Protein AF-A0A2K2TVU0-F1 (afdb_monomer_lite)

Structure (mmCIF, N/CA/C/O backbone):
data_AF-A0A2K2TVU0-F1
#
_entry.id   AF-A0A2K2TVU0-F1
#
loop_
_atom_site.group_PDB
_atom_site.id
_atom_site.type_symbol
_atom_site.label_atom_id
_atom_site.label_alt_id
_atom_site.label_comp_id
_atom_site.label_asym_id
_atom_site.label_entity_id
_atom_site.label_seq_id
_atom_site.pdbx_PDB_ins_code
_atom_site.Cartn_x
_atom_site.Cartn_y
_atom_site.Cartn_z
_atom_site.occupancy
_atom_site.B_iso_or_equiv
_atom_site.auth_seq_id
_atom_site.auth_comp_id
_atom_site.auth_asym_id
_atom_site.auth_atom_id
_atom_site.pdbx_PDB_model_num
ATOM 1 N N . MET A 1 1 ? 97.064 33.655 -143.578 1.00 61.16 1 MET A N 1
ATOM 2 C CA . MET A 1 1 ? 96.313 34.839 -143.105 1.00 61.16 1 MET A CA 1
ATOM 3 C C . MET A 1 1 ? 96.081 35.752 -144.290 1.00 61.16 1 MET A C 1
ATOM 5 O O . MET A 1 1 ? 97.058 36.144 -144.925 1.00 61.16 1 MET A O 1
ATOM 9 N N . ASP A 1 2 ? 94.824 36.069 -144.583 1.00 67.62 2 ASP A N 1
ATOM 10 C CA . ASP A 1 2 ? 94.473 37.096 -145.563 1.00 67.62 2 ASP A CA 1
ATOM 11 C C . ASP A 1 2 ? 94.126 38.399 -144.838 1.00 67.62 2 ASP A C 1
ATOM 13 O O . ASP A 1 2 ? 93.476 38.383 -143.794 1.00 67.62 2 ASP A O 1
ATOM 17 N N . PHE A 1 3 ? 94.626 39.524 -145.351 1.00 77.50 3 PHE A N 1
ATOM 18 C CA . PHE A 1 3 ? 94.447 40.844 -144.746 1.00 77.50 3 PHE A CA 1
ATOM 19 C C . PHE A 1 3 ? 93.306 41.588 -145.453 1.00 77.50 3 PHE A C 1
ATOM 21 O O . PHE A 1 3 ? 93.357 41.783 -146.665 1.00 77.50 3 PHE A O 1
ATOM 28 N N . GLU A 1 4 ? 92.290 42.031 -144.703 1.00 80.94 4 GLU A N 1
ATOM 29 C CA . GLU A 1 4 ? 91.098 42.696 -145.266 1.00 80.94 4 GLU A CA 1
ATOM 30 C C . GLU A 1 4 ? 91.319 44.170 -145.648 1.00 80.94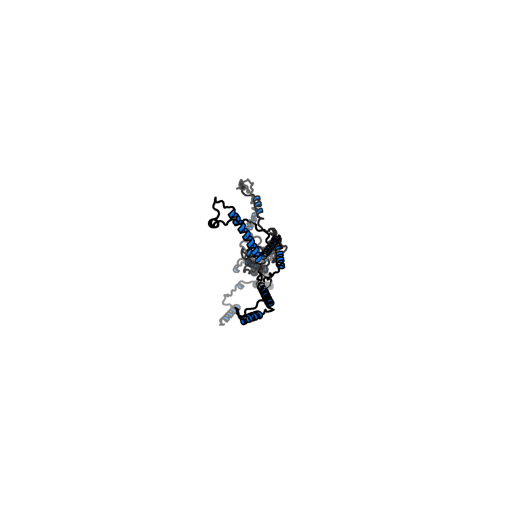 4 GLU A C 1
ATOM 32 O O . GLU A 1 4 ? 90.626 44.710 -146.513 1.00 80.94 4 GLU A O 1
ATOM 37 N N . LYS A 1 5 ? 92.259 44.862 -144.992 1.00 79.00 5 LYS A N 1
ATOM 38 C CA . LYS A 1 5 ? 92.520 46.292 -145.221 1.00 79.00 5 LYS A CA 1
ATOM 39 C C . LYS A 1 5 ? 93.707 46.478 -146.162 1.00 79.00 5 LYS A C 1
ATOM 41 O O . LYS A 1 5 ? 94.784 45.932 -145.926 1.00 79.00 5 LYS A O 1
ATOM 46 N N . LYS A 1 6 ? 93.517 47.292 -147.205 1.00 78.75 6 LYS A N 1
ATOM 47 C CA . LYS A 1 6 ? 94.594 47.701 -148.116 1.00 78.75 6 LYS A CA 1
ATOM 48 C C . LYS A 1 6 ? 95.557 48.637 -147.386 1.00 78.75 6 LYS A C 1
ATOM 50 O O . LYS A 1 6 ? 95.117 49.575 -146.724 1.00 78.75 6 LYS A O 1
ATOM 55 N N . VAL A 1 7 ? 96.855 48.370 -147.509 1.00 80.56 7 VAL A N 1
ATOM 56 C CA . VAL A 1 7 ? 97.904 49.243 -146.968 1.00 80.56 7 VAL A CA 1
ATOM 57 C C . VAL A 1 7 ? 97.903 50.564 -147.757 1.00 80.56 7 VAL A C 1
ATOM 59 O O . VAL A 1 7 ? 97.769 50.505 -148.981 1.00 80.56 7 VAL A O 1
ATOM 62 N N . PRO A 1 8 ? 98.007 51.741 -147.105 1.00 79.31 8 PRO A N 1
ATOM 63 C CA . PRO A 1 8 ? 98.107 53.023 -147.802 1.00 79.31 8 PRO A CA 1
ATOM 64 C C . PRO A 1 8 ? 99.305 53.053 -148.760 1.00 79.31 8 PRO A C 1
ATOM 66 O O . PRO A 1 8 ? 100.428 52.779 -148.341 1.00 79.31 8 PRO A O 1
ATOM 69 N N . ASP A 1 9 ? 99.059 53.396 -150.025 1.00 81.19 9 ASP A N 1
ATOM 70 C CA . ASP A 1 9 ? 100.076 53.446 -151.081 1.00 81.19 9 ASP A CA 1
ATOM 71 C C . ASP A 1 9 ? 100.534 54.898 -151.282 1.00 81.19 9 ASP A C 1
ATOM 73 O O . ASP A 1 9 ? 99.971 55.652 -152.075 1.00 81.19 9 ASP A O 1
ATOM 77 N N . TRP A 1 10 ? 101.478 55.343 -150.446 1.00 86.38 10 TRP A N 1
ATOM 78 C CA . TRP A 1 10 ? 102.013 56.707 -150.487 1.00 86.38 10 TRP A CA 1
ATOM 79 C C . TRP A 1 10 ? 103.396 56.706 -151.136 1.00 86.38 10 TRP A C 1
ATOM 81 O O . TRP A 1 10 ? 104.408 56.577 -150.453 1.00 86.38 10 TRP A O 1
ATOM 91 N N . GLU A 1 11 ? 103.451 56.844 -152.460 1.00 87.44 11 GLU A N 1
ATOM 92 C CA . GLU A 1 11 ? 104.684 56.670 -153.251 1.00 87.44 11 GLU A CA 1
ATOM 93 C C . GLU A 1 11 ? 105.718 57.798 -153.083 1.00 87.44 11 GLU A C 1
ATOM 95 O O . GLU A 1 11 ? 106.890 57.636 -153.423 1.00 87.44 11 GLU A O 1
ATOM 100 N N . ASN A 1 12 ? 105.322 58.961 -152.553 1.00 88.94 12 ASN A N 1
ATOM 101 C CA . ASN A 1 12 ? 106.268 60.050 -152.327 1.00 88.94 12 ASN A CA 1
ATOM 102 C C . ASN A 1 12 ? 107.147 59.743 -151.103 1.00 88.94 12 ASN A C 1
ATOM 104 O O . ASN A 1 12 ? 106.691 59.867 -149.969 1.00 88.94 12 ASN A O 1
ATOM 108 N N . ILE A 1 13 ? 108.411 59.384 -151.347 1.00 87.75 13 ILE A N 1
ATOM 109 C CA . ILE A 1 13 ? 109.389 58.971 -150.322 1.00 87.75 13 ILE A CA 1
ATOM 110 C C . ILE A 1 13 ? 109.692 60.094 -149.316 1.00 87.75 13 ILE A C 1
ATOM 112 O O . ILE A 1 13 ? 110.087 59.821 -148.186 1.00 87.75 13 ILE A O 1
ATOM 116 N N . GLY A 1 14 ? 109.498 61.361 -149.692 1.00 91.38 14 GLY A N 1
ATOM 117 C CA . GLY A 1 14 ? 109.821 62.489 -148.825 1.00 91.38 14 GLY A CA 1
ATOM 118 C C . GLY A 1 14 ? 111.308 62.583 -148.456 1.00 91.38 14 GLY A C 1
ATOM 119 O O . GLY A 1 14 ? 112.175 62.039 -149.135 1.00 91.38 14 GLY A O 1
ATOM 120 N N . VAL A 1 15 ? 111.604 63.323 -147.387 1.00 90.44 15 VAL A N 1
ATOM 121 C CA . VAL A 1 15 ? 112.954 63.480 -146.826 1.00 90.44 15 VAL A CA 1
ATOM 122 C C . VAL A 1 15 ? 112.892 63.170 -145.339 1.00 90.44 15 VAL A C 1
ATOM 124 O O . VAL A 1 15 ? 112.008 63.672 -144.645 1.00 90.44 15 VAL A O 1
ATOM 127 N N . GLU A 1 16 ? 113.827 62.358 -144.852 1.00 91.06 16 GLU A N 1
ATOM 128 C CA . GLU A 1 16 ? 113.919 62.036 -143.431 1.00 91.06 16 GLU A CA 1
ATOM 129 C C . GLU A 1 16 ? 114.180 63.308 -142.604 1.00 91.06 16 GLU A C 1
ATOM 131 O O . GLU A 1 16 ? 115.112 64.057 -142.915 1.00 91.06 16 GLU A O 1
ATOM 136 N N . PRO A 1 17 ? 113.383 63.584 -141.554 1.00 88.06 17 PRO A N 1
ATOM 137 C CA . PRO A 1 17 ? 113.637 64.720 -140.677 1.00 88.06 17 PRO A CA 1
ATOM 138 C C . PRO A 1 17 ? 115.009 64.606 -139.985 1.00 88.06 17 PRO A C 1
ATOM 140 O O . PRO A 1 17 ? 115.409 63.505 -139.614 1.00 88.06 17 PRO A O 1
ATOM 143 N N . PRO A 1 18 ? 115.720 65.720 -139.735 1.00 88.31 18 PRO A N 1
ATOM 144 C CA . PRO A 1 18 ? 116.923 65.742 -138.905 1.00 88.31 18 PRO A CA 1
ATOM 145 C C . PRO A 1 18 ? 116.722 65.095 -137.531 1.00 88.31 18 PRO A C 1
ATOM 147 O O . PRO A 1 18 ? 115.621 65.101 -136.975 1.00 88.31 18 PRO A O 1
ATOM 150 N N . GLU A 1 19 ? 117.808 64.581 -136.955 1.00 85.94 19 GLU A N 1
ATOM 151 C CA . GLU A 1 19 ? 117.739 63.734 -135.762 1.00 85.94 19 GLU A CA 1
ATOM 152 C C . GLU A 1 19 ? 117.208 64.455 -134.515 1.00 85.94 19 GLU A C 1
ATOM 154 O O . GLU A 1 19 ? 116.509 63.869 -133.687 1.00 85.94 19 GLU A O 1
ATOM 159 N N . ASP A 1 20 ? 117.444 65.759 -134.430 1.00 87.31 20 ASP A N 1
ATOM 160 C CA . ASP A 1 20 ? 116.916 66.595 -133.355 1.00 87.31 20 ASP A CA 1
ATOM 161 C C . ASP A 1 20 ? 115.382 66.675 -133.415 1.00 87.31 20 ASP A C 1
ATOM 163 O O . ASP A 1 20 ? 114.715 66.576 -132.388 1.00 87.31 20 ASP A O 1
ATOM 167 N N . LEU A 1 21 ? 114.794 66.759 -134.618 1.00 87.12 21 LEU A N 1
ATOM 168 C CA . LEU A 1 21 ? 113.334 66.756 -134.787 1.00 87.12 21 LEU A CA 1
ATOM 169 C C . LEU A 1 21 ? 112.723 65.385 -134.501 1.00 87.12 21 LEU A C 1
ATOM 171 O O . LEU A 1 21 ? 111.616 65.318 -133.968 1.00 87.12 21 LEU A O 1
ATOM 175 N N . LYS A 1 22 ? 113.429 64.297 -134.823 1.00 83.50 22 LYS A N 1
ATOM 176 C CA . LYS A 1 22 ? 112.989 62.942 -134.468 1.00 83.50 22 LYS A CA 1
ATOM 177 C C . LYS A 1 22 ? 112.966 62.730 -132.951 1.00 83.50 22 LYS A C 1
ATOM 179 O O . LYS A 1 22 ? 112.048 62.087 -132.449 1.00 83.50 22 LYS A O 1
ATOM 184 N N . LYS A 1 23 ? 113.939 63.286 -132.220 1.00 85.56 23 LYS A N 1
ATOM 185 C CA . LYS A 1 23 ? 114.024 63.172 -130.753 1.00 85.56 23 LYS A CA 1
ATOM 186 C C . LYS A 1 23 ? 113.076 64.107 -130.020 1.00 85.56 23 LYS A C 1
ATOM 188 O O . LYS A 1 23 ? 112.451 63.709 -129.043 1.00 85.56 23 LYS A O 1
ATOM 193 N N . GLU A 1 24 ? 113.001 65.355 -130.459 1.00 83.56 24 GLU A N 1
ATOM 194 C CA . GLU A 1 24 ? 112.326 66.404 -129.702 1.00 83.56 24 GLU A CA 1
ATOM 195 C C . GLU A 1 24 ? 110.926 66.754 -130.220 1.00 83.56 24 GLU A C 1
ATOM 197 O O . GLU A 1 24 ? 110.210 67.525 -129.573 1.00 83.56 24 GLU A O 1
ATOM 202 N N . GLY A 1 25 ? 110.539 66.207 -131.374 1.00 81.69 25 GLY A N 1
ATOM 203 C CA . GLY A 1 25 ? 109.275 66.489 -132.042 1.00 81.69 25 GLY A CA 1
ATOM 204 C C . GLY A 1 25 ? 109.213 67.876 -132.687 1.00 81.69 25 GLY A C 1
ATOM 205 O O . GLY A 1 25 ? 110.107 68.718 -132.561 1.00 81.69 25 GLY A O 1
ATOM 206 N N . PHE A 1 26 ? 108.114 68.137 -133.398 1.00 83.50 26 PHE A N 1
ATOM 207 C CA . PHE A 1 26 ? 107.867 69.450 -133.989 1.00 83.50 26 PHE A CA 1
ATOM 208 C C . PHE A 1 26 ? 107.574 70.483 -132.895 1.00 83.50 26 PHE A C 1
ATOM 210 O O . PHE A 1 26 ? 106.600 70.364 -132.151 1.00 83.50 26 PHE A O 1
ATOM 217 N N . LYS A 1 27 ? 108.422 71.512 -132.796 1.00 83.38 27 LYS A N 1
ATOM 218 C CA . LYS A 1 27 ? 108.254 72.607 -131.831 1.00 83.38 27 LYS A CA 1
ATOM 219 C C . LYS A 1 27 ? 107.088 73.516 -132.224 1.00 83.38 27 LYS A C 1
ATOM 221 O O . LYS A 1 27 ? 106.791 73.692 -133.405 1.00 83.38 27 LYS A O 1
ATOM 226 N N . ALA A 1 28 ? 106.451 74.139 -131.234 1.00 83.00 28 ALA A N 1
ATOM 227 C CA . ALA A 1 28 ? 105.359 75.080 -131.470 1.00 83.00 28 ALA A CA 1
ATOM 228 C C . ALA A 1 28 ? 105.800 76.221 -132.411 1.00 83.00 28 ALA A C 1
ATOM 230 O O . ALA A 1 28 ? 106.837 76.844 -132.202 1.00 83.00 28 ALA A O 1
ATOM 231 N N . GLY A 1 29 ? 105.018 76.468 -133.465 1.00 82.69 29 GLY A N 1
ATOM 232 C CA . GLY A 1 29 ? 105.308 77.475 -134.495 1.00 82.69 29 GLY A CA 1
ATOM 233 C C . GLY A 1 29 ? 106.206 76.996 -135.644 1.00 82.69 29 GLY A C 1
ATOM 234 O O . GLY A 1 29 ? 106.218 77.630 -136.700 1.00 82.69 29 GLY A O 1
ATOM 235 N N . TYR A 1 30 ? 106.896 75.862 -135.498 1.00 83.50 30 TYR A N 1
ATOM 236 C CA . TYR A 1 30 ? 107.631 75.243 -136.598 1.00 83.50 30 TYR A CA 1
ATOM 237 C C . TYR A 1 30 ? 106.642 74.607 -137.581 1.00 83.50 30 TYR A C 1
ATOM 239 O O . TYR A 1 30 ? 105.798 73.806 -137.184 1.00 83.50 30 TYR A O 1
ATOM 247 N N . LYS A 1 31 ? 106.734 74.966 -138.865 1.00 85.25 31 LYS A N 1
ATOM 248 C CA . LYS A 1 31 ? 105.930 74.370 -139.942 1.00 85.25 31 LYS A CA 1
ATOM 249 C C . LYS A 1 31 ? 106.789 73.334 -140.665 1.00 85.25 31 LYS A C 1
ATOM 251 O O . LYS A 1 31 ? 107.635 73.737 -141.466 1.00 85.25 31 LYS A O 1
ATOM 256 N N . PRO A 1 32 ? 106.619 72.029 -140.387 1.00 82.00 32 PRO A N 1
ATOM 257 C CA . PRO A 1 32 ? 107.445 71.014 -141.014 1.00 82.00 32 PRO A CA 1
ATOM 258 C C . PRO A 1 32 ? 107.203 71.011 -142.525 1.00 82.00 32 PRO A C 1
ATOM 260 O O . PRO A 1 32 ? 106.047 71.111 -142.953 1.00 82.00 32 PRO A O 1
ATOM 263 N N . PRO A 1 33 ? 108.258 70.884 -143.342 1.00 88.06 33 PRO A N 1
ATOM 264 C CA . PRO A 1 33 ? 108.109 70.672 -144.772 1.00 88.06 33 PRO A CA 1
ATOM 265 C C . PRO A 1 33 ? 107.212 69.463 -145.065 1.00 88.06 33 PRO A C 1
ATOM 267 O O . PRO A 1 33 ? 107.295 68.438 -144.387 1.00 88.06 33 PRO A O 1
ATOM 270 N N . ALA A 1 34 ? 106.404 69.539 -146.126 1.00 89.31 34 ALA A N 1
ATOM 271 C CA . ALA A 1 34 ? 105.579 68.411 -146.570 1.00 89.31 34 ALA A CA 1
ATOM 272 C C . ALA A 1 34 ? 106.418 67.152 -146.871 1.00 89.31 34 ALA A C 1
ATOM 274 O O . ALA A 1 34 ? 105.939 66.034 -146.694 1.00 89.31 34 ALA A O 1
ATOM 275 N N . SER A 1 35 ? 107.691 67.322 -147.250 1.00 90.25 35 SER A N 1
ATOM 276 C CA . SER A 1 35 ? 108.634 66.219 -147.450 1.00 90.25 35 SER A CA 1
ATOM 277 C C . SER A 1 35 ? 108.842 65.369 -146.193 1.00 90.25 35 SER A C 1
ATOM 279 O O . SER A 1 35 ? 109.019 64.163 -146.324 1.00 90.25 35 SER A O 1
ATOM 281 N N . TYR A 1 36 ? 108.759 65.940 -144.990 1.00 91.44 36 TYR A N 1
ATOM 282 C CA . TYR A 1 36 ? 108.903 65.185 -143.740 1.00 91.44 36 TYR A CA 1
ATOM 283 C C . TYR A 1 36 ? 107.676 64.312 -143.463 1.00 91.44 36 TYR A C 1
ATOM 285 O O . TYR A 1 36 ? 107.807 63.159 -143.056 1.00 91.44 36 TYR A O 1
ATOM 293 N N . PHE A 1 37 ? 106.478 64.833 -143.736 1.00 89.31 37 PHE A N 1
ATOM 294 C CA . PHE A 1 37 ? 105.244 64.053 -143.623 1.00 89.31 37 PHE A CA 1
ATOM 295 C C . PHE A 1 37 ? 105.168 62.952 -144.679 1.00 89.31 37 PHE A C 1
ATOM 297 O O . PHE A 1 37 ? 104.791 61.830 -144.353 1.00 89.31 37 PHE A O 1
ATOM 304 N N . ASN A 1 38 ? 105.583 63.245 -145.915 1.00 91.19 38 ASN A N 1
ATOM 305 C CA . ASN A 1 38 ? 105.681 62.242 -146.975 1.00 91.19 38 ASN A CA 1
ATOM 306 C C . ASN A 1 38 ? 106.593 61.083 -146.558 1.00 91.19 38 ASN A C 1
ATOM 308 O O . ASN A 1 38 ? 106.192 59.929 -146.679 1.00 91.19 38 ASN A O 1
ATOM 312 N N . TRP A 1 39 ? 107.754 61.388 -145.969 1.00 92.31 39 TRP A N 1
ATOM 313 C CA . TRP A 1 39 ? 108.662 60.369 -145.443 1.00 92.31 39 TRP A CA 1
ATOM 314 C C . TRP A 1 39 ? 108.016 59.518 -144.355 1.00 92.31 39 TRP A C 1
ATOM 316 O O . TRP A 1 39 ? 108.080 58.292 -144.407 1.00 92.31 39 TRP A O 1
ATOM 326 N N . PHE A 1 40 ? 107.323 60.148 -143.406 1.00 89.44 40 PHE A N 1
ATOM 327 C CA . PHE A 1 40 ? 106.635 59.428 -142.339 1.00 89.44 40 PHE A CA 1
ATOM 328 C C . PHE A 1 40 ? 105.546 58.483 -142.876 1.00 89.44 40 PHE A C 1
ATOM 330 O O . PHE A 1 40 ? 105.529 57.302 -142.527 1.00 89.44 40 PHE A O 1
ATOM 337 N N . PHE A 1 41 ? 104.659 58.968 -143.753 1.00 90.12 41 PHE A N 1
ATOM 338 C CA . PHE A 1 41 ? 103.565 58.157 -144.295 1.00 90.12 41 PHE A CA 1
ATOM 339 C C . PHE A 1 41 ? 104.054 57.047 -145.228 1.00 90.12 41 PHE A C 1
ATOM 341 O O . PHE A 1 41 ? 103.578 55.916 -145.109 1.00 90.12 41 PHE A O 1
ATOM 348 N N . ASN A 1 42 ? 105.034 57.330 -146.092 1.00 91.75 42 ASN A N 1
ATOM 349 C CA . ASN A 1 42 ? 105.665 56.313 -146.932 1.00 91.75 42 ASN A CA 1
ATOM 350 C C . ASN A 1 42 ? 106.300 55.213 -146.070 1.00 91.75 42 ASN A C 1
ATOM 352 O O . ASN A 1 42 ? 106.055 54.027 -146.292 1.00 91.75 42 ASN A O 1
ATOM 356 N N . ARG A 1 43 ? 107.041 55.591 -145.018 1.00 90.50 43 ARG A N 1
ATOM 357 C CA . ARG A 1 43 ? 107.723 54.620 -144.157 1.00 90.50 43 ARG A CA 1
ATOM 358 C C . ARG A 1 43 ? 106.755 53.744 -143.368 1.00 90.50 43 ARG A C 1
ATOM 360 O O . ARG A 1 43 ? 107.026 52.553 -143.205 1.00 90.50 43 ARG A O 1
ATOM 367 N N . ILE A 1 44 ? 105.627 54.297 -142.913 1.00 89.00 44 ILE A N 1
ATOM 368 C CA . ILE A 1 44 ? 104.554 53.508 -142.287 1.00 89.00 44 ILE A CA 1
ATOM 369 C C . ILE A 1 44 ? 103.971 52.509 -143.290 1.00 89.00 44 ILE A C 1
ATOM 371 O O . ILE A 1 44 ? 103.849 51.331 -142.955 1.00 89.00 44 ILE A O 1
ATOM 375 N N . GLY A 1 45 ? 103.642 52.955 -144.507 1.00 86.19 45 GLY A N 1
ATOM 376 C CA . GLY A 1 45 ? 103.101 52.095 -145.562 1.00 86.19 45 GLY A CA 1
ATOM 377 C C . GLY A 1 45 ? 104.022 50.915 -145.876 1.00 86.19 45 GLY A C 1
ATOM 378 O O . GLY A 1 45 ? 103.601 49.760 -145.794 1.00 86.19 45 GLY A O 1
ATOM 379 N N . GLU A 1 46 ? 105.302 51.190 -146.127 1.00 88.81 46 GLU A N 1
ATOM 380 C CA . GLU A 1 46 ? 106.317 50.163 -146.395 1.00 88.81 46 GLU A CA 1
ATOM 381 C C . GLU A 1 46 ? 106.505 49.201 -145.214 1.00 88.81 46 GLU A C 1
ATOM 383 O O . GLU A 1 46 ? 106.547 47.988 -145.406 1.00 88.81 46 GLU A O 1
ATOM 388 N N . SER A 1 47 ? 106.524 49.707 -143.976 1.00 86.38 47 SER A N 1
ATOM 389 C CA . SER A 1 47 ? 106.685 48.859 -142.784 1.00 86.38 47 SER A CA 1
ATOM 390 C C . SER A 1 47 ? 105.508 47.897 -142.598 1.00 86.38 47 SER A C 1
ATOM 392 O O . SER A 1 47 ? 105.699 46.725 -142.275 1.00 86.38 47 SER A O 1
ATOM 394 N N . VAL A 1 48 ? 104.273 48.360 -142.825 1.00 87.19 48 VAL A N 1
ATOM 395 C CA . VAL A 1 48 ? 103.087 47.493 -142.742 1.00 87.19 48 VAL A CA 1
ATOM 396 C C . VAL A 1 48 ? 103.094 46.463 -143.873 1.00 87.19 48 VAL A C 1
ATOM 398 O O . VAL A 1 48 ? 102.785 45.296 -143.629 1.00 87.19 48 VAL A O 1
ATOM 401 N N . LYS A 1 49 ? 103.489 46.859 -145.089 1.00 87.31 49 LYS A N 1
ATOM 402 C CA . LYS A 1 49 ? 103.639 45.951 -146.237 1.00 87.31 49 LYS A CA 1
ATOM 403 C C . LYS A 1 49 ? 104.683 44.869 -145.947 1.00 87.31 49 LYS A C 1
ATOM 405 O O . LYS A 1 49 ? 104.409 43.688 -146.154 1.00 87.31 49 LYS A O 1
ATOM 410 N N . GLU A 1 50 ? 105.823 45.243 -145.368 1.00 84.38 50 GLU A N 1
ATOM 411 C CA . GLU A 1 50 ? 106.862 44.309 -144.932 1.00 84.38 50 GLU A CA 1
ATOM 412 C C . GLU A 1 50 ? 106.353 43.338 -143.857 1.00 84.38 50 GLU A C 1
ATOM 414 O O . GLU A 1 50 ? 106.562 42.129 -143.975 1.00 84.38 50 GLU A O 1
ATOM 419 N N . ILE A 1 51 ? 105.638 43.826 -142.837 1.00 84.75 51 ILE A N 1
ATOM 420 C CA . ILE A 1 51 ? 105.046 42.974 -141.795 1.00 84.75 51 ILE A CA 1
ATOM 421 C C . ILE A 1 51 ? 104.054 41.979 -142.403 1.00 84.75 51 ILE A C 1
ATOM 423 O O . ILE A 1 51 ? 104.112 40.792 -142.078 1.00 84.75 51 ILE A O 1
ATOM 427 N N . GLN A 1 52 ? 103.169 42.425 -143.300 1.00 85.38 52 GLN A N 1
ATOM 428 C CA . GLN A 1 52 ? 102.208 41.537 -143.960 1.00 85.38 52 GLN A CA 1
ATOM 429 C C . GLN A 1 52 ? 102.912 40.450 -144.789 1.00 85.38 52 GLN A C 1
ATOM 431 O O . GLN A 1 52 ? 102.504 39.287 -144.739 1.00 85.38 52 GLN A O 1
ATOM 436 N N . VAL A 1 53 ? 103.995 40.791 -145.501 1.00 80.50 53 VAL A N 1
ATOM 437 C CA . VAL A 1 53 ? 104.813 39.824 -146.256 1.00 80.50 53 VAL A CA 1
ATOM 438 C C . VAL A 1 53 ? 105.517 38.841 -145.319 1.00 80.50 53 VAL A C 1
ATOM 440 O O . VAL A 1 53 ? 105.435 37.631 -145.533 1.00 80.50 53 VAL A O 1
ATOM 443 N N . ARG A 1 54 ? 106.156 39.322 -144.247 1.00 79.38 54 ARG A N 1
ATOM 444 C CA . ARG A 1 54 ? 106.849 38.461 -143.274 1.00 79.38 54 ARG A CA 1
ATOM 445 C C . ARG A 1 54 ? 105.888 37.541 -142.523 1.00 79.38 54 ARG A C 1
ATOM 447 O O . ARG A 1 54 ? 106.213 36.378 -142.324 1.00 79.38 54 ARG A O 1
ATOM 454 N N . LEU A 1 55 ? 104.692 38.008 -142.166 1.00 77.00 55 LEU A N 1
ATOM 455 C CA . LEU A 1 55 ? 103.654 37.171 -141.550 1.00 77.00 55 LEU A CA 1
ATOM 456 C C . LEU A 1 55 ? 103.121 36.103 -142.508 1.00 77.00 55 LEU A C 1
ATOM 458 O O . LEU A 1 55 ? 102.865 34.984 -142.071 1.00 77.00 55 LEU A O 1
ATOM 462 N N . LYS A 1 56 ? 102.999 36.403 -143.809 1.00 73.25 56 LYS A N 1
ATOM 463 C CA . LYS A 1 56 ? 102.715 35.365 -144.815 1.00 73.25 56 LYS A CA 1
ATOM 464 C C . LYS A 1 56 ? 103.870 34.363 -144.952 1.00 73.25 56 LYS A C 1
ATOM 466 O O . LYS A 1 56 ? 103.607 33.187 -145.169 1.00 73.25 56 LYS A O 1
ATOM 471 N N . ALA A 1 57 ? 105.120 34.800 -144.787 1.00 66.50 57 ALA A N 1
ATOM 472 C CA . ALA A 1 57 ? 106.307 33.942 -144.856 1.00 66.50 57 ALA A CA 1
ATOM 473 C C . ALA A 1 57 ? 106.596 33.138 -143.568 1.00 66.50 57 ALA A C 1
ATOM 475 O O . ALA A 1 57 ? 107.358 32.180 -143.617 1.00 66.50 57 ALA A O 1
ATOM 476 N N . LEU A 1 58 ? 105.984 33.490 -142.432 1.00 64.50 58 LEU A N 1
ATOM 477 C CA . LEU A 1 58 ? 106.127 32.800 -141.139 1.00 64.50 58 LEU A CA 1
ATOM 478 C C . LEU A 1 58 ? 105.331 31.484 -141.034 1.00 64.50 58 LEU A C 1
ATOM 480 O O . LEU A 1 58 ? 105.274 30.891 -139.958 1.00 64.50 58 LEU A O 1
ATOM 484 N N . ALA A 1 59 ? 104.739 30.993 -142.127 1.00 56.91 59 ALA A N 1
ATOM 485 C CA . ALA A 1 59 ? 104.296 29.604 -142.187 1.00 56.91 59 ALA A CA 1
ATOM 486 C C . ALA A 1 59 ? 105.532 28.697 -142.027 1.00 56.91 59 ALA A C 1
ATOM 488 O O . ALA A 1 59 ? 106.417 28.695 -142.880 1.00 56.91 59 ALA A O 1
ATOM 489 N N . PHE A 1 60 ? 105.630 27.994 -140.896 1.00 58.16 60 PHE A N 1
ATOM 490 C CA . PHE A 1 60 ? 106.742 27.099 -140.576 1.00 58.16 60 PHE A CA 1
ATOM 491 C C . PHE A 1 60 ? 106.843 25.981 -141.626 1.00 58.16 60 PHE A C 1
ATOM 493 O O . PHE A 1 60 ? 106.083 25.019 -141.573 1.00 58.16 60 PHE A O 1
ATOM 500 N N . LYS A 1 61 ? 107.777 26.112 -142.573 1.00 58.88 61 LYS A N 1
ATOM 501 C CA . LYS A 1 61 ? 108.118 25.062 -143.544 1.00 58.88 61 LYS A CA 1
ATOM 502 C C . LYS A 1 61 ? 109.183 24.139 -142.957 1.00 58.88 61 LYS A C 1
ATOM 504 O O . LYS A 1 61 ? 110.070 24.600 -142.233 1.00 58.88 61 LYS A O 1
ATOM 509 N N . ASP A 1 62 ? 109.113 22.848 -143.262 1.00 60.75 62 ASP A N 1
ATOM 510 C CA . ASP A 1 62 ? 110.140 21.893 -142.845 1.00 60.75 62 ASP A CA 1
ATOM 511 C C . ASP A 1 62 ? 111.469 22.085 -143.613 1.00 60.75 62 ASP A C 1
ATOM 513 O O . ASP A 1 62 ? 111.598 22.916 -144.515 1.00 60.75 62 ASP A O 1
ATOM 517 N N . LYS A 1 63 ? 112.491 21.294 -143.259 1.00 55.72 63 LYS A N 1
ATOM 518 C CA . LYS A 1 63 ? 113.840 21.359 -143.858 1.00 55.72 63 LYS A CA 1
ATOM 519 C C . LYS A 1 63 ? 113.871 20.975 -145.351 1.00 55.72 63 LYS A C 1
ATOM 521 O O . LYS A 1 63 ? 114.910 21.147 -145.984 1.00 55.72 63 LYS A O 1
ATOM 526 N N . ALA A 1 64 ? 112.763 20.460 -145.890 1.00 58.06 64 ALA A N 1
ATOM 527 C CA . ALA A 1 64 ? 112.557 20.137 -147.299 1.00 58.06 64 ALA A CA 1
ATOM 528 C C . ALA A 1 64 ? 111.666 21.168 -148.027 1.00 58.06 64 ALA A C 1
ATOM 530 O O . ALA A 1 64 ? 111.444 21.036 -149.229 1.00 58.06 64 ALA A O 1
ATOM 531 N N . GLY A 1 65 ? 111.210 22.221 -147.338 1.00 60.94 65 GLY A N 1
ATOM 532 C CA . GLY A 1 65 ? 110.466 23.332 -147.930 1.00 60.94 65 GLY A CA 1
ATOM 533 C C . GLY A 1 65 ? 108.975 23.066 -148.155 1.00 60.94 65 GLY A C 1
ATOM 534 O O . GLY A 1 65 ? 108.370 23.804 -148.934 1.00 60.94 65 GLY A O 1
ATOM 535 N N . ASN A 1 66 ? 108.386 22.061 -147.493 1.00 62.72 66 ASN A N 1
ATOM 536 C CA . ASN A 1 66 ? 106.963 21.724 -147.617 1.00 62.72 66 ASN A CA 1
ATOM 537 C C . ASN A 1 66 ? 106.108 22.309 -146.472 1.00 62.72 66 ASN A C 1
ATOM 539 O O . ASN A 1 66 ? 106.571 22.454 -145.340 1.00 62.72 66 ASN A O 1
ATOM 543 N N . ASP A 1 67 ? 104.847 22.624 -146.791 1.00 53.38 67 ASP A N 1
ATOM 544 C CA . ASP A 1 67 ? 103.957 23.521 -146.028 1.00 53.38 67 ASP A CA 1
ATOM 545 C C . ASP A 1 67 ? 103.034 22.833 -144.993 1.00 53.38 67 ASP A C 1
ATOM 547 O O . ASP A 1 67 ? 102.004 23.401 -144.634 1.00 53.38 67 ASP A O 1
ATOM 551 N N . ASP A 1 68 ? 103.364 21.634 -144.491 1.00 54.16 68 ASP A N 1
ATOM 552 C CA . ASP A 1 68 ? 102.444 20.878 -143.620 1.00 54.16 68 ASP A CA 1
ATOM 553 C C . ASP A 1 68 ? 103.165 20.073 -142.516 1.00 54.16 68 ASP A C 1
ATOM 555 O O . ASP A 1 68 ? 103.794 19.048 -142.778 1.00 54.16 68 ASP A O 1
ATOM 559 N N . ILE A 1 69 ? 103.077 20.537 -141.262 1.00 54.88 69 ILE A N 1
ATOM 560 C CA . ILE A 1 69 ? 103.369 19.730 -140.064 1.00 54.88 69 ILE A CA 1
ATOM 561 C C . ILE A 1 69 ? 102.153 19.808 -139.147 1.00 54.88 69 ILE A C 1
ATOM 563 O O . ILE A 1 69 ? 102.106 20.543 -138.159 1.00 54.88 69 ILE A O 1
ATOM 567 N N . THR A 1 70 ? 101.162 19.000 -139.484 1.00 51.62 70 THR A N 1
ATOM 568 C CA . THR A 1 70 ? 100.257 18.419 -138.506 1.00 51.62 70 THR A CA 1
ATOM 569 C C . THR A 1 70 ? 100.697 16.964 -138.299 1.00 51.62 70 THR A C 1
ATOM 571 O O . THR A 1 70 ? 100.806 16.201 -139.249 1.00 51.62 70 THR A O 1
ATOM 574 N N . ASP A 1 71 ? 100.997 16.602 -137.046 1.00 57.41 71 ASP A N 1
ATOM 575 C CA . ASP A 1 71 ? 101.198 15.222 -136.565 1.00 57.41 71 ASP A CA 1
ATOM 576 C C . ASP A 1 71 ? 102.589 14.560 -136.783 1.00 57.41 71 ASP A C 1
ATOM 578 O O . ASP A 1 71 ? 102.822 13.758 -137.690 1.00 57.41 71 ASP A O 1
ATOM 582 N N . VAL A 1 72 ? 103.546 14.827 -135.877 1.00 59.84 72 VAL A N 1
ATOM 583 C CA . VAL A 1 72 ? 104.765 13.999 -135.759 1.00 59.84 72 VAL A CA 1
ATOM 584 C C . VAL A 1 72 ? 104.457 12.798 -134.865 1.00 59.84 72 VAL A C 1
ATOM 586 O O . VAL A 1 72 ? 104.496 12.886 -133.639 1.00 59.84 72 VAL A O 1
ATOM 589 N N . ALA A 1 73 ? 104.175 11.653 -135.484 1.00 59.00 73 ALA A N 1
ATOM 590 C CA . ALA A 1 73 ? 104.000 10.388 -134.779 1.00 59.00 73 ALA A CA 1
ATOM 591 C C . ALA A 1 73 ? 105.251 10.022 -133.951 1.00 59.00 73 ALA A C 1
ATOM 593 O O . ALA A 1 73 ? 106.380 10.074 -134.449 1.00 59.00 73 ALA A O 1
ATOM 594 N N . ALA A 1 74 ? 105.046 9.571 -132.706 1.00 57.62 74 ALA A N 1
ATOM 595 C CA . ALA A 1 74 ? 106.108 9.184 -131.765 1.00 57.62 74 ALA A CA 1
ATOM 596 C C . ALA A 1 74 ? 107.093 8.132 -132.321 1.00 57.62 74 ALA A C 1
ATOM 598 O O . ALA A 1 74 ? 108.231 8.048 -131.870 1.00 57.62 74 ALA A O 1
ATOM 599 N N . SER A 1 75 ? 106.693 7.366 -133.342 1.00 61.75 75 SER A N 1
ATOM 600 C CA . SER A 1 75 ? 107.542 6.402 -134.053 1.00 61.75 75 SER A CA 1
ATOM 601 C C . SER A 1 75 ? 108.681 7.033 -134.865 1.00 61.75 75 SER A C 1
ATOM 603 O O . SER A 1 75 ? 109.603 6.321 -135.257 1.00 61.75 75 SER A O 1
ATOM 605 N N . LYS A 1 76 ? 108.653 8.351 -135.110 1.00 60.09 76 LYS A N 1
ATOM 606 C CA . LYS A 1 76 ? 109.743 9.098 -135.763 1.00 60.09 76 LYS A CA 1
ATOM 607 C C . LYS A 1 76 ? 110.668 9.827 -134.780 1.00 60.09 76 LYS A C 1
ATOM 609 O O . LYS A 1 76 ? 111.557 10.557 -135.212 1.00 60.09 76 LYS A O 1
ATOM 614 N N . VAL A 1 77 ? 110.495 9.595 -133.475 1.00 61.00 77 VAL A N 1
ATOM 615 C CA . VAL A 1 77 ? 111.386 10.069 -132.409 1.00 61.00 77 VAL A CA 1
ATOM 616 C C . VAL A 1 77 ? 112.287 8.913 -131.969 1.00 61.00 77 VAL A C 1
ATOM 618 O O . VAL A 1 77 ? 111.859 8.012 -131.251 1.00 61.00 77 VAL A O 1
ATOM 621 N N . THR A 1 78 ? 113.550 8.916 -132.391 1.00 63.28 78 THR A N 1
ATOM 622 C CA . THR A 1 78 ? 114.559 7.968 -131.890 1.00 63.28 78 THR A CA 1
ATOM 623 C C . THR A 1 78 ? 115.099 8.426 -130.538 1.00 63.28 78 THR A C 1
ATOM 625 O O . THR A 1 78 ? 115.563 9.556 -130.399 1.00 63.28 78 THR A O 1
ATOM 628 N N . GLN A 1 79 ? 115.036 7.544 -129.537 1.00 60.38 79 GLN A N 1
ATOM 629 C CA . GLN A 1 79 ? 115.513 7.810 -128.180 1.00 60.38 79 GLN A CA 1
ATOM 630 C C . GLN A 1 79 ? 117.050 7.908 -128.155 1.00 60.38 79 GLN A C 1
ATOM 632 O O . GLN A 1 79 ? 117.732 6.963 -128.540 1.00 60.38 79 GLN A O 1
ATOM 637 N N . ASP A 1 80 ? 117.591 9.029 -127.671 1.00 64.38 80 ASP A N 1
ATOM 638 C CA . ASP A 1 80 ? 119.022 9.175 -127.377 1.00 64.38 80 ASP A CA 1
ATOM 639 C C . ASP A 1 80 ? 119.356 8.344 -126.127 1.00 64.38 80 ASP A C 1
ATOM 641 O O . ASP A 1 80 ? 118.990 8.699 -125.004 1.00 64.38 80 ASP A O 1
ATOM 645 N N . SER A 1 81 ? 120.003 7.195 -126.321 1.00 61.00 81 SER A N 1
ATOM 646 C CA . SER A 1 81 ? 120.406 6.284 -125.245 1.00 61.00 81 SER A CA 1
ATOM 647 C C . SER A 1 81 ? 121.578 6.802 -124.405 1.00 61.00 81 SER A C 1
ATOM 649 O O . SER A 1 81 ? 121.864 6.229 -123.358 1.00 61.00 81 SER A O 1
ATOM 651 N N . THR A 1 82 ? 122.243 7.877 -124.830 1.00 60.16 82 THR A N 1
ATOM 652 C CA . THR A 1 82 ? 123.442 8.435 -124.187 1.00 60.16 82 THR A CA 1
ATOM 653 C C . THR A 1 82 ? 123.172 9.627 -123.261 1.00 60.16 82 THR A C 1
ATOM 655 O O . THR A 1 82 ? 124.046 9.963 -122.468 1.00 60.16 82 THR A O 1
ATOM 658 N N . HIS A 1 83 ? 121.967 10.214 -123.266 1.00 65.88 83 HIS A N 1
ATOM 659 C CA . HIS A 1 83 ? 121.641 11.411 -122.462 1.00 65.88 83 HIS A CA 1
ATOM 660 C C . HIS A 1 83 ? 120.336 11.303 -121.649 1.00 65.88 83 HIS A C 1
ATOM 662 O O . HIS A 1 83 ? 119.521 12.226 -121.616 1.00 65.88 83 HIS A O 1
ATOM 668 N N . ARG A 1 84 ? 120.104 10.175 -120.965 1.00 68.44 84 ARG A N 1
ATOM 669 C CA . ARG A 1 84 ? 118.870 9.954 -120.183 1.00 68.44 84 ARG A CA 1
ATOM 670 C C . ARG A 1 84 ? 119.048 10.249 -118.689 1.00 68.44 84 ARG A C 1
ATOM 672 O O . ARG A 1 84 ? 120.007 9.798 -118.081 1.00 68.44 84 ARG A O 1
ATOM 679 N N . MET A 1 85 ? 118.065 10.928 -118.087 1.00 71.19 85 MET A N 1
ATOM 680 C CA . MET A 1 85 ? 118.012 11.281 -116.649 1.00 71.19 85 MET A CA 1
ATOM 681 C C . MET A 1 85 ? 117.630 10.115 -115.709 1.00 71.19 85 MET A C 1
ATOM 683 O O . MET A 1 85 ? 117.538 10.307 -114.503 1.00 71.19 85 MET A O 1
ATOM 687 N N . ILE A 1 86 ? 117.351 8.927 -116.250 1.00 76.94 86 ILE A N 1
ATOM 688 C CA . ILE A 1 86 ? 116.929 7.720 -115.518 1.00 76.94 86 ILE A CA 1
ATOM 689 C C . ILE A 1 86 ? 117.435 6.494 -116.267 1.00 76.94 86 ILE A C 1
ATOM 691 O O . ILE A 1 86 ? 117.350 6.444 -117.499 1.00 76.94 86 ILE A O 1
ATOM 695 N N . THR A 1 87 ? 117.910 5.488 -115.541 1.00 79.44 87 THR A N 1
ATOM 696 C CA . THR A 1 87 ? 118.388 4.230 -116.129 1.00 79.44 87 THR A CA 1
ATOM 697 C C . THR A 1 87 ? 117.234 3.399 -116.704 1.00 79.44 87 THR A C 1
ATOM 699 O O . THR A 1 87 ? 116.057 3.609 -116.391 1.00 79.44 87 THR A O 1
ATOM 702 N N . ASP A 1 88 ? 117.538 2.438 -117.580 1.00 80.50 88 ASP A N 1
ATOM 703 C CA . ASP A 1 88 ? 116.527 1.484 -118.066 1.00 80.50 88 ASP A CA 1
ATOM 704 C C . ASP A 1 88 ? 116.013 0.557 -116.963 1.00 80.50 88 ASP A C 1
ATOM 706 O O . ASP A 1 88 ? 114.830 0.209 -116.952 1.00 80.50 88 ASP A O 1
ATOM 710 N N . THR A 1 89 ? 116.859 0.244 -115.982 1.00 83.56 89 THR A N 1
ATOM 711 C CA . THR A 1 89 ? 116.479 -0.529 -114.796 1.00 83.56 89 THR A CA 1
ATOM 712 C C . THR A 1 89 ? 115.432 0.206 -113.961 1.00 83.56 89 THR A C 1
ATOM 714 O O . THR A 1 89 ? 114.398 -0.370 -113.633 1.00 83.56 89 THR A O 1
ATOM 717 N N . GLU A 1 90 ? 115.638 1.494 -113.666 1.00 83.38 90 GLU A N 1
ATOM 718 C CA . GLU A 1 90 ? 114.670 2.294 -112.899 1.00 83.38 90 GLU A CA 1
ATOM 719 C C . GLU A 1 90 ? 113.338 2.430 -113.630 1.00 83.38 90 GLU A C 1
ATOM 721 O O . GLU A 1 90 ? 112.284 2.271 -113.016 1.00 83.38 90 GLU A O 1
ATOM 726 N N . ARG A 1 91 ? 113.376 2.652 -114.950 1.00 83.25 91 ARG A N 1
ATOM 727 C CA . ARG A 1 91 ? 112.170 2.707 -115.786 1.00 83.25 91 ARG A CA 1
ATOM 728 C C . ARG A 1 91 ? 111.379 1.399 -115.704 1.00 83.25 91 ARG A C 1
ATOM 730 O O . ARG A 1 91 ? 110.158 1.420 -115.565 1.00 83.25 91 ARG A O 1
ATOM 737 N N . THR A 1 92 ? 112.079 0.268 -115.770 1.00 86.06 92 THR A N 1
ATOM 738 C CA . THR A 1 92 ? 111.469 -1.065 -115.708 1.00 86.06 92 THR A CA 1
ATOM 739 C C . THR A 1 92 ? 110.860 -1.326 -114.331 1.00 86.06 92 THR A C 1
ATOM 741 O O . THR A 1 92 ? 109.707 -1.741 -114.250 1.00 86.06 92 THR A O 1
ATOM 744 N N . ASN A 1 93 ? 111.571 -0.983 -113.254 1.00 87.50 93 ASN A N 1
ATOM 745 C CA . ASN A 1 93 ? 111.080 -1.134 -111.882 1.00 87.50 93 ASN A CA 1
ATOM 746 C C . ASN A 1 93 ? 109.848 -0.262 -111.602 1.00 87.50 93 ASN A C 1
ATOM 748 O O . ASN A 1 93 ? 108.902 -0.720 -110.963 1.00 87.50 93 ASN A O 1
ATOM 752 N N . TRP A 1 94 ? 109.827 0.981 -112.096 1.00 84.69 94 TRP A N 1
ATOM 753 C CA . TRP A 1 94 ? 108.673 1.872 -111.940 1.00 84.69 94 TRP A CA 1
ATOM 754 C C . TRP A 1 94 ? 107.436 1.343 -112.672 1.00 84.69 94 TRP A C 1
ATOM 756 O O . TRP A 1 94 ? 106.331 1.354 -112.125 1.00 84.69 94 TRP A O 1
ATOM 766 N N . ASN A 1 95 ? 107.627 0.834 -113.891 1.00 83.88 95 ASN A N 1
ATOM 767 C CA . ASN A 1 95 ? 106.552 0.230 -114.671 1.00 83.88 95 ASN A CA 1
ATOM 768 C C . ASN A 1 95 ? 106.026 -1.059 -114.020 1.00 83.88 95 ASN A C 1
ATOM 770 O O . ASN A 1 95 ? 104.812 -1.247 -113.949 1.00 83.88 95 ASN A O 1
ATOM 774 N N . ASP A 1 96 ? 106.911 -1.903 -113.488 1.00 87.88 96 ASP A N 1
ATOM 775 C CA . ASP A 1 96 ? 106.544 -3.133 -112.777 1.00 87.88 96 ASP A CA 1
ATOM 776 C C . ASP A 1 96 ? 105.785 -2.837 -111.467 1.00 87.88 96 ASP A C 1
ATOM 778 O O . ASP A 1 96 ? 104.729 -3.416 -111.214 1.00 87.88 96 ASP A O 1
ATOM 782 N N . ALA A 1 97 ? 106.236 -1.863 -110.667 1.00 82.31 97 ALA A N 1
ATOM 783 C CA . ALA A 1 97 ? 105.550 -1.452 -109.438 1.00 82.31 97 ALA A CA 1
ATOM 784 C C . ALA A 1 97 ? 104.152 -0.869 -109.705 1.00 82.31 97 ALA A C 1
ATOM 786 O O . ALA A 1 97 ? 103.203 -1.155 -108.972 1.00 82.31 97 ALA A O 1
ATOM 787 N N . ASN A 1 98 ? 103.998 -0.071 -110.766 1.00 82.88 98 ASN A N 1
ATOM 788 C CA . ASN A 1 98 ? 102.691 0.450 -111.154 1.00 82.88 98 ASN A CA 1
ATOM 789 C C . ASN A 1 98 ? 101.776 -0.650 -111.724 1.00 82.88 98 ASN A C 1
ATOM 791 O O . ASN A 1 98 ? 100.581 -0.638 -111.438 1.00 82.88 98 ASN A O 1
ATOM 795 N N . GLY A 1 99 ? 102.330 -1.618 -112.463 1.00 76.94 99 GLY A N 1
ATOM 796 C CA . GLY A 1 99 ? 101.606 -2.794 -112.960 1.00 76.94 99 GLY A CA 1
ATOM 797 C C . GLY A 1 99 ? 101.178 -3.774 -111.859 1.00 76.94 99 GLY A C 1
ATOM 798 O O . GLY A 1 99 ? 100.168 -4.455 -112.004 1.00 76.94 99 GLY A O 1
ATOM 799 N N . LYS A 1 100 ? 101.893 -3.805 -110.728 1.00 81.44 100 LYS A N 1
ATOM 800 C CA . LYS A 1 100 ? 101.585 -4.638 -109.550 1.00 81.44 100 LYS A CA 1
ATOM 801 C C . LYS A 1 100 ? 100.578 -4.019 -108.574 1.00 81.44 100 LYS A C 1
ATOM 803 O O . LYS A 1 100 ? 100.283 -4.618 -107.536 1.00 81.44 100 LYS A O 1
ATOM 808 N N . LYS A 1 101 ? 100.016 -2.843 -108.874 1.00 73.25 101 LYS A N 1
ATOM 809 C CA . LYS A 1 101 ? 98.888 -2.301 -108.104 1.00 73.25 101 LYS A CA 1
ATOM 810 C C . LYS A 1 101 ? 97.678 -3.212 -108.294 1.00 73.25 101 LYS A C 1
ATOM 812 O O . LYS A 1 101 ? 97.163 -3.337 -109.398 1.00 73.25 101 LYS A O 1
ATOM 817 N N . HIS A 1 102 ? 97.207 -3.821 -107.212 1.00 68.12 102 HIS A N 1
ATOM 818 C CA . HIS A 1 102 ? 95.959 -4.573 -107.213 1.00 68.12 102 HIS A CA 1
ATOM 819 C C . HIS A 1 102 ? 94.872 -3.786 -106.480 1.00 68.12 102 HIS A C 1
ATOM 821 O O . HIS A 1 102 ? 95.134 -3.053 -105.527 1.00 68.12 102 HIS A O 1
ATOM 827 N N . THR A 1 103 ? 93.637 -3.936 -106.940 1.00 65.62 103 THR A N 1
ATOM 828 C CA . THR A 1 103 ? 92.428 -3.439 -106.288 1.00 65.62 103 THR A CA 1
ATOM 829 C C . THR A 1 103 ? 91.676 -4.636 -105.712 1.00 65.62 103 THR A C 1
ATOM 831 O O . THR A 1 103 ? 91.554 -5.674 -106.360 1.00 65.62 103 THR A O 1
ATOM 834 N N . HIS A 1 104 ? 91.182 -4.530 -104.476 1.00 71.75 104 HIS A N 1
ATOM 835 C CA . HIS A 1 104 ? 90.322 -5.572 -103.914 1.00 71.75 104 HIS A CA 1
ATOM 836 C C . HIS A 1 104 ? 88.912 -5.421 -104.486 1.00 71.75 104 HIS A C 1
ATOM 838 O O . HIS A 1 104 ? 88.257 -4.397 -104.269 1.00 71.75 104 HIS A O 1
ATOM 844 N N . SER A 1 105 ? 88.423 -6.452 -105.174 1.00 72.94 105 SER A N 1
ATOM 845 C CA . SER A 1 105 ? 87.101 -6.489 -105.820 1.00 72.94 105 SER A CA 1
ATOM 846 C C . SER A 1 105 ? 85.947 -6.165 -104.859 1.00 72.94 105 SER A C 1
ATOM 848 O O . SER A 1 105 ? 84.898 -5.669 -105.254 1.00 72.94 105 SER A O 1
ATOM 850 N N . ASN A 1 106 ? 86.150 -6.441 -103.574 1.00 78.38 106 ASN A N 1
ATOM 851 C CA . ASN A 1 106 ? 85.186 -6.347 -102.488 1.00 78.38 106 ASN A CA 1
ATOM 852 C C . ASN A 1 106 ? 85.331 -5.077 -101.631 1.00 78.38 106 ASN A C 1
ATOM 854 O O . ASN A 1 106 ? 84.577 -4.927 -100.672 1.00 78.38 106 ASN A O 1
ATOM 858 N N . LYS A 1 107 ? 86.207 -4.119 -101.977 1.00 81.62 107 LYS A N 1
ATOM 859 C CA . LYS A 1 107 ? 86.331 -2.857 -101.221 1.00 81.62 107 LYS A CA 1
ATOM 860 C C . LYS A 1 107 ? 84.999 -2.099 -101.119 1.00 81.62 107 LYS A C 1
ATOM 862 O O . LYS A 1 107 ? 84.591 -1.723 -100.028 1.00 81.62 107 LYS A O 1
ATOM 867 N N . ALA A 1 108 ? 84.283 -1.950 -102.233 1.00 78.44 108 ALA A N 1
ATOM 868 C CA . ALA A 1 108 ? 82.986 -1.271 -102.244 1.00 78.44 108 ALA A CA 1
ATOM 869 C C . ALA A 1 108 ? 81.909 -2.017 -101.430 1.00 78.44 108 ALA A C 1
ATOM 871 O O . ALA A 1 108 ? 80.985 -1.397 -100.908 1.00 78.44 108 ALA A O 1
ATOM 872 N N . ILE A 1 109 ? 82.020 -3.346 -101.321 1.00 79.50 109 ILE A N 1
ATOM 873 C CA . ILE A 1 109 ? 81.118 -4.171 -100.508 1.00 79.50 109 ILE A CA 1
ATOM 874 C C . ILE A 1 109 ? 81.441 -3.979 -99.024 1.00 79.50 109 ILE A C 1
ATOM 876 O O . ILE A 1 109 ? 80.531 -3.751 -98.237 1.00 79.50 109 ILE A O 1
ATOM 880 N N . LEU A 1 110 ? 82.721 -4.006 -98.649 1.00 80.75 110 LEU A N 1
ATOM 881 C CA . LEU A 1 110 ? 83.173 -3.791 -97.272 1.00 80.75 110 LEU A CA 1
ATOM 882 C C . LEU A 1 110 ? 82.809 -2.396 -96.753 1.00 80.75 110 LEU A C 1
ATOM 884 O O . LEU A 1 110 ? 82.304 -2.287 -95.638 1.00 80.75 110 LEU A O 1
ATOM 888 N N . ASP A 1 111 ? 82.979 -1.353 -97.568 1.00 83.00 111 ASP A N 1
ATOM 889 C CA . ASP A 1 111 ? 82.603 0.016 -97.191 1.00 83.00 111 ASP A CA 1
ATOM 890 C C . ASP A 1 111 ? 81.083 0.116 -96.931 1.00 83.00 111 ASP A C 1
ATOM 892 O O . ASP A 1 111 ? 80.653 0.673 -95.921 1.00 83.00 111 ASP A O 1
ATOM 896 N N . LYS A 1 112 ? 80.256 -0.510 -97.786 1.00 82.31 112 LYS A N 1
ATOM 897 C CA . LYS A 1 112 ? 78.792 -0.560 -97.608 1.00 82.31 112 LYS A CA 1
ATOM 898 C C . LYS A 1 112 ? 78.362 -1.372 -96.388 1.00 82.31 112 LYS A C 1
ATOM 900 O O . LYS A 1 112 ? 77.483 -0.930 -95.654 1.00 82.31 112 LYS A O 1
ATOM 905 N N . VAL A 1 113 ? 78.959 -2.545 -96.172 1.00 82.94 113 VAL A N 1
ATOM 906 C CA . VAL A 1 113 ? 78.658 -3.399 -95.009 1.00 82.94 113 VAL A CA 1
ATOM 907 C C . VAL A 1 113 ? 79.024 -2.676 -93.713 1.00 82.94 113 VAL A C 1
ATOM 909 O O . VAL A 1 113 ? 78.256 -2.717 -92.758 1.00 82.94 113 VAL A O 1
ATOM 912 N N . THR A 1 114 ? 80.148 -1.957 -93.699 1.00 87.44 114 THR A N 1
ATOM 913 C CA . THR A 1 114 ? 80.604 -1.198 -92.527 1.00 87.44 114 THR A CA 1
ATOM 914 C C . THR A 1 114 ? 79.680 -0.016 -92.229 1.00 87.44 114 THR A C 1
ATOM 916 O O . THR A 1 114 ? 79.276 0.158 -91.081 1.00 87.44 114 THR A O 1
ATOM 919 N N . GLN A 1 115 ? 79.279 0.751 -93.250 1.00 90.12 115 GLN A N 1
ATOM 920 C CA . GLN A 1 115 ? 78.355 1.875 -93.069 1.00 90.12 115 GLN A CA 1
ATOM 921 C C . GLN A 1 115 ? 76.971 1.408 -92.601 1.00 90.12 115 GLN A C 1
ATOM 923 O O . GLN A 1 115 ? 76.432 1.960 -91.650 1.00 90.12 115 GLN A O 1
ATOM 928 N N . ALA A 1 116 ? 76.432 0.338 -93.194 1.00 89.06 116 ALA A N 1
ATOM 929 C CA . ALA A 1 116 ? 75.139 -0.208 -92.788 1.00 89.06 116 ALA A CA 1
ATOM 930 C C . ALA A 1 116 ? 75.145 -0.704 -91.331 1.00 89.06 116 ALA A C 1
ATOM 932 O O . ALA A 1 116 ? 74.165 -0.522 -90.609 1.00 89.06 116 ALA A O 1
ATOM 933 N N . LEU A 1 117 ? 76.250 -1.310 -90.875 1.00 91.50 117 LEU A N 1
ATOM 934 C CA . LEU A 1 117 ? 76.387 -1.711 -89.475 1.00 91.50 117 LEU A CA 1
ATOM 935 C C . LEU A 1 117 ? 76.442 -0.497 -88.536 1.00 91.50 117 LEU A C 1
ATOM 937 O O . LEU A 1 117 ? 75.802 -0.521 -87.487 1.00 91.50 117 LEU A O 1
ATOM 941 N N . LEU A 1 118 ? 77.182 0.552 -88.913 1.00 89.62 118 LEU A N 1
ATOM 942 C CA . LEU A 1 118 ? 77.306 1.793 -88.139 1.00 89.62 118 LEU A CA 1
ATOM 943 C C . LEU A 1 118 ? 75.976 2.548 -88.041 1.00 89.62 118 LEU A C 1
ATOM 945 O O . LEU A 1 118 ? 75.625 3.024 -86.959 1.00 89.62 118 LEU A O 1
ATOM 949 N N . ASP A 1 119 ? 75.216 2.614 -89.133 1.00 91.50 119 ASP A N 1
ATOM 950 C CA . ASP A 1 119 ? 73.906 3.266 -89.167 1.00 91.50 119 ASP A CA 1
ATOM 951 C C . ASP A 1 119 ? 72.901 2.510 -88.287 1.00 91.50 119 ASP A C 1
ATOM 953 O O . ASP A 1 119 ? 72.222 3.112 -87.452 1.00 91.50 119 ASP A O 1
ATOM 957 N N . ASN A 1 120 ? 72.865 1.177 -88.397 1.00 91.12 120 ASN A N 1
ATOM 958 C CA . ASN A 1 120 ? 71.996 0.336 -87.572 1.00 91.12 120 ASN A CA 1
ATOM 959 C C . ASN A 1 120 ? 72.364 0.413 -86.087 1.00 91.12 120 ASN A C 1
ATOM 961 O O . ASN A 1 120 ? 71.480 0.507 -85.236 1.00 91.12 120 ASN A O 1
ATOM 965 N N . TRP A 1 121 ? 73.661 0.397 -85.770 1.00 91.25 121 TRP A N 1
ATOM 966 C CA . TRP A 1 121 ? 74.141 0.563 -84.400 1.00 91.25 121 TRP A CA 1
ATOM 967 C C . TRP A 1 121 ? 73.729 1.921 -83.828 1.00 91.25 121 TRP A C 1
ATOM 969 O O . TRP A 1 121 ? 73.217 1.992 -82.712 1.00 91.25 121 TRP A O 1
ATOM 979 N N . SER A 1 122 ? 73.898 2.993 -84.604 1.00 87.81 122 SER A N 1
ATOM 980 C CA . SER A 1 122 ? 73.536 4.350 -84.185 1.00 87.81 122 SER A CA 1
ATOM 981 C C . SER A 1 122 ? 72.030 4.482 -83.947 1.00 87.81 122 SER A C 1
ATOM 983 O O . SER A 1 122 ? 71.622 4.999 -82.910 1.00 87.81 122 SER A O 1
ATOM 985 N N . ALA A 1 123 ? 71.199 3.939 -84.841 1.00 87.06 123 ALA A N 1
ATOM 986 C CA . ALA A 1 123 ? 69.745 3.934 -84.687 1.00 87.06 123 ALA A CA 1
ATOM 987 C C . ALA A 1 123 ? 69.286 3.132 -83.456 1.00 87.06 123 ALA A C 1
ATOM 989 O O . ALA A 1 123 ? 68.438 3.596 -82.691 1.00 87.06 123 ALA A O 1
ATOM 990 N N . ALA A 1 124 ? 69.870 1.950 -83.231 1.00 83.69 124 ALA A N 1
ATOM 991 C CA . ALA A 1 124 ? 69.572 1.131 -82.061 1.00 83.69 124 ALA A CA 1
ATOM 992 C C . ALA A 1 124 ? 69.974 1.843 -80.765 1.00 83.69 124 ALA A C 1
ATOM 994 O O . ALA A 1 124 ? 69.183 1.874 -79.824 1.00 83.69 124 ALA A O 1
ATOM 995 N N . TYR A 1 125 ? 71.160 2.463 -80.734 1.00 85.56 125 TYR A N 1
ATOM 996 C CA . TYR A 1 125 ? 71.626 3.252 -79.597 1.00 85.56 125 TYR A CA 1
ATOM 997 C C . TYR A 1 125 ? 70.668 4.409 -79.292 1.00 85.56 125 TYR A C 1
ATOM 999 O O . TYR A 1 125 ? 70.256 4.561 -78.146 1.00 85.56 125 TYR A O 1
ATOM 1007 N N . THR A 1 126 ? 70.230 5.175 -80.297 1.00 80.19 126 THR A N 1
ATOM 1008 C CA . THR A 1 126 ? 69.235 6.243 -80.107 1.00 80.19 126 THR A CA 1
ATOM 1009 C C . THR A 1 126 ? 67.911 5.709 -79.559 1.00 80.19 126 THR A C 1
ATOM 1011 O O . THR A 1 126 ? 67.361 6.306 -78.639 1.00 80.19 126 THR A O 1
ATOM 1014 N N . HIS A 1 127 ? 67.424 4.571 -80.062 1.00 76.06 127 HIS A N 1
ATOM 1015 C CA . HIS A 1 127 ? 66.166 3.977 -79.605 1.00 76.06 127 HIS A CA 1
ATOM 1016 C C . HIS A 1 127 ? 66.230 3.495 -78.146 1.00 76.06 127 HIS A C 1
ATOM 1018 O O . HIS A 1 127 ? 65.302 3.735 -77.384 1.00 76.06 127 HIS A O 1
ATOM 1024 N N . VAL A 1 128 ? 67.308 2.822 -77.724 1.00 77.69 128 VAL A N 1
ATOM 1025 C CA . VAL A 1 128 ? 67.440 2.345 -76.328 1.00 77.69 128 VAL A CA 1
ATOM 1026 C C . VAL A 1 128 ? 67.811 3.454 -75.342 1.00 77.69 128 VAL A C 1
ATOM 1028 O O . VAL A 1 128 ? 67.628 3.285 -74.139 1.00 77.69 128 VAL A O 1
ATOM 1031 N N . SER A 1 129 ? 68.325 4.580 -75.842 1.00 75.44 129 SER A N 1
ATOM 1032 C CA . SER A 1 129 ? 68.628 5.774 -75.043 1.00 75.44 129 SER A CA 1
ATOM 1033 C C . SER A 1 129 ? 67.413 6.689 -74.852 1.00 75.44 129 SER A C 1
ATOM 1035 O O . SER A 1 129 ? 67.493 7.652 -74.088 1.00 75.44 129 SER A O 1
ATOM 1037 N N . ASP A 1 130 ? 66.300 6.419 -75.544 1.00 72.81 130 ASP A N 1
ATOM 1038 C CA . ASP A 1 130 ? 65.070 7.196 -75.420 1.00 72.81 130 ASP A CA 1
ATOM 1039 C C . ASP A 1 130 ? 64.374 6.892 -74.084 1.00 72.81 130 ASP A C 1
ATOM 1041 O O . ASP A 1 130 ? 63.982 5.765 -73.782 1.00 72.81 130 ASP A O 1
ATOM 1045 N N . THR A 1 131 ? 64.233 7.926 -73.256 1.00 65.12 131 THR A N 1
ATOM 1046 C CA . THR A 1 131 ? 63.589 7.842 -71.937 1.00 65.12 131 THR A CA 1
ATOM 1047 C C . THR A 1 131 ? 62.089 8.150 -71.996 1.00 65.12 131 THR A C 1
ATOM 1049 O O . THR A 1 131 ? 61.380 7.988 -70.997 1.00 65.12 131 THR A O 1
ATOM 1052 N N . VAL A 1 132 ? 61.570 8.557 -73.162 1.00 67.62 132 VAL A N 1
ATOM 1053 C CA . VAL A 1 132 ? 60.146 8.794 -73.403 1.00 67.62 132 VAL A CA 1
ATOM 1054 C C . VAL A 1 132 ? 59.496 7.486 -73.854 1.00 67.62 132 VAL A C 1
ATOM 1056 O O . VAL A 1 132 ? 59.782 6.958 -74.922 1.00 67.62 132 VAL A O 1
ATOM 1059 N N . LYS A 1 133 ? 58.572 6.954 -73.042 1.00 63.41 133 LYS A N 1
ATOM 1060 C CA . LYS A 1 133 ? 57.822 5.729 -73.371 1.00 63.41 133 LYS A CA 1
ATOM 1061 C C . LYS A 1 133 ? 57.154 5.852 -74.748 1.00 63.41 133 LYS A C 1
ATOM 1063 O O . LYS A 1 133 ? 56.384 6.787 -74.980 1.00 63.41 133 LYS A O 1
ATOM 1068 N N . HIS A 1 134 ? 57.409 4.883 -75.623 1.00 62.97 134 HIS A N 1
ATOM 1069 C CA . HIS A 1 134 ? 56.843 4.807 -76.969 1.00 62.97 134 HIS A CA 1
ATOM 1070 C C . HIS A 1 134 ? 55.309 4.636 -76.927 1.00 62.97 134 HIS A C 1
ATOM 1072 O O . HIS A 1 134 ? 54.809 3.518 -76.866 1.00 62.97 134 HIS A O 1
ATOM 1078 N N . ILE A 1 135 ? 54.553 5.739 -76.956 1.00 68.25 135 ILE A N 1
ATOM 1079 C CA . ILE A 1 135 ? 53.142 5.742 -77.379 1.00 68.25 135 ILE A CA 1
ATOM 1080 C C . ILE A 1 135 ? 53.080 6.161 -78.848 1.00 68.25 135 ILE A C 1
ATOM 1082 O O . ILE A 1 135 ? 53.778 7.090 -79.266 1.00 68.25 135 ILE A O 1
ATOM 1086 N N . THR A 1 136 ? 52.258 5.486 -79.643 1.00 76.69 136 THR A N 1
ATOM 1087 C CA . THR A 1 136 ? 52.077 5.801 -81.064 1.00 76.69 136 THR A CA 1
ATOM 1088 C C . THR A 1 136 ? 51.468 7.200 -81.250 1.00 76.69 136 THR A C 1
ATOM 1090 O O . THR A 1 136 ? 50.779 7.734 -80.375 1.00 76.69 136 THR A O 1
ATOM 1093 N N . ALA A 1 137 ? 51.690 7.825 -82.414 1.00 74.19 137 ALA A N 1
ATOM 1094 C CA . ALA A 1 137 ? 51.090 9.126 -82.746 1.00 74.19 137 ALA A CA 1
ATOM 1095 C C . ALA A 1 137 ? 49.547 9.091 -82.700 1.00 74.19 137 ALA A C 1
ATOM 1097 O O . ALA A 1 137 ? 48.904 10.066 -82.295 1.00 74.19 137 ALA A O 1
ATOM 1098 N N . THR A 1 138 ? 48.966 7.938 -83.043 1.00 81.19 138 THR A N 1
ATOM 1099 C CA . THR A 1 138 ? 47.531 7.664 -82.926 1.00 81.19 138 THR A CA 1
ATOM 1100 C C . THR A 1 138 ? 47.084 7.655 -81.465 1.00 81.19 138 THR A C 1
ATOM 1102 O O . THR A 1 138 ? 46.128 8.345 -81.122 1.00 81.19 138 THR A O 1
ATOM 1105 N N . GLU A 1 139 ? 47.796 6.956 -80.575 1.00 84.00 139 GLU A N 1
ATOM 1106 C CA . GLU A 1 139 ? 47.475 6.940 -79.139 1.00 84.00 139 GLU A CA 1
ATOM 1107 C C . GLU A 1 139 ? 47.583 8.330 -78.508 1.00 84.00 139 GLU A C 1
ATOM 1109 O O . GLU A 1 139 ? 46.731 8.706 -77.707 1.00 84.00 139 GLU A O 1
ATOM 1114 N N . ARG A 1 140 ? 48.569 9.137 -78.915 1.00 84.25 140 ARG A N 1
ATOM 1115 C CA . ARG A 1 140 ? 48.708 10.522 -78.443 1.00 84.25 140 ARG A CA 1
ATOM 1116 C C . ARG A 1 140 ? 47.554 11.411 -78.905 1.00 84.25 140 ARG A C 1
ATOM 1118 O O . ARG A 1 140 ? 47.034 12.192 -78.113 1.00 84.25 140 ARG A O 1
ATOM 1125 N N . THR A 1 141 ? 47.141 11.281 -80.165 1.00 86.38 141 THR A N 1
ATOM 1126 C CA . THR A 1 141 ? 45.991 12.021 -80.708 1.00 86.38 141 THR A CA 1
ATOM 1127 C C . THR A 1 141 ? 44.708 11.628 -79.984 1.00 86.38 141 THR A C 1
ATOM 1129 O O . THR A 1 141 ? 43.984 12.504 -79.519 1.00 86.38 141 THR A O 1
ATOM 1132 N N . ASN A 1 142 ? 44.482 10.327 -79.793 1.00 87.81 142 ASN A N 1
ATOM 1133 C CA . ASN A 1 142 ? 43.320 9.812 -79.072 1.00 87.81 142 ASN A CA 1
ATOM 1134 C C . ASN A 1 142 ? 43.305 10.269 -77.608 1.00 87.81 142 ASN A C 1
ATOM 1136 O O . ASN A 1 142 ? 42.253 10.630 -77.090 1.00 87.81 142 ASN A O 1
ATOM 1140 N N . TRP A 1 143 ? 44.461 10.297 -76.939 1.00 84.88 143 TRP A N 1
ATOM 1141 C CA . TRP A 1 143 ? 44.556 10.765 -75.557 1.00 84.88 143 TRP A CA 1
ATOM 1142 C C . TRP A 1 143 ? 44.281 12.269 -75.441 1.00 84.88 143 TRP A C 1
ATOM 1144 O O . TRP A 1 143 ? 43.537 12.695 -74.559 1.00 84.88 143 TRP A O 1
ATOM 1154 N N . ASN A 1 144 ? 44.824 13.071 -76.360 1.00 85.44 144 ASN A N 1
ATOM 1155 C CA . ASN A 1 144 ? 44.583 14.513 -76.401 1.00 85.44 144 ASN A CA 1
ATOM 1156 C C . ASN A 1 144 ? 43.116 14.845 -76.713 1.00 85.44 144 ASN A C 1
ATOM 1158 O O . ASN A 1 144 ? 42.546 15.720 -76.066 1.00 85.44 144 ASN A O 1
ATOM 1162 N N . ASP A 1 145 ? 42.501 14.129 -77.654 1.00 88.44 145 ASP A N 1
ATOM 1163 C CA . ASP A 1 145 ? 41.089 14.275 -78.019 1.00 88.44 145 ASP A CA 1
ATOM 1164 C C . ASP A 1 145 ? 40.150 13.821 -76.886 1.00 88.44 145 ASP A C 1
ATOM 1166 O O . ASP A 1 145 ? 39.196 14.512 -76.536 1.00 88.44 145 ASP A O 1
ATOM 1170 N N . ALA A 1 146 ? 40.462 12.708 -76.214 1.00 83.44 146 ALA A N 1
ATOM 1171 C CA . ALA A 1 146 ? 39.730 12.279 -75.024 1.00 83.44 146 ALA A CA 1
ATOM 1172 C C . ALA A 1 146 ? 39.851 13.296 -73.879 1.00 83.44 146 ALA A C 1
ATOM 1174 O O . ALA A 1 146 ? 38.888 13.527 -73.150 1.00 83.44 146 ALA A O 1
ATOM 1175 N N . ASN A 1 147 ? 41.022 13.920 -73.716 1.00 84.50 147 ASN A N 1
ATOM 1176 C CA . ASN A 1 147 ? 41.246 14.931 -72.691 1.00 84.50 147 ASN A CA 1
ATOM 1177 C C . ASN A 1 147 ? 40.545 16.263 -73.006 1.00 84.50 147 ASN A C 1
ATOM 1179 O O . ASN A 1 147 ? 40.034 16.892 -72.084 1.00 84.50 147 ASN A O 1
ATOM 1183 N N . SER A 1 148 ? 40.478 16.679 -74.274 1.00 80.00 148 SER A N 1
ATOM 1184 C CA . SER A 1 148 ? 39.770 17.899 -74.695 1.00 80.00 148 SER A CA 1
ATOM 1185 C C . SER A 1 148 ? 38.245 17.741 -74.674 1.00 80.00 148 SER A C 1
ATOM 1187 O O . SER A 1 148 ? 37.531 18.711 -74.437 1.00 80.00 148 SER A O 1
ATOM 1189 N N . LYS A 1 149 ? 37.739 16.513 -74.850 1.00 84.94 149 LYS A N 1
ATOM 1190 C CA . LYS A 1 149 ? 36.313 16.158 -74.733 1.00 84.94 149 LYS A CA 1
ATOM 1191 C C . LYS A 1 149 ? 35.842 15.930 -73.295 1.00 84.94 149 LYS A C 1
ATOM 1193 O O . LYS A 1 149 ? 34.666 15.620 -73.076 1.00 84.94 149 LYS A O 1
ATOM 1198 N N . LYS A 1 150 ? 36.722 16.092 -72.300 1.00 72.62 150 LYS A N 1
ATOM 1199 C CA . LYS A 1 150 ? 36.309 16.127 -70.894 1.00 72.62 150 LYS A CA 1
ATOM 1200 C C . LYS A 1 150 ? 35.422 17.348 -70.691 1.00 72.62 150 LYS A C 1
ATOM 1202 O O . LYS A 1 150 ? 35.891 18.479 -70.711 1.00 72.62 150 LYS A O 1
ATOM 1207 N N . HIS A 1 151 ? 34.138 17.110 -70.480 1.00 65.00 151 HIS A N 1
ATOM 1208 C CA . HIS A 1 151 ? 33.218 18.135 -70.021 1.00 65.00 151 HIS A CA 1
ATOM 1209 C C . HIS A 1 151 ? 32.996 17.963 -68.520 1.00 65.00 151 HIS A C 1
ATOM 1211 O O . HIS A 1 151 ? 33.031 16.854 -67.984 1.00 65.00 151 HIS A O 1
ATOM 1217 N N . THR A 1 152 ? 32.774 19.074 -67.832 1.00 65.00 152 THR A N 1
ATOM 1218 C CA . THR A 1 152 ? 32.244 19.075 -66.476 1.00 65.00 152 THR A CA 1
ATOM 1219 C C . THR A 1 152 ? 30.728 19.175 -66.572 1.00 65.00 152 THR A C 1
ATOM 1221 O O . THR A 1 152 ? 30.178 19.985 -67.317 1.00 65.00 152 THR A O 1
ATOM 1224 N N . HIS A 1 153 ? 30.023 18.321 -65.840 1.00 71.31 153 HIS A N 1
ATOM 1225 C CA . HIS A 1 153 ? 28.580 18.451 -65.720 1.00 71.31 153 HIS A CA 1
ATOM 1226 C C . HIS A 1 153 ? 28.277 19.677 -64.847 1.00 71.31 153 HIS A C 1
ATOM 1228 O O . HIS A 1 153 ? 28.758 19.758 -63.717 1.00 71.31 153 HIS A O 1
ATOM 1234 N N . GLY A 1 154 ? 27.497 20.642 -65.346 1.00 72.31 154 GLY A N 1
ATOM 1235 C CA . GLY A 1 154 ? 27.175 21.870 -64.598 1.00 72.31 154 GLY A CA 1
ATOM 1236 C C . GLY A 1 154 ? 26.438 21.606 -63.277 1.00 72.31 154 GLY A C 1
ATOM 1237 O O . GLY A 1 154 ? 26.547 22.373 -62.326 1.00 72.31 154 GLY A O 1
ATOM 1238 N N . ASN A 1 155 ? 25.752 20.469 -63.180 1.00 79.81 155 ASN A N 1
ATOM 1239 C CA . ASN A 1 155 ? 25.101 19.972 -61.973 1.00 79.81 155 ASN A CA 1
ATOM 1240 C C . ASN A 1 155 ? 26.032 19.169 -61.050 1.00 79.81 155 ASN A C 1
ATOM 1242 O O . ASN A 1 155 ? 25.554 18.698 -60.025 1.00 79.81 155 ASN A O 1
ATOM 1246 N N . LYS A 1 156 ? 27.336 19.029 -61.337 1.00 80.50 156 LYS A N 1
ATOM 1247 C CA . LYS A 1 156 ? 28.279 18.361 -60.423 1.00 80.50 156 LYS A CA 1
ATOM 1248 C C . LYS A 1 156 ? 28.257 19.002 -59.035 1.00 80.50 156 LYS A C 1
ATOM 1250 O O . LYS A 1 156 ? 28.077 18.295 -58.056 1.00 80.50 156 LYS A O 1
ATOM 1255 N N . GLY A 1 157 ? 28.351 20.330 -58.956 1.00 78.81 157 GLY A N 1
ATOM 1256 C CA . GLY A 1 157 ? 28.274 21.036 -57.672 1.00 78.81 157 GLY A CA 1
ATOM 1257 C C . GLY A 1 157 ? 26.921 20.864 -56.971 1.00 78.81 157 GLY A C 1
ATOM 1258 O O . GLY A 1 157 ? 26.870 20.761 -55.751 1.00 78.81 157 GLY A O 1
ATOM 1259 N N . ILE A 1 158 ? 25.829 20.766 -57.739 1.00 80.62 158 ILE A N 1
ATOM 1260 C CA . ILE A 1 158 ? 24.479 20.532 -57.206 1.00 80.62 158 ILE A CA 1
ATOM 1261 C C . ILE A 1 158 ? 24.359 19.107 -56.648 1.00 80.62 158 ILE A C 1
ATOM 1263 O O . ILE A 1 158 ? 23.848 18.923 -55.550 1.00 80.62 158 ILE A O 1
ATOM 1267 N N . LEU A 1 159 ? 24.849 18.102 -57.376 1.00 80.00 159 LEU A N 1
ATOM 1268 C CA . LEU A 1 159 ? 24.831 16.701 -56.954 1.00 80.00 159 LEU A CA 1
ATOM 1269 C C . LEU A 1 159 ? 25.751 16.459 -55.757 1.00 80.00 159 LEU A C 1
ATOM 1271 O O . LEU A 1 159 ? 25.337 15.790 -54.814 1.00 80.00 159 LEU A O 1
ATOM 1275 N N . ASP A 1 160 ? 26.952 17.039 -55.761 1.00 82.88 160 ASP A N 1
ATOM 1276 C CA . ASP A 1 160 ? 27.876 16.985 -54.628 1.00 82.88 160 ASP A CA 1
ATOM 1277 C C . ASP A 1 160 ? 27.235 17.645 -53.393 1.00 82.88 160 ASP A C 1
ATOM 1279 O O . ASP A 1 160 ? 27.254 17.070 -52.309 1.00 82.88 160 ASP A O 1
ATOM 1283 N N . GLY A 1 161 ? 26.576 18.799 -53.563 1.00 85.69 161 GLY A N 1
ATOM 1284 C CA . GLY A 1 161 ? 25.857 19.491 -52.490 1.00 85.69 161 GLY A CA 1
ATOM 1285 C C . GLY A 1 161 ? 24.667 18.702 -51.936 1.00 85.69 161 GLY A C 1
ATOM 1286 O O . GLY A 1 161 ? 24.545 18.556 -50.724 1.00 85.69 161 GLY A O 1
ATOM 1287 N N . ILE A 1 162 ? 23.811 18.139 -52.797 1.00 85.44 162 ILE A N 1
ATOM 1288 C CA . ILE A 1 162 ? 22.687 17.283 -52.373 1.00 85.44 162 ILE A CA 1
ATOM 1289 C C . ILE A 1 162 ? 23.209 16.045 -51.635 1.00 85.44 162 ILE A C 1
ATOM 1291 O O . ILE A 1 162 ? 22.671 15.670 -50.594 1.00 85.44 162 ILE A O 1
ATOM 1295 N N . THR A 1 163 ? 24.276 15.431 -52.149 1.00 88.50 163 THR A N 1
ATOM 1296 C CA . THR A 1 163 ? 24.895 14.253 -51.531 1.00 88.50 163 THR A CA 1
ATOM 1297 C C . THR A 1 163 ? 25.477 14.599 -50.164 1.00 88.50 163 THR A C 1
ATOM 1299 O O . THR A 1 163 ? 25.250 13.856 -49.213 1.00 88.50 163 THR A O 1
ATOM 1302 N N . GLN A 1 164 ? 26.151 15.744 -50.037 1.00 91.56 164 GLN A N 1
ATOM 1303 C CA . GLN A 1 164 ? 26.701 16.216 -48.768 1.00 91.56 164 GLN A CA 1
ATOM 1304 C C . GLN A 1 164 ? 25.597 16.499 -47.744 1.00 91.56 164 GLN A C 1
ATOM 1306 O O . GLN A 1 164 ? 25.694 16.031 -46.617 1.00 91.56 164 GLN A O 1
ATOM 1311 N N . VAL A 1 165 ? 24.506 17.164 -48.141 1.00 92.44 165 VAL A N 1
ATOM 1312 C CA . VAL A 1 165 ? 23.355 17.426 -47.257 1.00 92.44 165 VAL A CA 1
ATOM 1313 C C . VAL A 1 165 ? 22.732 16.125 -46.745 1.00 92.44 165 VAL A C 1
ATOM 1315 O O . VAL A 1 165 ? 22.387 16.019 -45.569 1.00 92.44 165 VAL A O 1
ATOM 1318 N N . LEU A 1 166 ? 22.593 15.115 -47.606 1.00 92.38 166 LEU A N 1
ATOM 1319 C CA . LEU A 1 166 ? 22.086 13.805 -47.196 1.00 92.38 166 LEU A CA 1
ATOM 1320 C C . LEU A 1 166 ? 23.052 13.092 -46.239 1.00 92.38 166 LEU A C 1
ATOM 1322 O O . LEU A 1 166 ? 22.598 12.509 -45.254 1.00 92.38 166 LEU A O 1
ATOM 1326 N N . LEU A 1 167 ? 24.362 13.170 -46.495 1.00 91.12 167 LEU A N 1
ATOM 1327 C CA . LEU A 1 167 ? 25.396 12.612 -45.619 1.00 91.12 167 LEU A CA 1
ATOM 1328 C C . LEU A 1 167 ? 25.405 13.296 -44.247 1.00 91.12 167 LEU A C 1
ATOM 1330 O O . LEU A 1 167 ? 25.441 12.615 -43.224 1.00 91.12 167 LEU A O 1
ATOM 1334 N N . ASP A 1 168 ? 25.319 14.624 -44.217 1.00 93.81 168 ASP A N 1
ATOM 1335 C CA . ASP A 1 168 ? 25.295 15.423 -42.992 1.00 93.81 168 ASP A CA 1
ATOM 1336 C C . ASP A 1 168 ? 24.041 15.119 -42.167 1.00 93.81 168 ASP A C 1
ATOM 1338 O O . ASP A 1 168 ? 24.137 14.868 -40.965 1.00 93.81 168 ASP A O 1
ATOM 1342 N N . ASN A 1 169 ? 22.872 15.041 -42.812 1.00 93.69 169 ASN A N 1
ATOM 1343 C CA . ASN A 1 169 ? 21.621 14.658 -42.156 1.00 93.69 169 ASN A CA 1
ATOM 1344 C C . ASN A 1 169 ? 21.681 13.235 -41.592 1.00 93.69 169 ASN A C 1
ATOM 1346 O O . ASN A 1 169 ? 21.220 12.995 -40.475 1.00 93.69 169 ASN A O 1
ATOM 1350 N N . TRP A 1 170 ? 22.258 12.290 -42.338 1.00 92.06 170 TRP A N 1
ATOM 1351 C CA . TRP A 1 170 ? 22.428 10.918 -41.868 1.00 92.06 170 TRP A CA 1
ATOM 1352 C C . TRP A 1 170 ? 23.381 10.854 -40.668 1.00 92.06 170 TRP A C 1
ATOM 1354 O O . TRP A 1 170 ? 23.044 10.247 -39.654 1.00 92.06 170 TRP A O 1
ATOM 1364 N N . ASN A 1 171 ? 24.521 11.548 -40.730 1.00 92.25 171 ASN A N 1
ATOM 1365 C CA . ASN A 1 171 ? 25.490 11.624 -39.634 1.00 92.25 171 ASN A CA 1
ATOM 1366 C C . ASN A 1 171 ? 24.898 12.294 -38.383 1.00 92.25 171 ASN A C 1
ATOM 1368 O O . ASN A 1 171 ? 25.128 11.830 -37.261 1.00 92.25 171 ASN A O 1
ATOM 1372 N N . ALA A 1 172 ? 24.103 13.353 -38.558 1.00 90.94 172 ALA A N 1
ATOM 1373 C CA . ALA A 1 172 ? 23.392 14.027 -37.476 1.00 90.94 172 ALA A CA 1
ATOM 1374 C C . ALA A 1 172 ? 22.341 13.109 -36.837 1.00 90.94 172 ALA A C 1
ATOM 1376 O O . ALA A 1 172 ? 22.293 12.986 -35.612 1.00 90.94 172 ALA A O 1
ATOM 1377 N N . ALA A 1 173 ? 21.546 12.406 -37.649 1.00 86.94 173 ALA A N 1
ATOM 1378 C CA . ALA A 1 173 ? 20.565 11.440 -37.166 1.00 86.94 173 ALA A CA 1
ATOM 1379 C C . ALA A 1 173 ? 21.236 10.273 -36.424 1.00 86.94 173 ALA A C 1
ATOM 1381 O O . ALA A 1 173 ? 20.812 9.932 -35.320 1.00 86.94 173 ALA A O 1
ATOM 1382 N N . PHE A 1 174 ? 22.314 9.712 -36.981 1.00 90.00 174 PHE A N 1
ATOM 1383 C CA . PHE A 1 174 ? 23.106 8.639 -36.373 1.00 90.00 174 PHE A CA 1
ATOM 1384 C C . PHE A 1 174 ? 23.713 9.065 -35.026 1.00 90.00 174 PHE A C 1
ATOM 1386 O O . PHE A 1 174 ? 23.667 8.318 -34.046 1.00 90.00 174 PHE A O 1
ATOM 1393 N N . SER A 1 175 ? 24.219 10.297 -34.946 1.00 84.81 175 SER A N 1
ATOM 1394 C CA . SER A 1 175 ? 24.737 10.874 -33.701 1.00 84.81 175 SER A CA 1
ATOM 1395 C C . SER A 1 175 ? 23.627 11.101 -32.674 1.00 84.81 175 SER A C 1
ATOM 1397 O O . SER A 1 175 ? 23.805 10.802 -31.496 1.00 84.81 175 SER A O 1
ATOM 1399 N N . HIS A 1 176 ? 22.458 11.579 -33.106 1.00 83.44 176 HIS A N 1
ATOM 1400 C CA . HIS A 1 176 ? 21.317 11.829 -32.230 1.00 83.44 176 HIS A CA 1
ATOM 1401 C C . HIS A 1 176 ? 20.734 10.538 -31.632 1.00 83.44 176 HIS A C 1
ATOM 1403 O O . HIS A 1 176 ? 20.489 10.496 -30.431 1.00 83.44 176 HIS A O 1
ATOM 1409 N N . VAL A 1 177 ? 20.560 9.462 -32.415 1.00 80.25 177 VAL A N 1
ATOM 1410 C CA . VAL A 1 177 ? 20.030 8.179 -31.892 1.00 80.25 177 VAL A CA 1
ATOM 1411 C C . VAL A 1 177 ? 20.998 7.475 -30.934 1.00 80.25 177 VAL A C 1
ATOM 1413 O O . VAL A 1 177 ? 20.577 6.754 -30.021 1.00 80.25 177 VAL A O 1
ATOM 1416 N N . SER A 1 178 ? 22.297 7.708 -31.125 1.00 78.31 178 SER A N 1
ATOM 1417 C CA . SER A 1 178 ? 23.365 7.219 -30.252 1.00 78.31 178 SER A CA 1
ATOM 1418 C C . SER A 1 178 ? 23.551 8.087 -29.000 1.00 78.31 178 SER A C 1
ATOM 1420 O O . SER A 1 178 ? 24.100 7.612 -28.005 1.00 78.31 178 SER A O 1
ATOM 1422 N N . ASN A 1 179 ? 23.064 9.332 -28.999 1.00 77.25 179 ASN A N 1
ATOM 1423 C CA . ASN A 1 179 ? 23.136 10.227 -27.849 1.00 77.25 179 ASN A CA 1
ATOM 1424 C C . ASN A 1 179 ? 22.141 9.791 -26.758 1.00 77.25 179 ASN A C 1
ATOM 1426 O O . ASN A 1 179 ? 20.931 9.776 -26.970 1.00 77.25 179 ASN A O 1
ATOM 1430 N N . LYS A 1 180 ? 22.662 9.445 -25.576 1.00 72.19 180 LYS A N 1
ATOM 1431 C CA . LYS A 1 180 ? 21.886 9.105 -24.366 1.00 72.19 180 LYS A CA 1
ATOM 1432 C C . LYS A 1 180 ? 21.857 10.241 -23.332 1.00 72.19 180 LYS A C 1
ATOM 1434 O O . LYS A 1 180 ? 21.616 10.022 -22.148 1.00 72.19 180 LYS A O 1
ATOM 1439 N N . SER A 1 181 ? 22.178 11.458 -23.759 1.00 73.31 181 SER A N 1
ATOM 1440 C CA . SER A 1 181 ? 21.992 12.659 -22.948 1.00 73.31 181 SER A CA 1
ATOM 1441 C C . SER A 1 181 ? 20.523 13.074 -22.998 1.00 73.31 181 SER A C 1
ATOM 1443 O O . SER A 1 181 ? 19.851 12.860 -24.007 1.00 73.31 181 SER A O 1
ATOM 1445 N N . ASN A 1 182 ? 20.033 13.689 -21.916 1.00 66.12 182 ASN A N 1
ATOM 1446 C CA . ASN A 1 182 ? 18.694 14.285 -21.845 1.00 66.12 182 ASN A CA 1
ATOM 1447 C C . ASN A 1 182 ? 18.421 15.097 -23.134 1.00 66.12 182 ASN A C 1
ATOM 1449 O O . ASN A 1 182 ? 19.181 16.035 -23.397 1.00 66.12 182 ASN A O 1
ATOM 1453 N N . PRO A 1 183 ? 17.425 14.713 -23.966 1.00 69.44 183 PRO A N 1
ATOM 1454 C CA . PRO A 1 183 ? 16.192 13.987 -23.608 1.00 69.44 183 PRO A CA 1
ATOM 1455 C C . PRO A 1 183 ? 16.172 12.450 -23.705 1.00 69.44 183 PRO A C 1
ATOM 1457 O O . PRO A 1 183 ? 15.219 11.847 -23.213 1.00 69.44 183 PRO A O 1
ATOM 1460 N N . HIS A 1 184 ? 17.170 11.774 -24.279 1.00 63.41 184 HIS A N 1
ATOM 1461 C CA . HIS A 1 184 ? 17.095 10.319 -24.506 1.00 63.41 184 HIS A CA 1
ATOM 1462 C C . HIS A 1 184 ? 17.758 9.533 -23.374 1.00 63.41 184 HIS A C 1
ATOM 1464 O O . HIS A 1 184 ? 18.964 9.609 -23.203 1.00 63.41 184 HIS A O 1
ATOM 1470 N N . GLY A 1 185 ? 16.998 8.728 -22.622 1.00 68.56 185 GLY A N 1
ATOM 1471 C CA . GLY A 1 185 ? 17.567 7.817 -21.612 1.00 68.56 185 GLY A CA 1
ATOM 1472 C C . GLY A 1 185 ? 17.965 8.480 -20.288 1.00 68.56 185 GLY A C 1
ATOM 1473 O O . GLY A 1 185 ? 19.004 8.153 -19.721 1.00 68.56 185 GLY A O 1
ATOM 1474 N N . ILE A 1 186 ? 17.130 9.396 -19.788 1.00 78.19 186 ILE A N 1
ATOM 1475 C CA . ILE A 1 186 ? 17.342 10.093 -18.514 1.00 78.19 186 ILE A CA 1
ATOM 1476 C C . ILE A 1 186 ? 17.487 9.100 -17.351 1.00 78.19 186 ILE A C 1
ATOM 1478 O O . ILE A 1 186 ? 16.588 8.314 -17.049 1.00 78.19 186 ILE A O 1
ATOM 1482 N N . THR A 1 187 ? 18.621 9.169 -16.661 1.00 75.94 187 THR A N 1
ATOM 1483 C CA . THR A 1 187 ? 18.888 8.396 -15.446 1.00 75.94 187 THR A CA 1
ATOM 1484 C C . THR A 1 187 ? 18.221 9.040 -14.233 1.00 75.94 187 THR A C 1
ATOM 1486 O O . THR A 1 187 ? 18.047 10.256 -14.167 1.00 75.94 187 THR A O 1
ATOM 1489 N N . LYS A 1 188 ? 17.919 8.241 -13.204 1.00 78.50 188 LYS A N 1
ATOM 1490 C CA . LYS A 1 188 ? 17.377 8.752 -11.935 1.00 78.50 188 LYS A CA 1
ATOM 1491 C C . LYS A 1 188 ? 18.226 9.873 -11.338 1.00 78.50 188 LYS A C 1
ATOM 1493 O O . LYS A 1 188 ? 17.683 10.833 -10.809 1.00 78.50 188 LYS A O 1
ATOM 1498 N N . SER A 1 189 ? 19.550 9.786 -11.459 1.00 81.31 189 SER A N 1
ATOM 1499 C CA . SER A 1 189 ? 20.448 10.827 -10.956 1.00 81.31 189 SER A CA 1
ATOM 1500 C C . SER A 1 189 ? 20.299 12.149 -11.713 1.00 81.31 189 SER A C 1
ATOM 1502 O O . SER A 1 189 ? 20.340 13.203 -11.088 1.00 81.31 189 SER A O 1
ATOM 1504 N N . GLN A 1 190 ? 20.078 12.111 -13.032 1.00 77.94 190 GLN A N 1
ATOM 1505 C CA . GLN A 1 190 ? 19.909 13.312 -13.863 1.00 77.94 190 GLN A CA 1
ATOM 1506 C C . GLN A 1 190 ? 18.620 14.092 -13.557 1.00 77.94 190 GLN A C 1
ATOM 1508 O O . GLN A 1 190 ? 18.561 15.281 -13.846 1.00 77.94 190 GLN A O 1
ATOM 1513 N N . VAL A 1 191 ? 17.614 13.457 -12.944 1.00 80.25 191 VAL A N 1
ATOM 1514 C CA . VAL A 1 191 ? 16.374 14.108 -12.462 1.00 80.25 191 VAL A CA 1
ATOM 1515 C C . VAL A 1 191 ? 16.339 14.294 -10.943 1.00 80.25 191 VAL A C 1
ATOM 1517 O O . VAL A 1 191 ? 15.281 14.545 -10.376 1.00 80.25 191 VAL A O 1
ATOM 1520 N N . GLY A 1 192 ? 17.478 14.151 -10.254 1.00 83.00 192 GLY A N 1
ATOM 1521 C CA . GLY A 1 192 ? 17.556 14.335 -8.798 1.00 83.00 192 GLY A CA 1
ATOM 1522 C C . GLY A 1 192 ? 16.938 13.199 -7.969 1.00 83.00 192 GLY A C 1
ATOM 1523 O O . GLY A 1 192 ? 16.808 13.320 -6.757 1.00 83.00 192 GLY A O 1
ATOM 1524 N N . LEU A 1 193 ? 16.602 12.069 -8.594 1.00 80.62 193 LEU A N 1
ATOM 1525 C CA . LEU A 1 193 ? 16.031 10.871 -7.965 1.00 80.62 193 LEU A CA 1
ATOM 1526 C C . LEU A 1 193 ? 17.081 9.769 -7.718 1.00 80.62 193 LEU A C 1
ATOM 1528 O O . LEU A 1 193 ? 16.724 8.617 -7.479 1.00 80.62 193 LEU A O 1
ATOM 1532 N N . GLY A 1 194 ? 18.379 10.082 -7.803 1.00 80.50 194 GLY A N 1
ATOM 1533 C CA . GLY A 1 194 ? 19.470 9.098 -7.712 1.00 80.50 194 GLY A CA 1
ATOM 1534 C C . GLY A 1 194 ? 19.498 8.319 -6.393 1.00 80.50 194 GLY A C 1
ATOM 1535 O O . GLY A 1 194 ? 19.811 7.133 -6.387 1.00 80.50 194 GLY A O 1
ATOM 1536 N N . SER A 1 195 ? 19.089 8.963 -5.299 1.00 81.69 195 SER A N 1
ATOM 1537 C CA . SER A 1 195 ? 18.993 8.346 -3.971 1.00 81.69 195 SER A CA 1
ATOM 1538 C C . SER A 1 195 ? 17.640 7.690 -3.700 1.00 81.69 195 SER A C 1
ATOM 1540 O O . SER A 1 195 ? 17.439 7.182 -2.603 1.00 81.69 195 SER A O 1
ATOM 1542 N N . VAL A 1 196 ? 16.703 7.727 -4.655 1.00 78.69 196 VAL A N 1
ATOM 1543 C CA . VAL A 1 196 ? 15.354 7.171 -4.499 1.00 78.69 196 VAL A CA 1
ATOM 1544 C C . VAL A 1 196 ? 15.358 5.714 -4.979 1.00 78.69 196 VAL A C 1
ATOM 1546 O O . VAL A 1 196 ? 15.420 5.464 -6.195 1.00 78.69 196 VAL A O 1
ATOM 1549 N N . PRO A 1 197 ? 15.284 4.727 -4.060 1.00 72.00 197 PRO A N 1
ATOM 1550 C CA . PRO A 1 197 ? 15.234 3.319 -4.429 1.00 72.00 197 PRO A CA 1
ATOM 1551 C C . PRO A 1 197 ? 14.044 3.053 -5.353 1.00 72.00 197 PRO A C 1
ATOM 1553 O O . PRO A 1 197 ? 12.971 3.630 -5.178 1.00 72.00 197 PRO A O 1
ATOM 1556 N N . ASN A 1 198 ? 14.220 2.187 -6.358 1.00 69.75 198 ASN A N 1
ATOM 1557 C CA . ASN A 1 198 ? 13.096 1.762 -7.194 1.00 69.75 198 ASN A CA 1
ATOM 1558 C C . ASN A 1 198 ? 12.268 0.722 -6.440 1.00 69.75 198 ASN A C 1
ATOM 1560 O O . ASN A 1 198 ? 12.435 -0.476 -6.643 1.00 69.75 198 ASN A O 1
ATOM 1564 N N . VAL A 1 199 ? 11.423 1.185 -5.529 1.00 69.25 199 VAL A N 1
ATOM 1565 C CA . VAL A 1 199 ? 10.446 0.332 -4.856 1.00 69.25 199 VAL A CA 1
ATOM 1566 C C . VAL A 1 199 ? 9.157 0.350 -5.668 1.00 69.25 199 VAL A C 1
ATOM 1568 O O . VAL A 1 199 ? 8.684 1.422 -6.049 1.00 69.25 199 VAL A O 1
ATOM 1571 N N . SER A 1 200 ? 8.595 -0.822 -5.969 1.00 63.31 200 SER A N 1
ATOM 1572 C CA . SER A 1 200 ? 7.225 -0.878 -6.473 1.00 63.31 200 SER A CA 1
ATOM 1573 C C . SER A 1 200 ? 6.316 -0.281 -5.396 1.00 63.31 200 SER A C 1
ATOM 1575 O O . SER A 1 200 ? 6.410 -0.623 -4.216 1.00 63.31 200 SER A O 1
ATOM 1577 N N . THR A 1 201 ? 5.476 0.683 -5.770 1.00 63.34 201 THR A N 1
ATOM 1578 C CA . THR A 1 201 ? 4.616 1.397 -4.812 1.00 63.34 201 THR A CA 1
ATOM 1579 C C . THR A 1 201 ? 3.486 0.524 -4.267 1.00 63.34 201 THR A C 1
ATOM 1581 O O . THR A 1 201 ? 2.808 0.927 -3.328 1.00 63.34 201 THR A O 1
ATOM 1584 N N . ASN A 1 202 ? 3.267 -0.657 -4.847 1.00 55.25 202 ASN A N 1
ATOM 1585 C CA . ASN A 1 202 ? 2.050 -1.445 -4.692 1.00 55.25 202 ASN A CA 1
ATOM 1586 C C . ASN A 1 202 ? 2.219 -2.811 -4.002 1.00 55.25 202 ASN A C 1
ATOM 1588 O O . ASN A 1 202 ? 1.246 -3.555 -3.968 1.00 55.25 202 ASN A O 1
ATOM 1592 N N . ASP A 1 203 ? 3.382 -3.145 -3.429 1.00 58.22 203 ASP A N 1
ATOM 1593 C CA . ASP A 1 203 ? 3.552 -4.422 -2.703 1.00 58.22 203 ASP A CA 1
ATOM 1594 C C . ASP A 1 203 ? 4.646 -4.374 -1.619 1.00 58.22 203 ASP A C 1
ATOM 1596 O O . ASP A 1 203 ? 5.477 -5.271 -1.461 1.00 58.22 203 ASP A O 1
ATOM 1600 N N . GLN A 1 204 ? 4.717 -3.262 -0.883 1.00 69.19 204 GLN A N 1
ATOM 1601 C CA . GLN A 1 204 ? 5.650 -3.164 0.236 1.00 69.19 204 GLN A CA 1
ATOM 1602 C C . GLN A 1 204 ? 5.154 -4.040 1.392 1.00 69.19 204 GLN A C 1
ATOM 1604 O O . GLN A 1 204 ? 4.045 -3.849 1.882 1.00 69.19 204 GLN A O 1
ATOM 1609 N N . THR A 1 205 ? 5.985 -4.981 1.849 1.00 74.06 205 THR A N 1
ATOM 1610 C CA . THR A 1 205 ? 5.717 -5.805 3.039 1.00 74.06 205 THR A CA 1
ATOM 1611 C C . THR A 1 205 ? 6.356 -5.141 4.264 1.00 74.06 205 THR A C 1
ATOM 1613 O O . THR A 1 205 ? 7.570 -5.259 4.451 1.00 74.06 205 THR A O 1
ATOM 1616 N N . PRO A 1 206 ? 5.602 -4.399 5.096 1.00 79.12 206 PRO A N 1
ATOM 1617 C CA . PRO A 1 206 ? 6.176 -3.716 6.245 1.00 79.12 206 PRO A CA 1
ATOM 1618 C C . PRO A 1 206 ? 6.590 -4.716 7.328 1.00 79.12 206 PRO A C 1
ATOM 1620 O O . PRO A 1 206 ? 5.802 -5.552 7.768 1.00 79.12 206 PRO A O 1
ATOM 1623 N N . THR A 1 207 ? 7.823 -4.589 7.808 1.00 84.25 207 THR A N 1
ATOM 1624 C CA . THR A 1 207 ? 8.319 -5.305 8.988 1.00 84.25 207 THR A CA 1
ATOM 1625 C C . THR A 1 207 ? 8.087 -4.472 10.248 1.00 84.25 207 THR A C 1
ATOM 1627 O O . THR A 1 207 ? 8.387 -3.276 10.265 1.00 84.25 207 THR A O 1
ATOM 1630 N N . TYR A 1 208 ? 7.601 -5.095 11.319 1.00 91.94 208 TYR A N 1
ATOM 1631 C CA . TYR A 1 208 ? 7.403 -4.457 12.621 1.00 91.94 208 TYR A CA 1
ATOM 1632 C C . TYR A 1 208 ? 7.686 -5.444 13.760 1.00 91.94 208 TYR A C 1
ATOM 1634 O O . TYR A 1 208 ? 7.598 -6.658 13.578 1.00 91.94 208 TYR A O 1
ATOM 1642 N N . THR A 1 209 ? 7.974 -4.911 14.945 1.00 92.31 209 THR A N 1
ATOM 1643 C CA . THR A 1 209 ? 8.069 -5.678 16.195 1.00 92.31 209 THR A CA 1
ATOM 1644 C C . THR A 1 209 ? 6.854 -5.335 17.046 1.00 92.31 209 THR A C 1
ATOM 1646 O O . THR A 1 209 ? 6.520 -4.159 17.178 1.00 92.31 209 THR A O 1
ATOM 1649 N N . THR A 1 210 ? 6.162 -6.335 17.594 1.00 93.44 210 THR A N 1
ATOM 1650 C CA . THR A 1 210 ? 5.007 -6.104 18.479 1.00 93.44 210 THR A CA 1
ATOM 1651 C C . THR A 1 210 ? 5.440 -5.297 19.703 1.00 93.44 210 THR A C 1
ATOM 1653 O O . THR A 1 210 ? 6.475 -5.600 20.291 1.00 93.44 210 THR A O 1
ATOM 1656 N N . ALA A 1 211 ? 4.655 -4.290 20.088 1.00 94.38 211 ALA A N 1
ATOM 1657 C CA . ALA A 1 211 ? 4.918 -3.531 21.307 1.00 94.38 211 ALA A CA 1
ATOM 1658 C C . ALA A 1 211 ? 4.743 -4.415 22.555 1.00 94.38 211 ALA A C 1
ATOM 1660 O O . ALA A 1 211 ? 3.860 -5.275 22.598 1.00 94.38 211 ALA A O 1
ATOM 1661 N N . GLU A 1 212 ? 5.571 -4.192 23.576 1.00 93.56 212 GLU A N 1
ATOM 1662 C CA . GLU A 1 212 ? 5.521 -4.956 24.832 1.00 93.56 212 GLU A CA 1
ATOM 1663 C C . GLU A 1 212 ? 4.260 -4.634 25.648 1.00 93.56 212 GLU A C 1
ATOM 1665 O O . GLU A 1 212 ? 3.697 -5.510 26.308 1.00 93.56 212 GLU A O 1
ATOM 1670 N N . SER A 1 213 ? 3.768 -3.395 25.552 1.00 93.75 213 SER A N 1
ATOM 1671 C CA . SER A 1 213 ? 2.605 -2.902 26.291 1.00 93.75 213 SER A CA 1
ATOM 1672 C C . SER A 1 213 ? 1.656 -2.079 25.412 1.00 93.75 213 SER A C 1
ATOM 1674 O O . SER A 1 213 ? 1.999 -1.694 24.291 1.00 93.75 213 SER A O 1
ATOM 1676 N N . LEU A 1 214 ? 0.425 -1.870 25.891 1.00 94.44 214 LEU A N 1
ATOM 1677 C CA . LEU A 1 214 ? -0.579 -1.077 25.187 1.00 94.44 214 LEU A CA 1
ATOM 1678 C C . LEU A 1 214 ? -0.219 0.411 25.288 1.00 94.44 214 LEU A C 1
ATOM 1680 O O . LEU A 1 214 ? -0.264 0.993 26.369 1.00 94.44 214 LEU A O 1
ATOM 1684 N N . GLU A 1 215 ? 0.116 1.026 24.157 1.00 93.25 215 GLU A N 1
ATOM 1685 C CA . GLU A 1 215 ? 0.582 2.413 24.089 1.00 93.25 215 GLU A CA 1
ATOM 1686 C C . GLU A 1 215 ? -0.159 3.212 23.014 1.00 93.25 215 GLU A C 1
ATOM 1688 O O . GLU A 1 215 ? -0.556 2.678 21.976 1.00 93.25 215 GLU A O 1
ATOM 1693 N N . ASN A 1 216 ? -0.281 4.524 23.230 1.00 94.44 216 ASN A N 1
ATOM 1694 C CA . ASN A 1 216 ? -0.838 5.435 22.235 1.00 94.44 216 ASN A CA 1
ATOM 1695 C C . ASN A 1 216 ? 0.131 5.637 21.057 1.00 94.44 216 ASN A C 1
ATOM 1697 O O . ASN A 1 216 ? 1.354 5.716 21.225 1.00 94.44 216 ASN A O 1
ATOM 1701 N N . ILE A 1 217 ? -0.437 5.772 19.858 1.00 95.81 217 ILE A N 1
ATOM 1702 C CA . ILE A 1 217 ? 0.277 6.224 18.659 1.00 95.81 217 ILE A CA 1
ATOM 1703 C C . ILE A 1 217 ? 0.591 7.710 18.828 1.00 95.81 217 ILE A C 1
ATOM 1705 O O . ILE A 1 217 ? -0.285 8.498 19.192 1.00 95.81 217 ILE A O 1
ATOM 1709 N N . THR A 1 218 ? 1.835 8.097 18.563 1.00 93.69 218 THR A N 1
ATOM 1710 C CA . THR A 1 218 ? 2.288 9.490 18.656 1.00 93.69 218 THR A CA 1
ATOM 1711 C C . THR A 1 218 ? 2.662 10.031 17.281 1.00 93.69 218 THR A C 1
ATOM 1713 O O . THR A 1 218 ? 3.161 9.316 16.414 1.00 93.69 218 THR A O 1
ATOM 1716 N N . SER A 1 219 ? 2.404 11.321 17.056 1.00 91.94 219 SER A N 1
ATOM 1717 C CA . SER A 1 219 ? 2.736 11.963 15.782 1.00 91.94 219 SER A CA 1
ATOM 1718 C C . SER A 1 219 ? 4.251 11.982 15.557 1.00 91.94 219 SER A C 1
ATOM 1720 O O . SER A 1 219 ? 5.011 12.333 16.458 1.00 91.94 219 SER A O 1
ATOM 1722 N N . GLY A 1 220 ? 4.681 11.615 14.348 1.00 89.94 220 GLY A N 1
ATOM 1723 C CA . GLY A 1 220 ? 6.092 11.584 13.954 1.00 89.94 220 GLY A CA 1
ATOM 1724 C C . GLY A 1 220 ? 6.849 10.302 14.318 1.00 89.94 220 GLY A C 1
ATOM 1725 O O . GLY A 1 220 ? 8.045 10.215 14.040 1.00 89.94 220 GLY A O 1
ATOM 1726 N N . GLU A 1 221 ? 6.199 9.296 14.910 1.00 94.69 221 GLU A N 1
ATOM 1727 C CA . GLU A 1 221 ? 6.857 8.014 15.173 1.00 94.69 221 GLU A CA 1
ATOM 1728 C C . GLU A 1 221 ? 7.080 7.192 13.886 1.00 94.69 221 GLU A C 1
ATOM 1730 O O . GLU A 1 221 ? 6.438 7.392 12.853 1.00 94.69 221 GLU A O 1
ATOM 1735 N N . LYS A 1 222 ? 8.030 6.249 13.932 1.00 92.19 222 LYS A N 1
ATOM 1736 C CA . LYS A 1 222 ? 8.315 5.370 12.788 1.00 92.19 222 LYS A CA 1
ATOM 1737 C C . LYS A 1 222 ? 7.128 4.441 12.526 1.00 92.19 222 LYS A C 1
ATOM 1739 O O . LYS A 1 222 ? 6.606 3.836 13.458 1.00 92.19 222 LYS A O 1
ATOM 1744 N N . LEU A 1 223 ? 6.807 4.214 11.250 1.00 89.12 223 LEU A N 1
ATOM 1745 C CA . LEU A 1 223 ? 5.700 3.344 10.825 1.00 89.12 223 LEU A CA 1
ATOM 1746 C C . LEU A 1 223 ? 5.781 1.927 11.430 1.00 89.12 223 LEU A C 1
ATOM 1748 O O . LEU A 1 223 ? 4.769 1.362 11.831 1.00 89.12 223 LEU A O 1
ATOM 1752 N N . SER A 1 224 ? 6.991 1.370 11.560 1.00 91.62 224 SER A N 1
ATOM 1753 C CA . SER A 1 224 ? 7.222 0.065 12.196 1.00 91.62 224 SER A CA 1
ATOM 1754 C C . SER A 1 224 ? 6.822 0.037 13.676 1.00 91.62 224 SER A C 1
ATOM 1756 O O . SER A 1 224 ? 6.399 -1.001 14.175 1.00 91.62 224 SER A O 1
ATOM 1758 N N . LEU A 1 225 ? 6.944 1.166 14.378 1.00 92.88 225 LEU A N 1
ATOM 1759 C CA . LEU A 1 225 ? 6.560 1.312 15.780 1.00 92.88 225 LEU A CA 1
ATOM 1760 C C . LEU A 1 225 ? 5.037 1.414 15.911 1.00 92.88 225 LEU A C 1
ATOM 1762 O O . LEU A 1 225 ? 4.444 0.667 16.688 1.00 92.88 225 LEU A O 1
ATOM 1766 N N . SER A 1 226 ? 4.395 2.255 15.088 1.00 94.50 226 SER A N 1
ATOM 1767 C CA . SER A 1 226 ? 2.930 2.374 15.060 1.00 94.50 226 SER A CA 1
ATOM 1768 C C . SER A 1 226 ? 2.263 1.038 14.729 1.00 94.50 226 SER A C 1
ATOM 1770 O O . SER A 1 226 ? 1.326 0.633 15.411 1.00 94.50 226 SER A O 1
ATOM 1772 N N . LEU A 1 227 ? 2.775 0.306 13.731 1.00 95.25 227 LEU A N 1
ATOM 1773 C CA . LEU A 1 227 ? 2.274 -1.029 13.381 1.00 95.25 227 LEU A CA 1
ATOM 1774 C C . LEU A 1 227 ? 2.450 -2.034 14.532 1.00 95.25 227 LEU A C 1
ATOM 1776 O O . LEU A 1 227 ? 1.551 -2.837 14.788 1.00 95.25 227 LEU A O 1
ATOM 1780 N N . GLY A 1 228 ? 3.561 -1.954 15.271 1.00 96.31 228 GLY A N 1
ATOM 1781 C CA . GLY A 1 228 ? 3.799 -2.749 16.477 1.00 96.31 228 GLY A CA 1
ATOM 1782 C C . GLY A 1 228 ? 2.780 -2.492 17.592 1.00 96.31 228 GLY A C 1
ATOM 1783 O O . GLY A 1 228 ? 2.255 -3.445 18.177 1.00 96.31 228 GLY A O 1
ATOM 1784 N N . LYS A 1 229 ? 2.453 -1.218 17.848 1.00 97.06 229 LYS A N 1
ATOM 1785 C CA . LYS A 1 229 ? 1.433 -0.792 18.824 1.00 97.06 229 LYS A CA 1
ATOM 1786 C C . LYS A 1 229 ? 0.027 -1.219 18.409 1.00 97.06 229 LYS A C 1
ATOM 1788 O O . LYS A 1 229 ? -0.710 -1.776 19.220 1.00 97.06 229 LYS A O 1
ATOM 1793 N N . ILE A 1 230 ? -0.321 -1.042 17.130 1.00 95.81 230 ILE A N 1
ATOM 1794 C CA . ILE A 1 230 ? -1.604 -1.492 16.568 1.00 95.81 230 ILE A CA 1
ATOM 1795 C C . ILE A 1 230 ? -1.756 -3.003 16.744 1.00 95.81 230 ILE A C 1
ATOM 1797 O O . ILE A 1 230 ? -2.802 -3.468 17.197 1.00 95.81 230 ILE A O 1
ATOM 1801 N N . ARG A 1 231 ? -0.709 -3.786 16.447 1.00 95.31 231 ARG A N 1
ATOM 1802 C CA . ARG A 1 231 ? -0.762 -5.236 16.658 1.00 95.31 231 ARG A CA 1
ATOM 1803 C C . ARG A 1 231 ? -0.991 -5.597 18.123 1.00 95.31 231 ARG A C 1
ATOM 1805 O O . ARG A 1 231 ? -1.798 -6.485 18.385 1.00 95.31 231 ARG A O 1
ATOM 1812 N N . LYS A 1 232 ? -0.305 -4.934 19.059 1.00 96.25 232 LYS A N 1
ATOM 1813 C CA . LYS A 1 232 ? -0.486 -5.170 20.498 1.00 96.25 232 LYS A CA 1
ATOM 1814 C C . LYS A 1 232 ? -1.922 -4.871 20.937 1.00 96.25 232 LYS A C 1
ATOM 1816 O O . LYS A 1 232 ? -2.541 -5.722 21.567 1.00 96.25 232 LYS A O 1
ATOM 1821 N N . ALA A 1 233 ? -2.487 -3.744 20.505 1.00 95.81 233 ALA A N 1
ATOM 1822 C CA . ALA A 1 233 ? -3.878 -3.391 20.789 1.00 95.81 233 ALA A CA 1
ATOM 1823 C C . ALA A 1 233 ? -4.876 -4.437 20.271 1.00 95.81 233 ALA A C 1
ATOM 1825 O O . ALA A 1 233 ? -5.795 -4.833 20.987 1.00 95.81 233 ALA A O 1
ATOM 1826 N N . ILE A 1 234 ? -4.673 -4.929 19.046 1.00 95.44 234 ILE A N 1
ATOM 1827 C CA . ILE A 1 234 ? -5.519 -5.977 18.464 1.00 95.44 234 ILE A CA 1
ATOM 1828 C C . ILE A 1 234 ? -5.369 -7.297 19.234 1.00 95.44 234 ILE A C 1
ATOM 1830 O O . ILE A 1 234 ? -6.372 -7.946 19.524 1.00 95.44 234 ILE A O 1
ATOM 1834 N N . ALA A 1 235 ? -4.143 -7.699 19.582 1.00 93.62 235 ALA A N 1
ATOM 1835 C CA . ALA A 1 235 ? -3.890 -8.929 20.332 1.00 93.62 235 ALA A CA 1
ATOM 1836 C C . ALA A 1 235 ? -4.552 -8.900 21.720 1.00 93.62 235 ALA A C 1
ATOM 1838 O O . ALA A 1 235 ? -5.219 -9.862 22.103 1.00 93.62 235 ALA A O 1
ATOM 1839 N N . ASP A 1 236 ? -4.435 -7.778 22.432 1.00 91.38 236 ASP A N 1
ATOM 1840 C CA . ASP A 1 236 ? -5.048 -7.597 23.748 1.00 91.38 236 ASP A CA 1
ATOM 1841 C C . ASP A 1 236 ? -6.577 -7.578 23.658 1.00 91.38 236 ASP A C 1
ATOM 1843 O O . ASP A 1 236 ? -7.247 -8.190 24.488 1.00 91.38 236 ASP A O 1
ATOM 1847 N N . PHE A 1 237 ? -7.145 -6.968 22.611 1.00 90.12 237 PHE A N 1
ATOM 1848 C CA . PHE A 1 237 ? -8.587 -7.000 22.368 1.00 90.12 237 PHE A CA 1
ATOM 1849 C C . PHE A 1 237 ? -9.104 -8.419 22.093 1.00 90.12 237 PHE A C 1
ATOM 1851 O O . PHE A 1 237 ? -10.127 -8.818 22.648 1.00 90.12 237 PHE A O 1
ATOM 1858 N N . ILE A 1 238 ? -8.396 -9.203 21.273 1.00 91.56 238 ILE A N 1
ATOM 1859 C CA . ILE A 1 238 ? -8.748 -10.607 21.011 1.00 91.56 238 ILE A CA 1
ATOM 1860 C C . ILE A 1 238 ? -8.715 -11.414 22.313 1.00 91.56 238 ILE A C 1
ATOM 1862 O O . ILE A 1 238 ? -9.670 -12.135 22.599 1.00 91.56 238 ILE A O 1
ATOM 1866 N N . SER A 1 239 ? -7.658 -11.255 23.115 1.00 86.88 239 SER A N 1
ATOM 1867 C CA . SER A 1 239 ? -7.521 -11.931 24.411 1.00 86.88 239 SER A CA 1
ATOM 1868 C C . SER A 1 239 ? -8.661 -11.554 25.362 1.00 86.88 239 SER A C 1
ATOM 1870 O O . SER A 1 239 ? -9.329 -12.424 25.914 1.00 86.88 239 SER A O 1
ATOM 1872 N N . HIS A 1 240 ? -8.975 -10.260 25.464 1.00 84.56 240 HIS A N 1
ATOM 1873 C CA . HIS A 1 240 ? -10.078 -9.762 26.283 1.00 84.56 240 HIS A CA 1
ATOM 1874 C C . HIS A 1 240 ? -11.441 -10.317 25.839 1.00 84.56 240 HIS A C 1
ATOM 1876 O O . HIS A 1 240 ? -12.295 -10.606 26.668 1.00 84.56 240 HIS A O 1
ATOM 1882 N N . LYS A 1 241 ? -11.680 -10.474 24.530 1.00 84.75 241 LYS A N 1
ATOM 1883 C CA . LYS A 1 241 ? -12.939 -11.033 24.003 1.00 84.75 241 LYS A CA 1
ATOM 1884 C C . LYS A 1 241 ? -13.066 -12.542 24.224 1.00 84.75 241 LYS A C 1
ATOM 1886 O O . LYS A 1 241 ? -14.191 -13.035 24.243 1.00 84.75 241 LYS A O 1
ATOM 1891 N N . ALA A 1 242 ? -11.946 -13.253 24.343 1.00 82.06 242 ALA A N 1
ATOM 1892 C CA . ALA A 1 242 ? -11.913 -14.692 24.590 1.00 82.06 242 ALA A CA 1
ATOM 1893 C C . ALA A 1 242 ? -12.076 -15.053 26.076 1.00 82.06 242 ALA A C 1
ATOM 1895 O O . ALA A 1 242 ? -12.395 -16.198 26.394 1.00 82.06 242 ALA A O 1
ATOM 1896 N N . ASP A 1 243 ? -11.870 -14.100 26.983 1.00 80.12 243 ASP A N 1
ATOM 1897 C CA . ASP A 1 243 ? -11.952 -14.333 28.419 1.00 80.12 243 ASP A CA 1
ATOM 1898 C C . ASP A 1 243 ? -13.375 -14.084 28.956 1.00 80.12 243 ASP A C 1
ATOM 1900 O O . ASP A 1 243 ? -13.949 -13.000 28.844 1.00 80.12 243 ASP A O 1
ATOM 1904 N N . ALA A 1 244 ? -13.952 -15.124 29.558 1.00 69.00 244 ALA A N 1
ATOM 1905 C CA . ALA A 1 244 ? -15.311 -15.127 30.092 1.00 69.00 244 ALA A CA 1
ATOM 1906 C C . ALA A 1 244 ? -15.439 -14.527 31.512 1.00 69.00 244 ALA A C 1
ATOM 1908 O O . ALA A 1 244 ? -16.554 -14.435 32.031 1.00 69.00 244 ALA A O 1
ATOM 1909 N N . VAL A 1 245 ? -14.332 -14.156 32.174 1.00 69.31 245 VAL A N 1
ATOM 1910 C CA . VAL A 1 245 ? -14.280 -13.899 33.631 1.00 69.31 245 VAL A CA 1
ATOM 1911 C C . VAL A 1 245 ? -13.844 -12.466 34.002 1.00 69.31 245 VAL A C 1
ATOM 1913 O O . VAL A 1 245 ? -14.006 -12.068 35.155 1.00 69.31 245 VAL A O 1
ATOM 1916 N N . ILE A 1 246 ? -13.374 -11.643 33.057 1.00 65.31 246 ILE A N 1
ATOM 1917 C CA . ILE A 1 246 ? -12.546 -10.442 33.337 1.00 65.31 246 ILE A CA 1
ATOM 1918 C C . ILE A 1 246 ? -13.155 -9.358 34.246 1.00 65.31 246 ILE A C 1
ATOM 1920 O O . ILE A 1 246 ? -12.400 -8.633 34.885 1.00 65.31 246 ILE A O 1
ATOM 1924 N N . HIS A 1 247 ? -14.474 -9.208 34.376 1.00 57.94 247 HIS A N 1
ATOM 1925 C CA . HIS A 1 247 ? -15.007 -8.036 35.095 1.00 57.94 247 HIS A CA 1
ATOM 1926 C C . HIS A 1 247 ? -15.149 -8.190 36.615 1.00 57.94 247 HIS A C 1
ATOM 1928 O O . HIS A 1 247 ? -15.228 -7.180 37.307 1.00 57.94 247 HIS A O 1
ATOM 1934 N N . VAL A 1 248 ? -15.175 -9.419 37.140 1.00 65.81 248 VAL A N 1
ATOM 1935 C CA . VAL A 1 248 ? -15.254 -9.706 38.581 1.00 65.81 248 VAL A CA 1
ATOM 1936 C C . VAL A 1 248 ? -14.628 -11.080 38.807 1.00 65.81 248 VAL A C 1
ATOM 1938 O O . VAL A 1 248 ? -15.179 -12.095 38.353 1.00 65.81 248 VAL A O 1
ATOM 1941 N N . THR A 1 249 ? -13.500 -11.135 39.522 1.00 72.56 249 THR A N 1
ATOM 1942 C CA . THR A 1 249 ? -12.880 -12.412 39.901 1.00 72.56 249 THR A CA 1
ATOM 1943 C C . THR A 1 249 ? -13.895 -13.281 40.646 1.00 72.56 249 THR A C 1
ATOM 1945 O O . THR A 1 249 ? -14.797 -12.777 41.318 1.00 72.56 249 THR A O 1
ATOM 1948 N N . ALA A 1 250 ? -13.766 -14.609 40.576 1.00 69.88 250 ALA A N 1
ATOM 1949 C CA . ALA A 1 250 ? -14.656 -15.501 41.327 1.00 69.88 250 ALA A CA 1
ATOM 1950 C C . ALA A 1 250 ? -14.721 -15.122 42.824 1.00 69.88 250 ALA A C 1
ATOM 1952 O O . ALA A 1 250 ? -15.786 -15.186 43.427 1.00 69.88 250 ALA A O 1
ATOM 1953 N N . SER A 1 251 ? -13.611 -14.631 43.390 1.00 72.31 251 SER A N 1
ATOM 1954 C CA . SER A 1 251 ? -13.530 -14.156 44.775 1.00 72.31 251 SER A CA 1
ATOM 1955 C C . SER A 1 251 ? -14.308 -12.854 45.021 1.00 72.31 251 SER A C 1
ATOM 1957 O O . SER A 1 251 ? -15.033 -12.748 46.011 1.00 72.31 251 SER A O 1
ATOM 1959 N N . GLU A 1 252 ? -14.213 -11.872 44.121 1.00 75.69 252 GLU A N 1
ATOM 1960 C CA . GLU A 1 252 ? -14.989 -10.624 44.206 1.00 75.69 252 GLU A CA 1
ATOM 1961 C C . GLU A 1 252 ? -16.490 -10.869 44.031 1.00 75.69 252 GLU A C 1
ATOM 1963 O O . GLU A 1 252 ? -17.293 -10.235 44.711 1.00 75.69 252 GLU A O 1
ATOM 1968 N N . ARG A 1 253 ? -16.871 -11.852 43.208 1.00 77.88 253 ARG A N 1
ATOM 1969 C CA . ARG A 1 253 ? -18.266 -12.273 43.018 1.00 77.88 253 ARG A CA 1
ATOM 1970 C C . ARG A 1 253 ? -18.837 -12.870 44.297 1.00 77.88 253 ARG A C 1
ATOM 1972 O O . ARG A 1 253 ? -19.943 -12.525 44.694 1.00 77.88 253 ARG A O 1
ATOM 1979 N N . THR A 1 254 ? -18.060 -13.703 44.986 1.00 72.38 254 THR A N 1
ATOM 1980 C CA . THR A 1 254 ? -18.449 -14.264 46.286 1.00 72.38 254 THR A CA 1
ATOM 1981 C C . THR A 1 254 ? -18.596 -13.176 47.351 1.00 72.38 254 THR A C 1
ATOM 1983 O O . THR A 1 254 ? -19.525 -13.233 48.150 1.00 72.38 254 THR A O 1
ATOM 1986 N N . LYS A 1 255 ? -17.727 -12.154 47.348 1.00 72.31 255 LYS A N 1
ATOM 1987 C CA . LYS A 1 255 ? -17.833 -11.008 48.268 1.00 72.31 255 LYS A CA 1
ATOM 1988 C C . LYS A 1 255 ? -19.058 -10.139 47.975 1.00 72.31 255 LYS A C 1
ATOM 1990 O O . LYS A 1 255 ? -19.761 -9.784 48.912 1.00 72.31 255 LYS A O 1
ATOM 1995 N N . TRP A 1 256 ? -19.342 -9.837 46.708 1.00 70.62 256 TRP A N 1
ATOM 1996 C CA . TRP A 1 256 ? -20.553 -9.107 46.311 1.00 70.62 256 TRP A CA 1
ATOM 1997 C C . TRP A 1 256 ? -21.826 -9.867 46.685 1.00 70.62 256 TRP A C 1
ATOM 1999 O O . TRP A 1 256 ? -22.716 -9.300 47.311 1.00 70.62 256 TRP A O 1
ATOM 2009 N N . ASN A 1 257 ? -21.864 -11.174 46.417 1.00 68.94 257 ASN A N 1
ATOM 2010 C CA . ASN A 1 257 ? -22.990 -12.027 46.798 1.00 68.94 257 ASN A CA 1
ATOM 2011 C C . ASN A 1 257 ? -23.174 -12.118 48.327 1.00 68.94 257 ASN A C 1
ATOM 2013 O O . ASN A 1 257 ? -24.282 -12.351 48.793 1.00 68.94 257 ASN A O 1
ATOM 2017 N N . ALA A 1 258 ? -22.111 -11.923 49.118 1.00 65.06 258 ALA A N 1
ATOM 2018 C CA . ALA A 1 258 ? -22.191 -11.871 50.580 1.00 65.06 258 ALA A CA 1
ATOM 2019 C C . ALA A 1 258 ? -22.651 -10.500 51.126 1.00 65.06 258 ALA A C 1
ATOM 2021 O O . ALA A 1 258 ? -23.145 -10.428 52.251 1.00 65.06 258 ALA A O 1
ATOM 2022 N N . VAL A 1 259 ? -22.485 -9.418 50.354 1.00 64.75 259 VAL A N 1
ATOM 2023 C CA . VAL A 1 259 ? -22.956 -8.060 50.695 1.00 64.75 259 VAL A CA 1
ATOM 2024 C C . VAL A 1 259 ? -24.440 -7.876 50.353 1.00 64.75 259 VAL A C 1
ATOM 2026 O O . VAL A 1 259 ? -25.122 -7.159 51.076 1.00 64.75 259 VAL A O 1
ATOM 2029 N N . ASP A 1 260 ? -24.963 -8.607 49.361 1.00 60.12 260 ASP A N 1
ATOM 2030 C CA . ASP A 1 260 ? -26.392 -8.664 48.969 1.00 60.12 260 ASP A CA 1
ATOM 2031 C C . ASP A 1 260 ? -27.348 -9.154 50.085 1.00 60.12 260 ASP A C 1
ATOM 2033 O O . ASP A 1 260 ? -28.556 -9.257 49.898 1.00 60.12 260 ASP A O 1
ATOM 2037 N N . SER A 1 261 ? -26.801 -9.510 51.252 1.00 54.41 261 SER A N 1
ATOM 2038 C CA . SER A 1 261 ? -27.548 -9.939 52.440 1.00 54.41 261 SER A CA 1
ATOM 2039 C C . SER A 1 261 ? -27.358 -9.015 53.654 1.00 54.41 261 SER A C 1
ATOM 2041 O O . SER A 1 261 ? -27.683 -9.413 54.777 1.00 54.41 261 SER A O 1
ATOM 2043 N N . LYS A 1 262 ? -26.778 -7.815 53.485 1.00 57.22 262 LYS A N 1
ATOM 2044 C CA . LYS A 1 262 ? -26.561 -6.848 54.575 1.00 57.22 262 LYS A CA 1
ATOM 2045 C C . LYS A 1 262 ? -27.197 -5.487 54.285 1.00 57.22 262 LYS A C 1
ATOM 2047 O O . LYS A 1 262 ? -26.873 -4.826 53.307 1.00 57.22 262 LYS A O 1
ATOM 2052 N N . VAL A 1 263 ? -27.996 -5.006 55.241 1.00 61.84 263 VAL A N 1
ATOM 2053 C CA . VAL A 1 263 ? -28.349 -3.582 55.391 1.00 61.84 263 VAL A CA 1
ATOM 2054 C C . VAL A 1 263 ? -27.485 -2.958 56.468 1.00 61.84 263 VAL A C 1
ATOM 2056 O O . VAL A 1 263 ? -27.463 -3.459 57.596 1.00 61.84 263 VAL A O 1
ATOM 2059 N N . ASP A 1 264 ? -26.888 -1.806 56.180 1.00 64.94 264 ASP A N 1
ATOM 2060 C CA . ASP A 1 264 ? -26.268 -0.985 57.215 1.00 64.94 264 ASP A CA 1
ATOM 2061 C C . ASP A 1 264 ? -27.332 -0.202 58.001 1.00 64.94 264 ASP A C 1
ATOM 2063 O O . ASP A 1 264 ? -28.063 0.638 57.472 1.00 64.94 264 ASP A O 1
ATOM 2067 N N . LYS A 1 265 ? -27.432 -0.482 59.303 1.00 55.06 265 LYS A N 1
ATOM 2068 C CA . LYS A 1 265 ? -28.336 0.212 60.227 1.00 55.06 265 LYS A CA 1
ATOM 2069 C C . LYS A 1 265 ? -27.750 1.571 60.617 1.00 55.06 265 LYS A C 1
ATOM 2071 O O . LYS A 1 265 ? -26.717 1.630 61.278 1.00 55.06 265 LYS A O 1
ATOM 2076 N N . VAL A 1 266 ? -28.461 2.654 60.308 1.00 55.19 266 VAL A N 1
ATOM 2077 C CA . VAL A 1 266 ? -28.139 4.003 60.802 1.00 55.19 266 VAL A CA 1
ATOM 2078 C C . VAL A 1 266 ? -28.978 4.309 62.046 1.00 55.19 266 VAL A C 1
ATOM 2080 O O . VAL A 1 266 ? -30.196 4.128 62.052 1.00 55.19 266 VAL A O 1
ATOM 2083 N N . SER A 1 267 ? -28.327 4.754 63.124 1.00 56.84 267 SER A N 1
ATOM 2084 C CA . SER A 1 267 ? -28.986 5.080 64.397 1.00 56.84 267 SER A CA 1
ATOM 2085 C C . SER A 1 267 ? -30.083 6.140 64.205 1.00 56.84 267 SER A C 1
ATOM 2087 O O . SER A 1 267 ? -29.835 7.185 63.609 1.00 56.84 267 SER A O 1
ATOM 2089 N N . GLY A 1 268 ? -31.300 5.873 64.695 1.00 62.09 268 GLY A N 1
ATOM 2090 C CA . GLY A 1 268 ? -32.436 6.806 64.633 1.00 62.09 268 GLY A CA 1
ATOM 2091 C C . GLY A 1 268 ? -33.386 6.658 63.433 1.00 62.09 268 GLY A C 1
ATOM 2092 O O . GLY A 1 268 ? -34.393 7.364 63.390 1.00 62.09 268 GLY A O 1
ATOM 2093 N N . LYS A 1 269 ? -33.128 5.733 62.495 1.00 55.78 269 LYS A N 1
ATOM 2094 C CA . LYS A 1 269 ? -34.032 5.401 61.372 1.00 55.78 269 LYS A CA 1
ATOM 2095 C C . LYS A 1 269 ? -34.479 3.931 61.411 1.00 55.78 269 LYS A C 1
ATOM 2097 O O . LYS A 1 269 ? -33.764 3.086 61.950 1.00 55.78 269 LYS A O 1
ATOM 2102 N N . GLN A 1 270 ? -35.659 3.620 60.861 1.00 55.62 270 GLN A N 1
ATOM 2103 C CA . GLN A 1 270 ? -36.137 2.235 60.699 1.00 55.62 270 GLN A CA 1
ATOM 2104 C C . GLN A 1 270 ? -35.914 1.713 59.272 1.00 55.62 270 GLN A C 1
ATOM 2106 O O . GLN A 1 270 ? -35.945 2.477 58.312 1.00 55.62 270 GLN A O 1
ATOM 2111 N N . LEU A 1 271 ? -35.711 0.396 59.162 1.00 61.75 271 LEU A N 1
ATOM 2112 C CA . LEU A 1 271 ? -35.541 -0.351 57.918 1.00 61.75 271 LEU A CA 1
ATOM 2113 C C . LEU A 1 271 ? -36.929 -0.727 57.350 1.00 61.75 271 LEU A C 1
ATOM 2115 O O . LEU A 1 271 ? -37.494 -1.741 57.754 1.00 61.75 271 LEU A O 1
ATOM 2119 N N . SER A 1 272 ? -37.512 0.135 56.504 1.00 60.75 272 SER A N 1
ATOM 2120 C CA . SER A 1 272 ? -38.383 -0.185 55.343 1.00 60.75 272 SER A CA 1
ATOM 2121 C C . SER A 1 272 ? -39.402 0.919 54.993 1.00 60.75 272 SER A C 1
ATOM 2123 O O . SER A 1 272 ? -40.058 1.493 55.858 1.00 60.75 272 SER A O 1
ATOM 2125 N N . THR A 1 273 ? -39.531 1.200 53.690 1.00 45.72 273 THR A N 1
ATOM 2126 C CA . THR A 1 273 ? -40.560 1.957 52.926 1.00 45.72 273 THR A CA 1
ATOM 2127 C C . THR A 1 273 ? -40.974 3.362 53.393 1.00 45.72 273 THR A C 1
ATOM 2129 O O . THR A 1 273 ? -41.718 4.020 52.682 1.00 45.72 273 THR A O 1
ATOM 2132 N N . ASN A 1 274 ? -40.479 3.909 54.503 1.00 51.62 274 ASN A N 1
ATOM 2133 C CA . ASN A 1 274 ? -40.638 5.335 54.813 1.00 51.62 274 ASN A CA 1
ATOM 2134 C C . ASN A 1 274 ? -39.463 5.846 55.654 1.00 51.62 274 ASN A C 1
ATOM 2136 O O . ASN A 1 274 ? -39.506 5.796 56.884 1.00 51.62 274 ASN A O 1
ATOM 2140 N N . ASP A 1 275 ? -38.460 6.391 54.964 1.00 57.06 275 ASP A N 1
ATOM 2141 C CA . ASP A 1 275 ? -37.171 6.918 55.454 1.00 57.06 275 ASP A CA 1
ATOM 2142 C C . ASP A 1 275 ? -37.262 8.188 56.339 1.00 57.06 275 ASP A C 1
ATOM 2144 O O . ASP A 1 275 ? -36.311 8.966 56.457 1.00 57.06 275 ASP A O 1
ATOM 2148 N N . TYR A 1 276 ? -38.409 8.421 56.977 1.00 58.44 276 TYR A N 1
ATOM 2149 C CA . TYR A 1 276 ? -38.653 9.576 57.836 1.00 58.44 276 TYR A CA 1
ATOM 2150 C C . TYR A 1 276 ? -38.454 9.204 59.302 1.00 58.44 276 TYR A C 1
ATOM 2152 O O . TYR A 1 276 ? -39.038 8.231 59.793 1.00 58.44 276 TYR A O 1
ATOM 2160 N N . THR A 1 277 ? -37.687 10.018 60.029 1.00 67.19 277 THR A N 1
ATOM 2161 C CA . THR A 1 277 ? -37.681 9.938 61.493 1.00 67.19 277 THR A CA 1
ATOM 2162 C C . THR A 1 277 ? -39.083 10.266 62.025 1.00 67.19 277 THR A C 1
ATOM 2164 O O . THR A 1 277 ? -39.859 10.962 61.368 1.00 67.19 277 THR A O 1
ATOM 2167 N N . THR A 1 278 ? -39.441 9.799 63.226 1.00 63.53 278 THR A N 1
ATOM 2168 C CA . THR A 1 278 ? -40.728 10.155 63.862 1.00 63.53 278 THR A CA 1
ATOM 2169 C C . THR A 1 278 ? -40.912 11.675 63.952 1.00 63.53 278 THR A C 1
ATOM 2171 O O . THR A 1 278 ? -42.021 12.180 63.794 1.00 63.53 278 THR A O 1
ATOM 2174 N N . ALA A 1 279 ? -39.813 12.417 64.124 1.00 67.44 279 ALA A N 1
ATOM 2175 C CA . ALA A 1 279 ? -39.812 13.874 64.103 1.00 67.44 279 ALA A CA 1
ATOM 2176 C C . ALA A 1 279 ? -40.171 14.447 62.719 1.00 67.44 279 ALA A C 1
ATOM 2178 O O . ALA A 1 279 ? -40.945 15.399 62.640 1.00 67.44 279 ALA A O 1
ATOM 2179 N N . ASP A 1 280 ? -39.666 13.858 61.633 1.00 68.50 280 ASP A N 1
ATOM 2180 C CA . ASP A 1 280 ? -39.965 14.310 60.270 1.00 68.50 280 ASP A CA 1
ATOM 2181 C C . ASP A 1 280 ? -41.394 13.953 59.843 1.00 68.50 280 ASP A C 1
ATOM 2183 O O . ASP A 1 280 ? -42.060 14.779 59.223 1.00 68.50 280 ASP A O 1
ATOM 2187 N N . LYS A 1 281 ? -41.917 12.781 60.240 1.00 70.06 281 LYS A N 1
ATOM 2188 C CA . LYS A 1 281 ? -43.330 12.416 59.998 1.00 70.06 281 LYS A CA 1
ATOM 2189 C C . LYS A 1 281 ? -44.293 13.383 60.693 1.00 70.06 281 LYS A C 1
ATOM 2191 O O . LYS A 1 281 ? -45.280 13.797 60.091 1.00 70.06 281 LYS A O 1
ATOM 2196 N N . ASN A 1 282 ? -43.972 13.793 61.921 1.00 70.50 282 ASN A N 1
ATOM 2197 C CA . ASN A 1 282 ? -44.761 14.771 62.673 1.00 70.50 282 ASN A CA 1
ATOM 2198 C C . ASN A 1 282 ? -44.704 16.173 62.052 1.00 70.50 282 ASN A C 1
ATOM 2200 O O . ASN A 1 282 ? -45.710 16.877 62.048 1.00 70.50 282 ASN A O 1
ATOM 2204 N N . LYS A 1 283 ? -43.555 16.571 61.490 1.00 69.75 283 LYS A N 1
ATOM 2205 C CA . LYS A 1 283 ? -43.440 17.823 60.728 1.00 69.75 283 LYS A CA 1
ATOM 2206 C C . LYS A 1 283 ? -44.264 17.775 59.441 1.00 69.75 283 LYS A C 1
ATOM 2208 O O . LYS A 1 283 ? -44.964 18.738 59.151 1.00 69.75 283 LYS A O 1
ATOM 2213 N N . LEU A 1 284 ? -44.225 16.661 58.702 1.00 66.56 284 LEU A N 1
ATOM 2214 C CA . LEU A 1 284 ? -44.934 16.505 57.427 1.00 66.56 284 LEU A CA 1
ATOM 2215 C C . LEU A 1 284 ? -46.463 16.492 57.600 1.00 66.56 284 LEU A C 1
ATOM 2217 O O . LEU A 1 284 ? -47.173 17.084 56.792 1.00 66.56 284 LEU A O 1
ATOM 2221 N N . ALA A 1 285 ? -46.966 15.894 58.686 1.00 65.06 285 ALA A N 1
ATOM 2222 C CA . ALA A 1 285 ? -48.393 15.876 59.024 1.00 65.06 285 ALA A CA 1
ATOM 2223 C C . ALA A 1 285 ? -48.990 17.276 59.296 1.00 65.06 285 ALA A C 1
ATOM 2225 O O . ALA A 1 285 ? -50.205 17.440 59.232 1.00 65.06 285 ALA A O 1
ATOM 2226 N N . GLY A 1 286 ? -48.153 18.287 59.572 1.00 63.41 286 GLY A N 1
ATOM 2227 C CA . GLY A 1 286 ? -48.573 19.675 59.800 1.00 63.41 286 GLY A CA 1
ATOM 2228 C C . GLY A 1 286 ? -48.546 20.582 58.562 1.00 63.41 286 GLY A C 1
ATOM 2229 O O . GLY A 1 286 ? -48.996 21.723 58.646 1.00 63.41 286 GLY A O 1
ATOM 2230 N N . ILE A 1 287 ? -48.034 20.114 57.416 1.00 64.56 287 ILE A N 1
ATOM 2231 C CA . ILE A 1 287 ? -47.785 20.970 56.237 1.00 64.56 287 ILE A CA 1
ATOM 2232 C C . ILE A 1 287 ? -49.078 21.377 55.510 1.00 64.56 287 ILE A C 1
ATOM 2234 O O . ILE A 1 287 ? -49.116 22.442 54.895 1.00 64.56 287 ILE A O 1
ATOM 2238 N N . THR A 1 288 ? -50.175 20.626 55.649 1.00 57.25 288 THR A N 1
ATOM 2239 C CA . THR A 1 288 ? -51.466 20.972 55.021 1.00 57.25 288 THR A CA 1
ATOM 2240 C C . THR A 1 288 ? -52.042 22.305 55.525 1.00 57.25 288 THR A C 1
ATOM 2242 O O . THR A 1 288 ? -52.870 22.897 54.846 1.00 57.25 288 THR A O 1
ATOM 2245 N N . ALA A 1 289 ? -51.582 22.823 56.672 1.00 53.72 289 ALA A N 1
ATOM 2246 C CA . ALA A 1 289 ? -52.022 24.115 57.206 1.00 53.72 289 ALA A CA 1
ATOM 2247 C C . ALA A 1 289 ? -51.141 25.317 56.790 1.00 53.72 289 ALA A C 1
ATOM 2249 O O . ALA A 1 289 ? -51.458 26.443 57.163 1.00 53.72 289 ALA A O 1
ATOM 2250 N N . GLY A 1 290 ? -50.043 25.115 56.043 1.00 62.00 290 GLY A N 1
ATOM 2251 C CA . GLY A 1 290 ? -49.077 26.187 55.741 1.00 62.00 290 GLY A CA 1
ATOM 2252 C C . GLY A 1 290 ? -48.365 26.105 54.386 1.00 62.00 290 GLY A C 1
ATOM 2253 O O . GLY A 1 290 ? -47.393 26.823 54.178 1.00 62.00 290 GLY A O 1
ATOM 2254 N N . ALA A 1 291 ? -48.800 25.242 53.465 1.00 56.44 291 ALA A N 1
ATOM 2255 C CA . ALA A 1 291 ? -48.131 25.048 52.172 1.00 56.44 291 ALA A CA 1
ATOM 2256 C C . ALA A 1 291 ? -48.483 26.089 51.087 1.00 56.44 291 ALA A C 1
ATOM 2258 O O . ALA A 1 291 ? -47.881 26.069 50.017 1.00 56.44 291 ALA A O 1
ATOM 2259 N N . GLU A 1 292 ? -49.412 27.012 51.347 1.00 55.66 292 GLU A N 1
ATOM 2260 C CA . GLU A 1 292 ? -49.857 28.024 50.372 1.00 55.66 292 GLU A CA 1
ATOM 2261 C C . GLU A 1 292 ? -49.199 29.406 50.555 1.00 55.66 292 GLU A C 1
ATOM 2263 O O . GLU A 1 292 ? -49.618 30.375 49.936 1.00 55.66 292 GLU A O 1
ATOM 2268 N N . VAL A 1 293 ? -48.123 29.531 51.342 1.00 56.44 293 VAL A N 1
ATOM 2269 C CA . VAL A 1 293 ? -47.436 30.830 51.560 1.00 56.44 293 VAL A CA 1
ATOM 2270 C C . VAL A 1 293 ? -46.504 31.217 50.388 1.00 56.44 293 VAL A C 1
ATOM 2272 O O . VAL A 1 293 ? -45.703 32.142 50.494 1.00 56.44 293 VAL A O 1
ATOM 2275 N N . ASN A 1 294 ? -46.572 30.518 49.246 1.00 59.00 294 ASN A N 1
ATOM 2276 C CA . ASN A 1 294 ? -45.754 30.828 48.071 1.00 59.00 294 ASN A CA 1
ATOM 2277 C C . ASN A 1 294 ? -46.481 31.785 47.120 1.00 59.00 294 ASN A C 1
ATOM 2279 O O . ASN A 1 294 ? -47.109 31.383 46.140 1.00 59.00 294 ASN A O 1
ATOM 2283 N N . VAL A 1 295 ? -46.375 33.065 47.441 1.00 59.28 295 VAL A N 1
ATOM 2284 C CA . VAL A 1 295 ? -46.895 34.172 46.649 1.00 59.28 295 VAL A CA 1
ATOM 2285 C C . VAL A 1 295 ? -46.132 34.293 45.330 1.00 59.28 295 VAL A C 1
ATOM 2287 O O . VAL A 1 295 ? -44.910 34.450 45.321 1.00 59.28 295 VAL A O 1
ATOM 2290 N N . GLN A 1 296 ? -46.837 34.253 44.197 1.00 66.06 296 GLN A N 1
ATOM 2291 C CA . GLN A 1 296 ? -46.237 34.603 42.910 1.00 66.06 296 GLN A CA 1
ATOM 2292 C C . GLN A 1 296 ? -46.014 36.113 42.859 1.00 66.06 296 GLN A C 1
ATOM 2294 O O . GLN A 1 296 ? -46.967 36.887 42.838 1.00 66.06 296 GLN A O 1
ATOM 2299 N N . SER A 1 297 ? -44.749 36.532 42.856 1.00 70.06 297 SER A N 1
ATOM 2300 C CA . SER A 1 297 ? -44.397 37.942 42.712 1.00 70.06 297 SER A CA 1
ATOM 2301 C C . SER A 1 297 ? -44.883 38.451 41.355 1.00 70.06 297 SER A C 1
ATOM 2303 O O . SER A 1 297 ? -44.454 37.945 40.318 1.00 70.06 297 SER A O 1
ATOM 2305 N N . ASP A 1 298 ? -45.751 39.458 41.353 1.00 72.81 298 ASP A N 1
ATOM 2306 C CA . ASP A 1 298 ? -46.271 40.061 40.127 1.00 72.81 298 ASP A CA 1
ATOM 2307 C C . ASP A 1 298 ? -45.623 41.433 39.914 1.00 72.81 298 ASP A C 1
ATOM 2309 O O . ASP A 1 298 ? -45.639 42.325 40.770 1.00 72.81 298 ASP A O 1
ATOM 2313 N N . TRP A 1 299 ? -45.046 41.614 38.725 1.00 72.44 299 TRP A N 1
ATOM 2314 C CA . TRP A 1 299 ? -44.453 42.877 38.306 1.00 72.44 299 TRP A CA 1
ATOM 2315 C C . TRP A 1 299 ? -45.483 44.009 38.187 1.00 72.44 299 TRP A C 1
ATOM 2317 O O . TRP A 1 299 ? -45.095 45.170 38.091 1.00 72.44 299 TRP A O 1
ATOM 2327 N N . ASN A 1 300 ? -46.781 43.727 38.237 1.00 77.12 300 ASN A N 1
ATOM 2328 C CA . ASN A 1 300 ? -47.833 44.730 38.098 1.00 77.12 300 ASN A CA 1
ATOM 2329 C C . ASN A 1 300 ? -48.540 45.094 39.412 1.00 77.12 300 ASN A C 1
ATOM 2331 O O . ASN A 1 300 ? -49.276 46.078 39.430 1.00 77.12 300 ASN A O 1
ATOM 2335 N N . VAL A 1 301 ? -48.297 44.385 40.522 1.00 78.88 301 VAL A N 1
ATOM 2336 C CA . VAL A 1 301 ? -48.895 44.733 41.826 1.00 78.88 301 VAL A CA 1
ATOM 2337 C C . VAL A 1 301 ? -48.353 46.079 42.313 1.00 78.88 301 VAL A C 1
ATOM 2339 O O . VAL A 1 301 ? -47.139 46.313 42.326 1.00 78.88 301 VAL A O 1
ATOM 2342 N N . THR A 1 302 ? -49.267 46.970 42.707 1.00 76.06 302 THR A N 1
ATOM 2343 C CA . THR A 1 302 ? -48.972 48.326 43.205 1.00 76.06 302 THR A CA 1
ATOM 2344 C C . THR A 1 302 ? -49.279 48.514 44.692 1.00 76.06 302 THR A C 1
ATOM 2346 O O . THR A 1 302 ? -48.860 49.516 45.265 1.00 76.06 302 THR A O 1
ATOM 2349 N N . ASP A 1 303 ? -50.006 47.581 45.317 1.00 79.62 303 ASP A N 1
ATOM 2350 C CA . ASP A 1 303 ? -50.286 47.592 46.757 1.00 79.62 303 ASP A CA 1
ATOM 2351 C C . ASP A 1 303 ? -49.054 47.120 47.540 1.00 79.62 303 ASP A C 1
ATOM 2353 O O . ASP A 1 303 ? -48.620 45.980 47.402 1.00 79.62 303 ASP A O 1
ATOM 2357 N N . THR A 1 304 ? -48.494 47.992 48.377 1.00 75.25 304 THR A N 1
ATOM 2358 C CA . THR A 1 304 ? -47.281 47.721 49.162 1.00 75.25 304 THR A CA 1
ATOM 2359 C C . THR A 1 304 ? -47.517 46.804 50.365 1.00 75.25 304 THR A C 1
ATOM 2361 O O . THR A 1 304 ? -46.541 46.314 50.943 1.00 75.25 304 THR A O 1
ATOM 2364 N N . GLY A 1 305 ? -48.780 46.579 50.746 1.00 75.38 305 GLY A N 1
ATOM 2365 C CA . GLY A 1 305 ? -49.191 45.620 51.772 1.00 75.38 305 GLY A CA 1
ATOM 2366 C C . GLY A 1 305 ? -49.451 44.213 51.229 1.00 75.38 305 GLY A C 1
ATOM 2367 O O . GLY A 1 305 ? -49.533 43.274 52.020 1.00 75.38 305 GLY A O 1
ATOM 2368 N N . SER A 1 306 ? -49.548 44.059 49.904 1.00 76.88 306 SER A N 1
ATOM 2369 C CA . SER A 1 306 ? -49.705 42.758 49.258 1.00 76.88 306 SER A CA 1
ATOM 2370 C C . SER A 1 306 ? -48.412 41.951 49.344 1.00 76.88 306 SER A C 1
ATOM 2372 O O . SER A 1 306 ? -47.301 42.440 49.132 1.00 76.88 306 SER A O 1
ATOM 2374 N N . ASP A 1 307 ? -48.580 40.671 49.622 1.00 69.25 307 ASP A N 1
ATOM 2375 C CA . ASP A 1 307 ? -47.541 39.657 49.687 1.00 69.25 307 ASP A CA 1
ATOM 2376 C C . ASP A 1 307 ? -46.874 39.390 48.314 1.00 69.25 307 ASP A C 1
ATOM 2378 O O . ASP A 1 307 ? -45.738 38.916 48.262 1.00 69.25 307 ASP A O 1
ATOM 2382 N N . ALA A 1 308 ? -47.523 39.773 47.203 1.00 76.88 308 ALA A N 1
ATOM 2383 C CA . ALA A 1 308 ? -47.024 39.649 45.827 1.00 76.88 308 ALA A CA 1
ATOM 2384 C C . ALA A 1 308 ? -46.167 40.849 45.357 1.00 76.88 308 ALA A C 1
ATOM 2386 O O . ALA A 1 308 ? -45.647 40.845 44.236 1.00 76.88 308 ALA A O 1
ATOM 2387 N N . TYR A 1 309 ? -46.018 41.892 46.184 1.00 82.69 309 TYR A N 1
ATOM 2388 C CA . TYR A 1 309 ? -45.381 43.157 45.808 1.00 82.69 309 TYR A CA 1
ATOM 2389 C C . TYR A 1 309 ? -43.841 43.104 45.792 1.00 82.69 309 TYR A C 1
ATOM 2391 O O . TYR A 1 309 ? -43.181 42.856 46.806 1.00 82.69 309 TYR A O 1
ATOM 2399 N N . ILE A 1 310 ? -43.235 43.443 44.644 1.00 77.25 310 ILE A N 1
ATOM 2400 C CA . ILE A 1 310 ? -41.773 43.537 44.482 1.00 77.25 310 ILE A CA 1
ATOM 2401 C C . ILE A 1 310 ? -41.274 44.904 44.971 1.00 77.25 310 ILE A C 1
ATOM 2403 O O . ILE A 1 310 ? -41.393 45.911 44.272 1.00 77.25 310 ILE A O 1
ATOM 2407 N N . LYS A 1 311 ? -40.634 44.934 46.147 1.00 75.69 311 LYS A N 1
ATOM 2408 C CA . LYS A 1 311 ? -40.155 46.180 46.781 1.00 75.69 311 LYS A CA 1
ATOM 2409 C C . LYS A 1 311 ? -39.042 46.921 46.019 1.00 75.69 311 LYS A C 1
ATOM 2411 O O . LYS A 1 311 ? -38.915 48.125 46.199 1.00 75.69 311 LYS A O 1
ATOM 2416 N N . ASN A 1 312 ? -38.279 46.243 45.153 1.00 74.31 312 ASN A N 1
ATOM 2417 C CA . ASN A 1 312 ? -37.084 46.792 44.483 1.00 74.31 312 ASN A CA 1
ATOM 2418 C C . ASN A 1 312 ? -37.182 46.790 42.943 1.00 74.31 312 ASN A C 1
ATOM 2420 O O . ASN A 1 312 ? -36.256 46.364 42.256 1.00 74.31 312 ASN A O 1
ATOM 2424 N N . LYS A 1 313 ? -38.312 47.229 42.384 1.00 72.19 313 LYS A N 1
ATOM 2425 C CA . LYS A 1 313 ? -38.554 47.238 40.931 1.00 72.19 313 LYS A CA 1
ATOM 2426 C C . LYS A 1 313 ? -37.769 48.367 40.216 1.00 72.19 313 LYS A C 1
ATOM 2428 O O . LYS A 1 313 ? -38.042 49.533 40.503 1.00 72.19 313 LYS A O 1
ATOM 2433 N N . PRO A 1 314 ? -36.831 48.078 39.284 1.00 73.94 314 PRO A N 1
ATOM 2434 C CA . PRO A 1 314 ? -36.152 49.095 38.470 1.00 73.94 314 PRO A CA 1
ATOM 2435 C C . PRO A 1 314 ? -37.131 49.791 37.512 1.00 73.94 314 PRO A C 1
ATOM 2437 O O . PRO A 1 314 ? -37.982 49.131 36.917 1.00 73.94 314 PRO A O 1
ATOM 2440 N N . SER A 1 315 ? -37.010 51.110 37.334 1.00 71.88 315 SER A N 1
ATOM 2441 C CA . SER A 1 315 ? -37.992 51.905 36.581 1.00 71.88 315 SER A CA 1
ATOM 2442 C C . SER A 1 315 ? -37.757 51.986 35.064 1.00 71.88 315 SER A C 1
ATOM 2444 O O . SER A 1 315 ? -38.714 52.281 34.359 1.00 71.88 315 SER A O 1
ATOM 2446 N N . THR A 1 316 ? -36.553 51.712 34.530 1.00 68.44 316 THR A N 1
ATOM 2447 C CA . THR A 1 316 ? -36.262 51.666 33.070 1.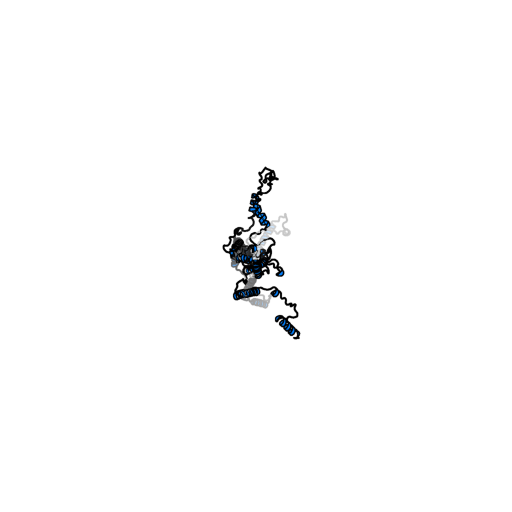00 68.44 316 THR A CA 1
ATOM 2448 C C . THR A 1 316 ? -34.956 50.913 32.732 1.00 68.44 316 THR A C 1
ATOM 2450 O O . THR A 1 316 ? -34.008 50.950 33.512 1.00 68.44 316 THR A O 1
ATOM 2453 N N . TYR A 1 317 ? -34.885 50.280 31.545 1.00 61.94 317 TYR A N 1
ATOM 2454 C CA . TYR A 1 317 ? -33.659 49.736 30.918 1.00 61.94 317 TYR A CA 1
ATOM 2455 C C . TYR A 1 317 ? -33.548 50.199 29.445 1.00 61.94 317 TYR A C 1
ATOM 2457 O O . TYR A 1 317 ? -34.169 49.581 28.579 1.00 61.94 317 TYR A O 1
ATOM 2465 N N . PRO A 1 318 ? -32.786 51.256 29.108 1.00 63.62 318 PRO A N 1
ATOM 2466 C CA . PRO A 1 318 ? -32.514 51.609 27.712 1.00 63.62 318 PRO A CA 1
ATOM 2467 C C . PRO A 1 318 ? -31.206 50.956 27.200 1.00 63.62 318 PRO A C 1
ATOM 2469 O O . PRO A 1 318 ? -30.150 51.186 27.793 1.00 63.62 318 PRO A O 1
ATOM 2472 N N . PRO A 1 319 ? -31.218 50.161 26.108 1.00 65.19 319 PRO A N 1
ATOM 2473 C CA . PRO A 1 319 ? -29.990 49.702 25.456 1.00 65.19 319 PRO A CA 1
ATOM 2474 C C . PRO A 1 319 ? -29.306 50.852 24.695 1.00 65.19 319 PRO A C 1
ATOM 2476 O O . PRO A 1 319 ? -29.961 51.627 24.000 1.00 65.19 319 PRO A O 1
ATOM 2479 N N . SER A 1 320 ? -27.979 50.955 24.815 1.00 63.47 320 SER A N 1
ATOM 2480 C CA . SER A 1 320 ? -27.177 51.983 24.138 1.00 63.47 320 SER A CA 1
ATOM 2481 C C . SER A 1 320 ? -26.814 51.551 22.711 1.00 63.47 320 SER A C 1
ATOM 2483 O O . SER A 1 320 ? -26.228 50.484 22.516 1.00 63.47 320 SER A O 1
ATOM 2485 N N . GLY A 1 321 ? -27.156 52.370 21.712 1.00 61.56 321 GLY A N 1
ATOM 2486 C CA . GLY A 1 321 ? -26.767 52.156 20.315 1.00 61.56 321 GLY A CA 1
ATOM 2487 C C . GLY A 1 321 ? -25.290 52.482 20.070 1.00 61.56 321 GLY A C 1
ATOM 2488 O O . GLY A 1 321 ? -24.769 53.452 20.617 1.00 61.56 321 GLY A O 1
ATOM 2489 N N . HIS A 1 322 ? -24.619 51.685 19.236 1.00 62.34 322 HIS A N 1
ATOM 2490 C CA . HIS A 1 322 ? -23.240 51.912 18.788 1.00 62.34 322 HIS A CA 1
ATOM 2491 C C . HIS A 1 322 ? -23.146 51.836 17.255 1.00 62.34 322 HIS A C 1
ATOM 2493 O O . HIS A 1 322 ? -24.030 51.280 16.607 1.00 62.34 322 HIS A O 1
ATOM 2499 N N . ALA A 1 323 ? -22.094 52.430 16.683 1.00 48.22 323 ALA A N 1
ATOM 2500 C CA . ALA A 1 323 ? -21.854 52.506 15.240 1.00 48.22 323 ALA A CA 1
ATOM 2501 C C . ALA A 1 323 ? -20.742 51.538 14.800 1.00 48.22 323 ALA A C 1
ATOM 2503 O O . ALA A 1 323 ? -19.775 51.335 15.537 1.00 48.22 323 ALA A O 1
ATOM 2504 N N . HIS A 1 324 ? -20.869 50.979 13.594 1.00 58.47 324 HIS A N 1
ATOM 2505 C CA . HIS A 1 324 ? -19.857 50.131 12.958 1.00 58.47 324 HIS A CA 1
ATOM 2506 C C . HIS A 1 324 ? -19.066 50.924 11.899 1.00 58.47 324 HIS A C 1
ATOM 2508 O O . HIS A 1 324 ? -19.589 51.862 11.305 1.00 58.47 324 HIS A O 1
ATOM 2514 N N . ASP A 1 325 ? -17.786 50.582 11.732 1.00 62.81 325 ASP A N 1
ATOM 2515 C CA . ASP A 1 325 ? -16.810 51.247 10.856 1.00 62.81 325 ASP A CA 1
ATOM 2516 C C . ASP A 1 325 ? -16.701 50.513 9.506 1.00 62.81 325 ASP A C 1
ATOM 2518 O O . ASP A 1 325 ? -16.231 49.374 9.453 1.00 62.81 325 ASP A O 1
ATOM 2522 N N . ASP A 1 326 ? -17.112 51.176 8.421 1.00 59.78 326 ASP A N 1
ATOM 2523 C CA . ASP A 1 326 ? -17.285 50.616 7.066 1.00 59.78 326 ASP A CA 1
ATOM 2524 C C . ASP A 1 326 ? -15.970 50.410 6.277 1.00 59.78 326 ASP A C 1
ATOM 2526 O O . ASP A 1 326 ? -15.964 50.305 5.051 1.00 59.78 326 ASP A O 1
ATOM 2530 N N . ARG A 1 327 ? -14.816 50.365 6.955 1.00 69.94 327 ARG A N 1
ATOM 2531 C CA . ARG A 1 327 ? -13.489 50.197 6.322 1.00 69.94 327 ARG A CA 1
ATOM 2532 C C . ARG A 1 327 ? -13.054 48.740 6.115 1.00 69.94 327 ARG A C 1
ATOM 2534 O O . ARG A 1 327 ? -11.939 48.502 5.646 1.00 69.94 327 ARG A O 1
ATOM 2541 N N . TYR A 1 328 ? -13.900 47.769 6.446 1.00 58.22 328 TYR A N 1
ATOM 2542 C CA . TYR A 1 328 ? -13.669 46.350 6.167 1.00 58.22 328 TYR A CA 1
ATOM 2543 C C . TYR A 1 328 ? -14.394 45.936 4.883 1.00 58.22 328 TYR A C 1
ATOM 2545 O O . TYR A 1 328 ? -15.542 46.316 4.675 1.00 58.22 328 TYR A O 1
ATOM 2553 N N . TYR A 1 329 ? -13.723 45.153 4.029 1.00 62.72 329 TYR A N 1
ATOM 2554 C CA . TYR A 1 329 ? -14.354 44.501 2.876 1.00 62.72 329 TYR A CA 1
ATOM 2555 C C . TYR A 1 329 ? -15.651 43.809 3.310 1.00 62.72 329 TYR A C 1
ATOM 2557 O O . TYR A 1 329 ? -15.679 43.145 4.349 1.00 62.72 329 TYR A O 1
ATOM 2565 N N . THR A 1 330 ? -16.706 43.944 2.512 1.00 71.31 330 THR A N 1
ATOM 2566 C CA . THR A 1 330 ? -17.958 43.214 2.73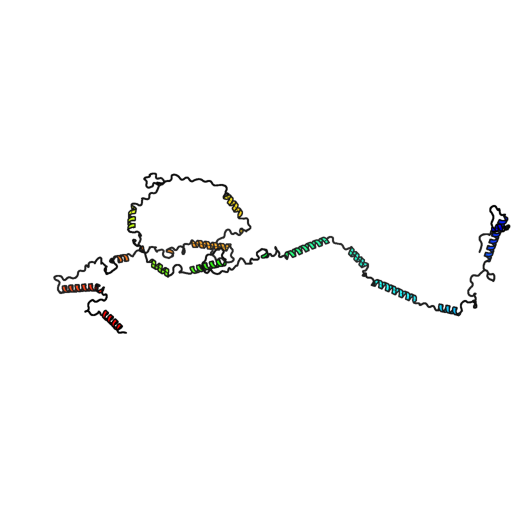3 1.00 71.31 330 THR A CA 1
ATOM 2567 C C . THR A 1 330 ? -17.707 41.705 2.650 1.00 71.31 330 THR A C 1
ATOM 2569 O O . THR A 1 330 ? -16.784 41.254 1.966 1.00 71.31 330 THR A O 1
ATOM 2572 N N . GLU A 1 331 ? -18.529 40.907 3.336 1.00 68.56 331 GLU A N 1
ATOM 2573 C CA . GLU A 1 331 ? -18.444 39.435 3.326 1.00 68.56 331 GLU A CA 1
ATOM 2574 C C . GLU A 1 331 ? -18.347 38.887 1.886 1.00 68.56 331 GLU A C 1
ATOM 2576 O O . GLU A 1 331 ? -17.439 38.129 1.548 1.00 68.56 331 GLU A O 1
ATOM 2581 N N . THR A 1 332 ? -19.160 39.442 0.987 1.00 76.06 332 THR A N 1
ATOM 2582 C CA . THR A 1 332 ? -19.179 39.145 -0.451 1.00 76.06 332 THR A CA 1
ATOM 2583 C C . THR A 1 332 ? -17.837 39.381 -1.162 1.00 76.06 332 THR A C 1
ATOM 2585 O O . THR A 1 332 ? -17.440 38.616 -2.049 1.00 76.06 332 THR A O 1
ATOM 2588 N N . GLU A 1 333 ? -17.119 40.451 -0.814 1.00 79.00 333 GLU A N 1
ATOM 2589 C CA . GLU A 1 333 ? -15.830 40.793 -1.430 1.00 79.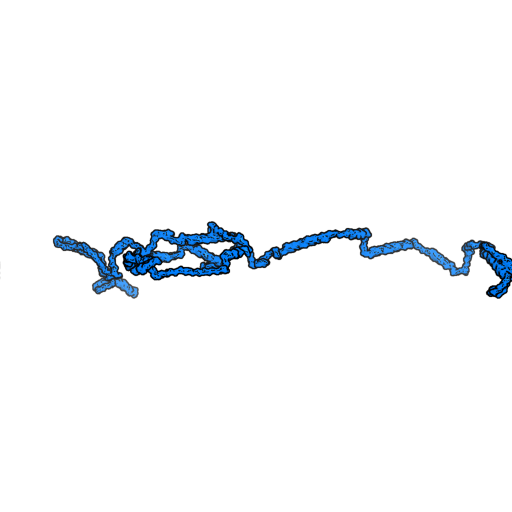00 333 GLU A CA 1
ATOM 2590 C C . GLU A 1 333 ? -14.707 39.858 -0.963 1.00 79.00 333 GLU A C 1
ATOM 2592 O O . GLU A 1 333 ? -13.817 39.513 -1.749 1.00 79.00 333 GLU A O 1
ATOM 2597 N N . MET A 1 334 ? -14.765 39.413 0.295 1.00 76.56 334 MET A N 1
ATOM 2598 C CA . MET A 1 334 ? -13.885 38.379 0.847 1.00 76.56 334 MET A CA 1
ATOM 2599 C C . MET A 1 334 ? -14.126 37.023 0.175 1.00 76.56 334 MET A C 1
ATOM 2601 O O . MET A 1 334 ? -13.169 36.396 -0.293 1.00 76.56 334 MET A O 1
ATOM 2605 N N . ASP A 1 335 ? -15.386 36.612 0.039 1.00 77.19 335 ASP A N 1
ATOM 2606 C CA . ASP A 1 335 ? -15.764 35.334 -0.574 1.00 77.19 335 ASP A CA 1
ATOM 2607 C C . ASP A 1 335 ? -15.291 35.234 -2.030 1.00 77.19 335 ASP A C 1
ATOM 2609 O O . ASP A 1 335 ? -14.720 34.225 -2.460 1.00 77.19 335 ASP A O 1
ATOM 2613 N N . THR A 1 336 ? -15.432 36.327 -2.781 1.00 78.75 336 THR A N 1
ATOM 2614 C CA . THR A 1 336 ? -15.014 36.404 -4.187 1.00 78.75 336 THR A CA 1
ATOM 2615 C C . THR A 1 336 ? -13.489 36.291 -4.343 1.00 78.75 336 THR A C 1
ATOM 2617 O O . THR A 1 336 ? -12.987 35.594 -5.234 1.00 78.75 336 THR A O 1
ATOM 2620 N N . LYS A 1 337 ? -12.716 36.945 -3.464 1.00 73.69 337 LYS A N 1
ATOM 2621 C CA . LYS A 1 337 ? -11.243 36.884 -3.492 1.00 73.69 337 LYS A CA 1
ATOM 2622 C C . LYS A 1 337 ? -10.691 35.548 -2.989 1.00 73.69 337 LYS A C 1
ATOM 2624 O O . LYS A 1 337 ? -9.621 35.138 -3.435 1.00 73.69 337 LYS A O 1
ATOM 2629 N N . LEU A 1 338 ? -11.401 34.852 -2.101 1.00 73.06 338 LEU A N 1
ATOM 2630 C CA . LEU A 1 338 ? -10.993 33.531 -1.621 1.00 73.06 338 LEU A CA 1
ATOM 2631 C C . LEU A 1 338 ? -11.287 32.431 -2.655 1.00 73.06 338 LEU A C 1
ATOM 2633 O O . LEU A 1 338 ? -10.446 31.557 -2.873 1.00 73.06 338 LEU A O 1
ATOM 2637 N N . GLY A 1 339 ? -12.419 32.518 -3.363 1.00 68.38 339 GLY A N 1
ATOM 2638 C CA . GLY A 1 339 ? -12.809 31.548 -4.395 1.00 68.38 339 GLY A CA 1
ATOM 2639 C C . GLY A 1 339 ? -11.870 31.493 -5.608 1.00 68.38 339 GLY A C 1
ATOM 2640 O O . GLY A 1 339 ? -11.679 30.431 -6.198 1.00 68.38 339 GLY A O 1
ATOM 2641 N N . THR A 1 340 ? -11.211 32.603 -5.952 1.00 65.44 340 THR A N 1
ATOM 2642 C CA . THR A 1 340 ? -10.266 32.670 -7.086 1.00 65.44 340 THR A CA 1
ATOM 2643 C C . THR A 1 340 ? -8.889 32.067 -6.787 1.00 65.44 340 THR A C 1
ATOM 2645 O O . THR A 1 340 ? -8.152 31.739 -7.714 1.00 65.44 340 THR A O 1
ATOM 2648 N N . LYS A 1 341 ? -8.540 31.848 -5.512 1.00 62.16 341 LYS A N 1
ATOM 2649 C CA . LYS A 1 341 ? -7.254 31.252 -5.103 1.00 62.16 341 LYS A CA 1
ATOM 2650 C C . LYS A 1 341 ? -7.232 29.715 -5.127 1.00 62.16 341 LYS A C 1
ATOM 2652 O O . LYS A 1 341 ? -6.169 29.131 -4.939 1.00 62.16 341 LYS A O 1
ATOM 2657 N N . VAL A 1 342 ? -8.372 29.057 -5.354 1.00 57.50 342 VAL A N 1
ATOM 2658 C CA . VAL A 1 342 ? -8.531 27.590 -5.237 1.00 57.50 342 VAL A CA 1
ATOM 2659 C C . VAL A 1 342 ? -8.123 26.820 -6.509 1.00 57.50 342 VAL A C 1
ATOM 2661 O O . VAL A 1 342 ? -8.023 25.598 -6.475 1.00 57.50 342 VAL A O 1
ATOM 2664 N N . THR A 1 343 ? -7.819 27.485 -7.630 1.00 55.19 343 THR A N 1
ATOM 2665 C CA . THR A 1 343 ? -7.670 26.798 -8.934 1.00 55.19 343 THR A CA 1
ATOM 2666 C C . THR A 1 343 ? -6.370 27.054 -9.704 1.00 55.19 343 THR A C 1
ATOM 2668 O O . THR A 1 343 ? -6.223 26.550 -10.814 1.00 55.19 343 THR A O 1
ATOM 2671 N N . SER A 1 344 ? -5.381 27.765 -9.153 1.00 51.94 344 SER A N 1
ATOM 2672 C CA . SER A 1 344 ? -4.200 28.194 -9.926 1.00 51.94 344 SER A CA 1
ATOM 2673 C C . SER A 1 344 ? -2.859 27.574 -9.496 1.00 51.94 344 SER A C 1
ATOM 2675 O O . SER A 1 344 ? -1.883 28.302 -9.316 1.00 51.94 344 SER A O 1
ATOM 2677 N N . SER A 1 345 ? -2.769 26.243 -9.375 1.00 47.22 345 SER A N 1
ATOM 2678 C CA . SER A 1 345 ? -1.465 25.547 -9.393 1.00 47.22 345 SER A CA 1
ATOM 2679 C C . SER A 1 345 ? -1.579 24.049 -9.713 1.00 47.22 345 SER A C 1
ATOM 2681 O O . SER A 1 345 ? -1.693 23.234 -8.805 1.00 47.22 345 SER A O 1
ATOM 2683 N N . GLY A 1 346 ? -1.525 23.697 -11.004 1.00 50.41 346 GLY A N 1
ATOM 2684 C CA . GLY A 1 346 ? -0.885 22.488 -11.567 1.00 50.41 346 GLY A CA 1
ATOM 2685 C C . GLY A 1 346 ? -1.244 21.074 -11.078 1.00 50.41 346 GLY A C 1
ATOM 2686 O O . GLY A 1 346 ? -0.665 20.121 -11.589 1.00 50.41 346 GLY A O 1
ATOM 2687 N N . GLY A 1 347 ? -2.154 20.897 -10.125 1.00 50.25 347 GLY A N 1
ATOM 2688 C CA . GLY A 1 347 ? -2.660 19.593 -9.713 1.00 50.25 347 GLY A CA 1
ATOM 2689 C C . GLY A 1 347 ? -3.944 19.281 -10.464 1.00 50.25 347 GLY A C 1
ATOM 2690 O O . GLY A 1 347 ? -4.905 20.041 -10.374 1.00 50.25 347 GLY A O 1
ATOM 2691 N N . ASP A 1 348 ? -3.969 18.173 -11.196 1.00 57.78 348 ASP A N 1
ATOM 2692 C CA . ASP A 1 348 ? -5.200 17.615 -11.744 1.00 57.78 348 ASP A CA 1
ATOM 2693 C C . ASP A 1 348 ? -6.155 17.233 -10.596 1.00 57.78 348 ASP A C 1
ATOM 2695 O O . ASP A 1 348 ? -6.112 16.137 -10.034 1.00 57.78 348 ASP A O 1
ATOM 2699 N N . GLY A 1 349 ? -7.015 18.181 -10.225 1.00 53.75 349 GLY A N 1
ATOM 2700 C CA . GLY A 1 349 ? -8.087 17.994 -9.257 1.00 53.75 349 GLY A CA 1
ATOM 2701 C C . GLY A 1 349 ? -9.198 17.065 -9.749 1.00 53.75 349 GLY A C 1
ATOM 2702 O O . GLY A 1 349 ? -10.091 16.756 -8.966 1.00 53.75 349 GLY A O 1
ATOM 2703 N N . SER A 1 350 ? -9.161 16.582 -11.001 1.00 52.75 350 SER A N 1
ATOM 2704 C CA . SER A 1 350 ? -10.166 15.636 -11.507 1.00 52.75 350 SER A CA 1
ATOM 2705 C C . SER A 1 350 ? -10.076 14.259 -10.834 1.00 52.75 350 SER A C 1
ATOM 2707 O O . SER A 1 350 ? -11.068 13.534 -10.802 1.00 52.75 350 SER A O 1
ATOM 2709 N N . ASN A 1 351 ? -8.936 13.944 -10.201 1.00 50.06 351 ASN A N 1
ATOM 2710 C CA . ASN A 1 351 ? -8.752 12.779 -9.326 1.00 50.06 351 ASN A CA 1
ATOM 2711 C C . ASN A 1 351 ? -8.801 13.102 -7.824 1.00 50.06 351 ASN A C 1
ATOM 2713 O O . ASN A 1 351 ? -8.650 12.199 -6.996 1.00 50.06 351 ASN A O 1
ATOM 2717 N N . VAL A 1 352 ? -9.050 14.357 -7.438 1.00 52.84 352 VAL A N 1
ATOM 2718 C CA . VAL A 1 352 ? -9.461 14.658 -6.064 1.00 52.84 352 VAL A CA 1
ATOM 2719 C C . VAL A 1 352 ? -10.915 14.223 -5.970 1.00 52.84 352 VAL A C 1
ATOM 2721 O O . VAL A 1 352 ? -11.842 14.975 -6.258 1.00 52.84 352 VAL A O 1
ATOM 2724 N N . ILE A 1 353 ? -11.106 12.947 -5.636 1.00 52.78 353 ILE A N 1
ATOM 2725 C CA . ILE A 1 353 ? -12.411 12.365 -5.347 1.00 52.78 353 ILE A CA 1
ATOM 2726 C C . ILE A 1 353 ? -13.004 13.171 -4.184 1.00 52.78 353 ILE A C 1
ATOM 2728 O O . ILE A 1 353 ? -12.700 12.935 -3.021 1.00 52.78 353 ILE A O 1
ATOM 2732 N N . THR A 1 354 ? -13.843 14.156 -4.499 1.00 53.09 354 THR A N 1
ATOM 2733 C CA . THR A 1 354 ? -14.537 14.999 -3.511 1.00 53.09 354 THR A CA 1
ATOM 2734 C C . THR A 1 354 ? -15.688 14.259 -2.829 1.00 53.09 354 THR A C 1
ATOM 2736 O O . THR A 1 354 ? -16.294 14.783 -1.897 1.00 53.09 354 THR A O 1
ATOM 2739 N N . LYS A 1 355 ? -15.998 13.033 -3.276 1.00 58.09 355 LYS A N 1
ATOM 2740 C CA . LYS A 1 355 ? -17.030 12.162 -2.707 1.00 58.09 355 LYS A CA 1
ATOM 2741 C C . LYS A 1 355 ? -16.572 10.710 -2.738 1.00 58.09 355 LYS A C 1
ATOM 2743 O O . LYS A 1 355 ? -16.654 10.041 -3.765 1.00 58.09 355 LYS A O 1
ATOM 2748 N N . PHE A 1 356 ? -16.093 10.212 -1.608 1.00 68.88 356 PHE A N 1
ATOM 2749 C CA . PHE A 1 356 ? -15.919 8.778 -1.421 1.00 68.88 356 PHE A CA 1
ATOM 2750 C C . PHE A 1 356 ? -17.303 8.145 -1.200 1.00 68.88 356 PHE A C 1
ATOM 2752 O O . PHE A 1 356 ? -18.124 8.696 -0.470 1.00 68.88 356 PHE A O 1
ATOM 2759 N N . SER A 1 357 ? -17.575 6.996 -1.821 1.00 79.81 357 SER A N 1
ATOM 2760 C CA . SER A 1 357 ? -18.780 6.208 -1.525 1.00 79.81 357 SER A CA 1
ATOM 2761 C C . SER A 1 357 ? -18.454 5.182 -0.443 1.00 79.81 357 SER A C 1
ATOM 2763 O O . SER A 1 357 ? -17.416 4.528 -0.508 1.00 79.81 357 SER A O 1
ATOM 2765 N N . GLN A 1 358 ? -19.309 5.068 0.571 1.00 86.75 358 GLN A N 1
ATOM 2766 C CA . GLN A 1 358 ? -19.180 4.039 1.601 1.00 86.75 358 GLN A CA 1
ATOM 2767 C C . GLN A 1 358 ? -19.363 2.643 0.988 1.00 86.75 358 GLN A C 1
ATOM 2769 O O . GLN A 1 358 ? -20.266 2.435 0.179 1.00 86.75 358 GLN A O 1
ATOM 2774 N N . GLU A 1 359 ? -18.543 1.680 1.413 1.00 86.62 359 GLU A N 1
ATOM 2775 C CA . GLU A 1 359 ? -18.703 0.279 1.015 1.00 86.62 359 GLU A CA 1
ATOM 2776 C C . GLU A 1 359 ? -19.932 -0.382 1.656 1.00 86.62 359 GLU A C 1
ATOM 2778 O O . GLU A 1 359 ? -20.263 -0.170 2.827 1.00 86.62 359 GLU A O 1
ATOM 2783 N N . SER A 1 360 ? -20.592 -1.256 0.896 1.00 86.88 360 SER A N 1
ATOM 2784 C CA . SER A 1 360 ? -21.827 -1.922 1.335 1.00 86.88 360 SER A CA 1
ATOM 2785 C C . SER A 1 360 ? -21.605 -2.960 2.442 1.00 86.88 360 SER A C 1
ATOM 2787 O O . SER A 1 360 ? -22.513 -3.216 3.234 1.00 86.88 360 SER A O 1
ATOM 2789 N N . THR A 1 361 ? -20.390 -3.493 2.594 1.00 89.62 361 THR A N 1
ATOM 2790 C CA . THR A 1 361 ? -20.039 -4.537 3.574 1.00 89.62 361 THR A CA 1
ATOM 2791 C C . THR A 1 361 ? -18.729 -4.227 4.289 1.00 89.62 361 THR A C 1
ATOM 2793 O O . THR A 1 361 ? -17.796 -3.706 3.681 1.00 89.62 361 THR A O 1
ATOM 2796 N N . LEU A 1 362 ? -18.637 -4.575 5.578 1.00 91.25 362 LEU A N 1
ATOM 2797 C CA . LEU A 1 362 ? -17.374 -4.502 6.311 1.00 91.25 362 LEU A CA 1
ATOM 2798 C C . LEU A 1 362 ? -16.423 -5.569 5.765 1.00 91.25 362 LEU A C 1
ATOM 2800 O O . LEU A 1 362 ? -16.771 -6.744 5.663 1.00 91.25 362 LEU A O 1
ATOM 2804 N N . SER A 1 363 ? -15.227 -5.165 5.366 1.00 90.06 363 SER A N 1
ATOM 2805 C CA . SER A 1 363 ? -14.222 -6.066 4.809 1.00 90.06 363 SER A CA 1
ATOM 2806 C C . SER A 1 363 ? -12.840 -5.577 5.190 1.00 90.06 363 SER A C 1
ATOM 2808 O O . SER A 1 363 ? -12.606 -4.371 5.278 1.00 90.06 363 SER A O 1
ATOM 2810 N N . ASN A 1 364 ? -11.917 -6.516 5.388 1.00 90.19 364 ASN A N 1
ATOM 2811 C CA . ASN A 1 364 ? -10.531 -6.176 5.672 1.00 90.19 364 ASN A CA 1
ATOM 2812 C C . ASN A 1 364 ? -9.933 -5.379 4.509 1.00 90.19 364 ASN A C 1
ATOM 2814 O O . ASN A 1 364 ? -10.239 -5.626 3.333 1.00 90.19 364 ASN A O 1
ATOM 2818 N N . LEU A 1 365 ? -9.059 -4.432 4.845 1.00 91.56 365 LEU A N 1
ATOM 2819 C CA . LEU A 1 365 ? -8.204 -3.791 3.855 1.00 91.56 365 LEU A CA 1
ATOM 2820 C C . LEU A 1 365 ? -7.342 -4.872 3.201 1.00 91.56 365 LEU A C 1
ATOM 2822 O O . LEU A 1 365 ? -6.766 -5.719 3.885 1.00 91.56 365 LEU A O 1
ATOM 2826 N N . THR A 1 366 ? -7.326 -4.886 1.875 1.00 88.50 366 THR A N 1
ATOM 2827 C CA . THR A 1 366 ? -6.581 -5.874 1.087 1.00 88.50 366 THR A CA 1
ATOM 2828 C C . THR A 1 366 ? -5.499 -5.146 0.309 1.00 88.50 366 THR A C 1
ATOM 2830 O O . THR A 1 366 ? -5.758 -4.099 -0.282 1.00 88.50 366 THR A O 1
ATOM 2833 N N . SER A 1 367 ? -4.278 -5.682 0.316 1.00 74.06 367 SER A N 1
ATOM 2834 C CA . SER A 1 367 ? -3.164 -5.072 -0.415 1.00 74.06 367 SER A CA 1
ATOM 2835 C C . SER A 1 367 ? -3.476 -4.977 -1.915 1.00 74.06 367 SER A C 1
ATOM 2837 O O . SER A 1 367 ? -4.047 -5.904 -2.489 1.00 74.06 367 SER A O 1
ATOM 2839 N N . GLY A 1 368 ? -3.115 -3.854 -2.543 1.00 76.38 368 GLY A N 1
ATOM 2840 C CA . GLY A 1 368 ? -3.310 -3.610 -3.979 1.00 76.38 368 GLY A CA 1
ATOM 2841 C C . GLY A 1 368 ? -4.692 -3.086 -4.393 1.00 76.38 368 GLY A C 1
ATOM 2842 O O . GLY A 1 368 ? -4.926 -2.870 -5.584 1.00 76.38 368 GLY A O 1
ATOM 2843 N N . GLU A 1 369 ? -5.614 -2.852 -3.455 1.00 84.44 369 GLU A N 1
ATOM 2844 C CA . GLU A 1 369 ? -6.913 -2.249 -3.769 1.00 84.44 369 GLU A CA 1
ATOM 2845 C C . GLU A 1 369 ? -6.813 -0.734 -4.040 1.00 84.44 369 GLU A C 1
ATOM 2847 O O . GLU A 1 369 ? -5.902 -0.047 -3.576 1.00 84.44 369 GLU A O 1
ATOM 2852 N N . LYS A 1 370 ? -7.749 -0.184 -4.825 1.00 83.31 370 LYS A N 1
ATOM 2853 C CA . LYS A 1 370 ? -7.769 1.255 -5.146 1.00 83.31 370 LYS A CA 1
ATOM 2854 C C . LYS A 1 370 ? -8.000 2.085 -3.875 1.00 83.31 370 LYS A C 1
ATOM 2856 O O . LYS A 1 370 ? -8.832 1.716 -3.052 1.00 83.31 370 LYS A O 1
ATOM 2861 N N . LEU A 1 371 ? -7.386 3.270 -3.775 1.00 80.31 371 LEU A N 1
ATOM 2862 C CA . LEU A 1 371 ? -7.554 4.188 -2.631 1.00 80.31 371 LEU A CA 1
ATOM 2863 C C . LEU A 1 371 ? -9.029 4.534 -2.348 1.00 80.31 371 LEU A C 1
ATOM 2865 O O . LEU A 1 371 ? -9.427 4.653 -1.193 1.00 80.31 371 LEU A O 1
ATOM 2869 N N . SER A 1 372 ? -9.853 4.636 -3.395 1.00 82.81 372 SER A N 1
ATOM 2870 C CA . SER A 1 372 ? -11.302 4.830 -3.275 1.00 82.81 372 SER A CA 1
ATOM 2871 C C . SER A 1 372 ? -12.004 3.674 -2.552 1.00 82.81 372 SER A C 1
ATOM 2873 O O . SER A 1 372 ? -12.934 3.916 -1.790 1.00 82.81 372 SER A O 1
ATOM 2875 N N . VAL A 1 373 ? -11.544 2.436 -2.760 1.00 84.50 373 VAL A N 1
ATOM 2876 C CA . VAL A 1 373 ? -12.061 1.224 -2.104 1.00 84.50 373 VAL A CA 1
ATOM 2877 C C . VAL A 1 373 ? -11.582 1.177 -0.657 1.00 84.50 373 VAL A C 1
ATOM 2879 O O . VAL A 1 373 ? -12.393 0.983 0.243 1.00 84.50 373 VAL A O 1
ATOM 2882 N N . SER A 1 374 ? -10.296 1.442 -0.398 1.00 87.88 374 SER A N 1
ATOM 2883 C CA . SER A 1 374 ? -9.773 1.498 0.974 1.00 87.88 374 SER A CA 1
ATOM 2884 C C . SER A 1 374 ? -10.475 2.570 1.812 1.00 87.88 374 SER A C 1
ATOM 2886 O O . SER A 1 374 ? -10.891 2.294 2.934 1.00 87.88 374 SER A O 1
ATOM 2888 N N . LEU A 1 375 ? -10.675 3.776 1.268 1.00 89.00 375 LEU A N 1
ATOM 2889 C CA . LEU A 1 375 ? -11.416 4.843 1.951 1.00 89.00 375 LEU A CA 1
ATOM 2890 C C . LEU A 1 375 ? -12.904 4.499 2.109 1.00 89.00 375 LEU A C 1
ATOM 2892 O O . LEU A 1 375 ? -13.480 4.789 3.156 1.00 89.00 375 LEU A O 1
ATOM 2896 N N . GLY A 1 376 ? -13.511 3.811 1.136 1.00 90.81 376 GLY A N 1
ATOM 2897 C CA . GLY A 1 376 ? -14.862 3.254 1.249 1.00 90.81 376 GLY A CA 1
ATOM 2898 C C . GLY A 1 376 ? -15.009 2.247 2.398 1.00 90.81 376 GLY A C 1
ATOM 2899 O O . GLY A 1 376 ? -15.959 2.339 3.180 1.00 90.81 376 GLY A O 1
ATOM 2900 N N . LYS A 1 377 ? -14.035 1.339 2.558 1.00 93.12 377 LYS A N 1
ATOM 2901 C CA . LYS A 1 377 ? -13.955 0.367 3.665 1.00 93.12 377 LYS A CA 1
ATOM 2902 C C . LYS A 1 377 ? -13.738 1.046 5.015 1.00 93.12 377 LYS A C 1
ATOM 2904 O O . LYS A 1 377 ? -14.393 0.680 5.987 1.00 93.12 377 LYS A O 1
ATOM 2909 N N . VAL A 1 378 ? -12.870 2.060 5.075 1.00 93.25 378 VAL A N 1
ATOM 2910 C CA . VAL A 1 378 ? -12.641 2.857 6.292 1.00 93.25 378 VAL A CA 1
ATOM 2911 C C . VAL A 1 378 ? -13.911 3.606 6.696 1.00 93.25 378 VAL A C 1
ATOM 2913 O O . VAL A 1 378 ? -14.307 3.541 7.856 1.00 93.25 378 VAL A O 1
ATOM 2916 N N . MET A 1 379 ? -14.611 4.247 5.755 1.00 93.12 379 MET A N 1
ATOM 2917 C CA . MET A 1 379 ? -15.901 4.885 6.041 1.00 93.12 379 MET A CA 1
ATOM 2918 C C . MET A 1 379 ? -16.959 3.886 6.507 1.00 93.12 379 MET A C 1
ATOM 2920 O O . MET A 1 379 ? -17.768 4.226 7.369 1.00 93.12 379 MET A O 1
ATOM 2924 N N . LYS A 1 380 ? -16.967 2.660 5.969 1.00 94.00 380 LYS A N 1
ATOM 2925 C CA . LYS A 1 380 ? -17.862 1.607 6.458 1.00 94.00 380 LYS A CA 1
ATOM 2926 C C . LYS A 1 380 ? -17.505 1.190 7.887 1.00 94.00 380 LYS A C 1
ATOM 2928 O O . LYS A 1 380 ? -18.385 1.172 8.738 1.00 94.00 380 LYS A O 1
ATOM 2933 N N . ALA A 1 381 ? -16.227 0.962 8.185 1.00 94.38 381 ALA A N 1
ATOM 2934 C CA . ALA A 1 381 ? -15.772 0.636 9.536 1.00 94.38 381 ALA A CA 1
ATOM 2935 C C . ALA A 1 381 ? -16.120 1.735 10.556 1.00 94.38 381 ALA A C 1
ATOM 2937 O O . ALA A 1 381 ? -16.581 1.434 11.655 1.00 94.38 381 ALA A O 1
ATOM 2938 N N . ILE A 1 382 ? -15.950 3.008 10.183 1.00 94.12 382 ILE A N 1
ATOM 2939 C CA . ILE A 1 382 ? -16.323 4.149 11.028 1.00 94.12 382 ILE A CA 1
ATOM 2940 C C . ILE A 1 382 ? -17.840 4.199 11.240 1.00 94.12 382 ILE A C 1
ATOM 2942 O O . ILE A 1 382 ? -18.284 4.383 12.369 1.00 94.12 382 ILE A O 1
ATOM 2946 N N . ALA A 1 383 ? -18.646 4.013 10.193 1.00 92.94 383 ALA A N 1
ATOM 2947 C CA . ALA A 1 383 ? -20.102 4.011 10.329 1.00 92.94 383 ALA A CA 1
ATOM 2948 C C . ALA A 1 383 ? -20.614 2.847 11.190 1.00 92.94 383 ALA A C 1
ATOM 2950 O O . ALA A 1 383 ? -21.468 3.060 12.051 1.00 92.94 383 ALA A O 1
ATOM 2951 N N . ASP A 1 384 ? -20.055 1.646 11.021 1.00 92.50 384 ASP A N 1
ATOM 2952 C CA . ASP A 1 384 ? -20.377 0.482 11.850 1.00 92.50 384 ASP A CA 1
ATOM 2953 C C . ASP A 1 384 ? -19.962 0.714 13.311 1.00 92.50 384 ASP A C 1
ATOM 2955 O O . ASP A 1 384 ? -20.707 0.362 14.225 1.00 92.50 384 ASP A O 1
ATOM 2959 N N . LEU A 1 385 ? -18.820 1.369 13.553 1.00 91.19 385 LEU A N 1
ATOM 2960 C CA . LEU A 1 385 ? -18.382 1.761 14.894 1.00 91.19 385 LEU A CA 1
ATOM 2961 C C . LEU A 1 385 ? -19.328 2.789 15.525 1.00 91.19 385 LEU A C 1
ATOM 2963 O O . LEU A 1 385 ? -19.720 2.624 16.677 1.00 91.19 385 LEU A O 1
ATOM 2967 N N . ILE A 1 386 ? -19.729 3.823 14.781 1.00 91.56 386 ILE A N 1
ATOM 2968 C CA . ILE A 1 386 ? -20.713 4.813 15.241 1.00 91.56 386 ILE A CA 1
ATOM 2969 C C . ILE A 1 386 ? -22.028 4.111 15.596 1.00 91.56 386 ILE A C 1
ATOM 2971 O O . ILE A 1 386 ? -22.573 4.337 16.677 1.00 91.56 386 ILE A O 1
ATOM 2975 N N . SER A 1 387 ? -22.504 3.205 14.736 1.00 88.38 387 SER A N 1
ATOM 2976 C CA . SER A 1 387 ? -23.696 2.402 15.007 1.00 88.38 387 SER A CA 1
ATOM 2977 C C . SER A 1 387 ? -23.517 1.504 16.233 1.00 88.38 387 SER A C 1
ATOM 2979 O O . SER A 1 387 ? -24.459 1.347 17.005 1.00 88.38 387 SER A O 1
ATOM 2981 N N . HIS A 1 388 ? -22.336 0.918 16.437 1.00 86.00 388 HIS A N 1
ATOM 2982 C CA . HIS A 1 388 ? -22.036 0.077 17.594 1.00 86.00 388 HIS A CA 1
ATOM 2983 C C . HIS A 1 388 ? -22.015 0.879 18.901 1.00 86.00 388 HIS A C 1
ATOM 2985 O O . HIS A 1 388 ? -22.582 0.434 19.892 1.00 86.00 388 HIS A O 1
ATOM 2991 N N . ILE A 1 389 ? -21.415 2.073 18.899 1.00 86.25 389 ILE A N 1
ATOM 2992 C CA . ILE A 1 389 ? -21.381 2.986 20.053 1.00 86.25 389 ILE A CA 1
ATOM 2993 C C . ILE A 1 389 ? -22.792 3.484 20.398 1.00 86.25 389 ILE A C 1
ATOM 2995 O O . ILE A 1 389 ? -23.153 3.592 21.574 1.00 86.25 389 ILE A O 1
ATOM 2999 N N . ALA A 1 390 ? -23.599 3.792 19.378 1.00 84.38 390 ALA A N 1
ATOM 3000 C CA . ALA A 1 390 ? -24.991 4.196 19.554 1.00 84.38 390 ALA A CA 1
ATOM 3001 C C . ALA A 1 390 ? -25.883 3.034 20.025 1.00 84.38 390 ALA A C 1
ATOM 3003 O O . ALA A 1 390 ? -26.887 3.259 20.703 1.00 84.38 390 ALA A O 1
ATOM 3004 N N . ASN A 1 391 ? -25.521 1.791 19.698 1.00 81.50 391 ASN A N 1
ATOM 3005 C CA . ASN A 1 391 ? -26.272 0.610 20.093 1.00 81.50 391 ASN A CA 1
ATOM 3006 C C . ASN A 1 391 ? -26.130 0.345 21.597 1.00 81.50 391 ASN A C 1
ATOM 3008 O O . ASN A 1 391 ? -25.124 -0.184 22.051 1.00 81.50 391 ASN A O 1
ATOM 3012 N N . LYS A 1 392 ? -27.182 0.660 22.360 1.00 75.50 392 LYS A N 1
ATOM 3013 C CA . LYS A 1 392 ? -27.295 0.388 23.804 1.00 75.50 392 LYS A CA 1
ATOM 3014 C C . LYS A 1 392 ? -27.721 -1.044 24.139 1.00 75.50 392 LYS A C 1
ATOM 3016 O O . LYS A 1 392 ? -27.844 -1.387 25.312 1.00 75.50 392 LYS A O 1
ATOM 3021 N N . SER A 1 393 ? -27.956 -1.889 23.137 1.00 73.75 393 SER A N 1
ATOM 3022 C CA . SER A 1 393 ? -28.165 -3.321 23.363 1.00 73.75 393 SER A CA 1
ATOM 3023 C C . SER A 1 393 ? -26.889 -3.940 23.937 1.00 73.75 393 SER A C 1
ATOM 3025 O O . SER A 1 393 ? -25.798 -3.410 23.730 1.00 73.75 393 SER A O 1
ATOM 3027 N N . ASN A 1 394 ? -27.026 -5.048 24.671 1.00 64.94 394 ASN A N 1
ATOM 3028 C CA . ASN A 1 394 ? -25.912 -5.754 25.311 1.00 64.94 394 ASN A CA 1
ATOM 3029 C C . ASN A 1 394 ? -24.687 -5.842 24.362 1.00 64.94 394 ASN A C 1
ATOM 3031 O O . ASN A 1 394 ? -24.797 -6.509 23.327 1.00 64.94 394 ASN A O 1
ATOM 3035 N N . PRO A 1 395 ? -23.567 -5.138 24.663 1.00 63.75 395 PRO A N 1
ATOM 3036 C CA . PRO A 1 395 ? -23.114 -4.754 26.013 1.00 63.75 395 PRO A CA 1
ATOM 3037 C C . PRO A 1 395 ? -23.342 -3.306 26.518 1.00 63.75 395 PRO A C 1
ATOM 3039 O O . PRO A 1 395 ? -23.127 -3.073 27.704 1.00 63.75 395 PRO A O 1
ATOM 3042 N N . HIS A 1 396 ? -23.779 -2.322 25.719 1.00 58.53 396 HIS A N 1
ATOM 3043 C CA . HIS A 1 396 ? -23.666 -0.882 26.087 1.00 58.53 396 HIS A CA 1
ATOM 3044 C C . HIS A 1 396 ? -24.871 -0.256 26.817 1.00 58.53 396 HIS A C 1
ATOM 3046 O O . HIS A 1 396 ? -25.135 0.942 26.685 1.00 58.53 396 HIS A O 1
ATOM 3052 N N . GLY A 1 397 ? -25.610 -1.033 27.603 1.00 67.56 397 GLY A N 1
ATOM 3053 C CA . GLY A 1 397 ? -26.819 -0.541 28.275 1.00 67.56 397 GLY A CA 1
ATOM 3054 C C . GLY A 1 397 ? -27.716 -1.659 28.778 1.00 67.56 397 GLY A C 1
ATOM 3055 O O . GLY A 1 397 ? -28.909 -1.673 28.489 1.00 67.56 397 GLY A O 1
ATOM 3056 N N . ILE A 1 398 ? -27.126 -2.617 29.497 1.00 75.50 398 ILE A N 1
ATOM 3057 C CA . ILE A 1 398 ? -27.839 -3.800 29.975 1.00 75.50 398 ILE A CA 1
ATOM 3058 C C . ILE A 1 398 ? -28.997 -3.388 30.890 1.00 75.50 398 ILE A C 1
ATOM 3060 O O . ILE A 1 398 ? -28.811 -2.880 31.994 1.00 75.50 398 ILE A O 1
ATOM 3064 N N . THR A 1 399 ? -30.212 -3.632 30.416 1.00 77.00 399 THR A N 1
ATOM 3065 C CA . THR A 1 399 ? -31.440 -3.513 31.199 1.00 77.00 399 THR A CA 1
ATOM 3066 C C . THR A 1 399 ? -31.589 -4.729 32.109 1.00 77.00 399 THR A C 1
ATOM 3068 O O . THR A 1 399 ? -31.126 -5.823 31.782 1.00 77.00 399 THR A O 1
ATOM 3071 N N . LYS A 1 400 ? -32.303 -4.577 33.230 1.00 76.00 400 LYS A N 1
ATOM 3072 C CA . LYS A 1 400 ? -32.623 -5.701 34.125 1.00 76.00 400 LYS A CA 1
ATOM 3073 C C . LYS A 1 400 ? -33.219 -6.896 33.366 1.00 76.00 400 LYS A C 1
ATOM 3075 O O . LYS A 1 400 ? -32.862 -8.037 33.636 1.00 76.00 400 LYS A O 1
ATOM 3080 N N . SER A 1 401 ? -34.051 -6.645 32.355 1.00 80.31 401 SER A N 1
ATOM 3081 C CA . SER A 1 401 ? -34.639 -7.692 31.510 1.00 80.31 401 SER A CA 1
ATOM 3082 C C . SER A 1 401 ? -33.611 -8.464 30.674 1.00 80.31 401 SER A C 1
ATOM 3084 O O . SER A 1 401 ? -33.761 -9.669 30.505 1.00 80.31 401 SER A O 1
ATOM 3086 N N . GLN A 1 402 ? -32.544 -7.817 30.191 1.00 74.94 402 GLN A N 1
ATOM 3087 C CA . GLN A 1 402 ? -31.511 -8.458 29.357 1.00 74.94 402 GLN A CA 1
ATOM 3088 C C . GLN A 1 402 ? -30.632 -9.463 30.116 1.00 74.94 402 GLN A C 1
ATOM 3090 O O . GLN A 1 402 ? -29.994 -10.299 29.483 1.00 74.94 402 GLN A O 1
ATOM 3095 N N . VAL A 1 403 ? -30.617 -9.410 31.450 1.00 79.12 403 VAL A N 1
ATOM 3096 C CA . VAL A 1 403 ? -29.930 -10.382 32.324 1.00 79.12 403 VAL A CA 1
ATOM 3097 C C . VAL A 1 403 ? -30.907 -11.301 33.062 1.00 79.12 403 VAL A C 1
ATOM 3099 O O . VAL A 1 403 ? -30.534 -11.950 34.032 1.00 79.12 403 VAL A O 1
ATOM 3102 N N . GLY A 1 404 ? -32.170 -11.360 32.620 1.00 83.44 404 GLY A N 1
ATOM 3103 C CA . GLY A 1 404 ? -33.194 -12.207 33.239 1.00 83.44 404 GLY A CA 1
ATOM 3104 C C . GLY A 1 404 ? -33.693 -11.704 34.600 1.00 83.44 404 GLY A C 1
ATOM 3105 O O . GLY A 1 404 ? -34.385 -12.429 35.302 1.00 83.44 404 GLY A O 1
ATOM 3106 N N . LEU A 1 405 ? -33.383 -10.458 34.964 1.00 78.56 405 LEU A N 1
ATOM 3107 C CA . LEU A 1 405 ? -33.773 -9.810 36.222 1.00 78.56 405 LEU A CA 1
ATOM 3108 C C . LEU A 1 405 ? -34.937 -8.821 36.028 1.00 78.56 405 LEU A C 1
ATOM 3110 O O . LEU A 1 405 ? -35.147 -7.936 36.851 1.00 78.56 405 LEU A O 1
ATOM 3114 N N . GLY A 1 406 ? -35.687 -8.928 34.925 1.00 82.38 406 GLY A N 1
ATOM 3115 C CA . GLY A 1 406 ? -36.749 -7.975 34.566 1.00 82.38 406 GLY A CA 1
ATOM 3116 C C . GLY A 1 406 ? -37.872 -7.869 35.604 1.00 82.38 406 GLY A C 1
ATOM 3117 O O . GLY A 1 406 ? -38.471 -6.809 35.741 1.00 82.38 406 GLY A O 1
ATOM 3118 N N . SER A 1 407 ? -38.110 -8.939 36.367 1.00 80.94 407 SER A N 1
ATOM 3119 C CA . SER A 1 407 ? -39.087 -8.993 37.465 1.00 80.94 407 SER A CA 1
ATOM 3120 C C . SER A 1 407 ? -38.488 -8.659 38.836 1.00 80.94 407 SER A C 1
ATOM 3122 O O . SER A 1 407 ? -39.167 -8.806 39.846 1.00 80.94 407 SER A O 1
ATOM 3124 N N . VAL A 1 408 ? -37.209 -8.276 38.890 1.00 77.81 408 VAL A N 1
ATOM 3125 C CA . VAL A 1 408 ? -36.494 -8.024 40.144 1.00 77.81 408 VAL A CA 1
ATOM 3126 C C . VAL A 1 408 ? -36.543 -6.536 40.481 1.00 77.81 408 VAL A C 1
ATOM 3128 O O . VAL A 1 408 ? -35.921 -5.683 39.827 1.00 77.81 408 VAL A O 1
ATOM 3131 N N . ASP A 1 409 ? -37.262 -6.223 41.553 1.00 77.00 409 ASP A N 1
ATOM 3132 C CA . ASP A 1 409 ? -37.288 -4.889 42.136 1.00 77.00 409 ASP A CA 1
ATOM 3133 C C . ASP A 1 409 ? -35.960 -4.585 42.834 1.00 77.00 409 ASP A C 1
ATOM 3135 O O . ASP A 1 409 ? -35.399 -5.426 43.535 1.00 77.00 409 ASP A O 1
ATOM 3139 N N . ASN A 1 410 ? -35.437 -3.366 42.644 1.00 70.94 410 ASN A N 1
ATOM 3140 C CA . ASN A 1 410 ? -34.233 -2.918 43.356 1.00 70.94 410 ASN A CA 1
ATOM 3141 C C . ASN A 1 410 ? -34.640 -2.377 44.731 1.00 70.94 410 ASN A C 1
ATOM 3143 O O . ASN A 1 410 ? -34.509 -1.188 45.022 1.00 70.94 410 ASN A O 1
ATOM 3147 N N . THR A 1 411 ? -35.244 -3.254 45.522 1.00 76.75 411 THR A N 1
ATOM 3148 C CA . THR A 1 411 ? -35.702 -2.958 46.872 1.00 76.75 411 THR A CA 1
ATOM 3149 C C . THR A 1 411 ? -34.518 -3.186 47.792 1.00 76.75 411 THR A C 1
ATOM 3151 O O . THR A 1 411 ? -34.060 -4.320 47.924 1.00 76.75 411 THR A O 1
ATOM 3154 N N . SER A 1 412 ? -33.996 -2.109 48.387 1.00 77.50 412 SER A N 1
ATOM 3155 C CA . SER A 1 412 ? -32.892 -2.209 49.344 1.00 77.50 412 SER A CA 1
ATOM 3156 C C . SER A 1 412 ? -33.224 -3.251 50.403 1.00 77.50 412 SER A C 1
ATOM 3158 O O . SER A 1 412 ? -34.389 -3.418 50.770 1.00 77.50 412 SER A O 1
ATOM 3160 N N . ASP A 1 413 ? -32.213 -3.930 50.932 1.00 60.75 413 ASP A N 1
ATOM 3161 C CA . ASP A 1 413 ? -32.434 -4.926 51.978 1.00 60.75 413 ASP A CA 1
ATOM 3162 C C . ASP A 1 413 ? -33.201 -4.327 53.176 1.00 60.75 413 ASP A C 1
ATOM 3164 O O . ASP A 1 413 ? -33.957 -5.026 53.846 1.00 60.75 413 ASP A O 1
ATOM 3168 N N . ALA A 1 414 ? -33.080 -3.007 53.391 1.00 70.62 414 ALA A N 1
ATOM 3169 C CA . ALA A 1 414 ? -33.809 -2.268 54.415 1.00 70.62 414 ALA A CA 1
ATOM 3170 C C . ALA A 1 414 ? -35.313 -2.302 54.171 1.00 70.62 414 ALA A C 1
ATOM 3172 O O . ALA A 1 414 ? -36.083 -2.282 55.114 1.00 70.62 414 ALA A O 1
ATOM 3173 N N . ASN A 1 415 ? -35.720 -2.326 52.908 1.00 74.94 415 ASN A N 1
ATOM 3174 C CA . ASN A 1 415 ? -37.094 -2.290 52.446 1.00 74.94 415 ASN A CA 1
ATOM 3175 C C . ASN A 1 415 ? -37.674 -3.694 52.183 1.00 74.94 415 ASN A C 1
ATOM 3177 O O . ASN A 1 415 ? -38.843 -3.788 51.810 1.00 74.94 415 ASN A O 1
ATOM 3181 N N . LYS A 1 416 ? -36.905 -4.781 52.377 1.00 76.19 416 LYS A N 1
ATOM 3182 C CA . LYS A 1 416 ? -37.394 -6.158 52.188 1.00 76.19 416 LYS A CA 1
ATOM 3183 C C . LYS A 1 416 ? -38.376 -6.531 53.320 1.00 76.19 416 LYS A C 1
ATOM 3185 O O . LYS A 1 416 ? -37.990 -6.490 54.489 1.00 76.19 416 LYS A O 1
ATOM 3190 N N . PRO A 1 417 ? -39.635 -6.906 53.020 1.00 80.56 417 PRO A N 1
ATOM 3191 C CA . PRO A 1 417 ? -40.602 -7.279 54.051 1.00 80.56 417 PRO A CA 1
ATOM 3192 C C . PRO A 1 417 ? -40.234 -8.622 54.700 1.00 80.56 417 PRO A C 1
ATOM 3194 O O . PRO A 1 417 ? -39.833 -9.563 54.014 1.00 80.56 417 PRO A O 1
ATOM 3197 N N . VAL A 1 418 ? -40.418 -8.741 56.018 1.00 79.50 418 VAL A N 1
ATOM 3198 C CA . VAL A 1 418 ? -40.423 -10.050 56.693 1.00 79.50 418 VAL A CA 1
ATOM 3199 C C . VAL A 1 418 ? -41.744 -10.762 56.417 1.00 79.50 418 VAL A C 1
ATOM 3201 O O . VAL A 1 418 ? -42.795 -10.129 56.305 1.00 79.50 418 VAL A O 1
ATOM 3204 N N . SER A 1 419 ? -41.707 -12.089 56.295 1.00 84.44 419 SER A N 1
ATOM 3205 C CA . SER A 1 419 ? -42.935 -12.856 56.068 1.00 84.44 419 SER A CA 1
ATOM 3206 C C . SER A 1 419 ? -43.887 -12.734 57.261 1.00 84.44 419 SER A C 1
ATOM 3208 O O . SER A 1 419 ? -43.453 -12.664 58.413 1.00 84.44 419 SER A O 1
ATOM 3210 N N . THR A 1 420 ? -45.198 -12.782 57.004 1.00 79.12 420 THR A N 1
ATOM 3211 C CA . THR A 1 420 ? -46.224 -12.755 58.061 1.00 79.12 420 THR A CA 1
ATOM 3212 C C . THR A 1 420 ? -45.979 -13.842 59.110 1.00 79.12 420 THR A C 1
ATOM 3214 O O . THR A 1 420 ? -46.090 -13.582 60.301 1.00 79.12 420 THR A O 1
ATOM 3217 N N . ALA A 1 421 ? -45.543 -15.032 58.682 1.00 78.94 421 ALA A N 1
ATOM 3218 C CA . ALA A 1 421 ? -45.215 -16.139 59.577 1.00 78.94 421 ALA A CA 1
ATOM 3219 C C . ALA A 1 421 ? -44.007 -15.845 60.487 1.00 78.94 421 ALA A C 1
ATOM 3221 O O . ALA A 1 421 ? -44.030 -16.191 61.667 1.00 78.94 421 ALA A O 1
ATOM 3222 N N . GLN A 1 422 ? -42.964 -15.188 59.967 1.00 79.06 422 GLN A N 1
ATOM 3223 C CA . GLN A 1 422 ? -41.819 -14.773 60.784 1.00 79.06 422 GLN A CA 1
ATOM 3224 C C . GLN A 1 422 ? -42.204 -13.692 61.789 1.00 79.06 422 GLN A C 1
ATOM 3226 O O . GLN A 1 422 ? -41.762 -13.764 62.934 1.00 79.06 422 GLN A O 1
ATOM 3231 N N . GLN A 1 423 ? -43.045 -12.733 61.396 1.00 83.69 423 GLN A N 1
ATOM 3232 C CA . GLN A 1 423 ? -43.520 -11.700 62.313 1.00 83.69 423 GLN A CA 1
ATOM 3233 C C . GLN A 1 423 ? -44.347 -12.314 63.452 1.00 83.69 423 GLN A C 1
ATOM 3235 O O . GLN A 1 423 ? -44.029 -12.093 64.615 1.00 83.69 423 GLN A O 1
ATOM 3240 N N . THR A 1 424 ? -45.304 -13.196 63.138 1.00 77.62 424 THR A N 1
ATOM 3241 C CA . THR A 1 424 ? -46.099 -13.912 64.153 1.00 77.62 424 THR A CA 1
ATOM 3242 C C . THR A 1 424 ? -45.227 -14.725 65.116 1.00 77.62 424 THR A C 1
ATOM 3244 O O . THR A 1 424 ? -45.491 -14.755 66.316 1.00 77.62 424 THR A O 1
ATOM 3247 N N . ALA A 1 425 ? -44.165 -15.368 64.624 1.00 78.81 425 ALA A N 1
ATOM 3248 C CA . ALA A 1 425 ? -43.250 -16.135 65.468 1.00 78.81 425 ALA A CA 1
ATOM 3249 C C . ALA A 1 425 ? -42.355 -15.252 66.360 1.00 78.81 425 ALA A C 1
ATOM 3251 O O . ALA A 1 425 ? -42.009 -15.657 67.471 1.00 78.81 425 ALA A O 1
ATOM 3252 N N . LEU A 1 426 ? -41.964 -14.062 65.891 1.00 78.12 426 LEU A N 1
ATOM 3253 C CA . LEU A 1 426 ? -41.213 -13.088 66.689 1.00 78.12 426 LEU A CA 1
ATOM 3254 C C . LEU A 1 426 ? -42.082 -12.484 67.793 1.00 78.12 426 LEU A C 1
ATOM 3256 O O . LEU A 1 426 ? -41.615 -12.375 68.925 1.00 78.12 426 LEU A O 1
ATOM 3260 N N . ASP A 1 427 ? -43.344 -12.186 67.487 1.00 76.56 427 ASP A N 1
ATOM 3261 C CA . ASP A 1 427 ? -44.309 -11.634 68.442 1.00 76.56 427 ASP A CA 1
ATOM 3262 C C . ASP A 1 427 ? -44.607 -12.605 69.606 1.00 76.56 427 ASP A C 1
ATOM 3264 O O . ASP A 1 427 ? -44.990 -12.179 70.693 1.00 76.56 427 ASP A O 1
ATOM 3268 N N . MET A 1 428 ? -44.387 -13.914 69.417 1.00 75.25 428 MET A N 1
ATOM 3269 C CA . MET A 1 428 ? -44.525 -14.938 70.464 1.00 75.25 428 MET A CA 1
ATOM 3270 C C . MET A 1 428 ? -43.322 -15.045 71.414 1.00 75.25 428 MET A C 1
ATOM 3272 O O . MET A 1 428 ? -43.409 -15.733 72.436 1.00 75.25 428 MET A O 1
ATOM 3276 N N . LYS A 1 429 ? -42.177 -14.430 71.095 1.00 70.00 429 LYS A N 1
ATOM 3277 C CA . LYS A 1 429 ? -41.007 -14.478 71.977 1.00 70.00 429 LYS A CA 1
ATOM 3278 C C . LYS A 1 429 ? -41.159 -13.459 73.102 1.00 70.00 429 LYS A C 1
ATOM 3280 O O . LYS A 1 429 ? -41.440 -12.290 72.864 1.00 70.00 429 LYS A O 1
ATOM 3285 N N . VAL A 1 430 ? -40.911 -13.897 74.336 1.00 58.44 430 VAL A N 1
ATOM 3286 C CA . VAL A 1 430 ? -40.857 -13.001 75.498 1.00 58.44 430 VAL A CA 1
ATOM 3287 C C . VAL A 1 430 ? -39.726 -11.994 75.288 1.00 58.44 430 VAL A C 1
ATOM 3289 O O . VAL A 1 430 ? -38.574 -12.375 75.075 1.00 58.44 430 VAL A O 1
ATOM 3292 N N . THR A 1 431 ? -40.045 -10.704 75.346 1.00 57.59 431 THR A N 1
ATOM 3293 C CA . THR A 1 431 ? -39.064 -9.619 75.295 1.00 57.59 431 THR A CA 1
ATOM 3294 C C . THR A 1 431 ? -38.188 -9.662 76.547 1.00 57.59 431 THR A C 1
ATOM 3296 O O . THR A 1 431 ? -38.628 -9.305 77.636 1.00 57.59 431 THR A O 1
ATOM 3299 N N . ALA A 1 432 ? -36.938 -10.099 76.399 1.00 56.00 432 ALA A N 1
ATOM 3300 C CA . ALA A 1 432 ? -35.912 -9.986 77.431 1.00 56.00 432 ALA A CA 1
ATOM 3301 C C . ALA A 1 432 ? -34.995 -8.793 77.118 1.00 56.00 432 ALA A C 1
ATOM 3303 O O . ALA A 1 432 ? -34.565 -8.606 75.980 1.00 56.00 432 ALA A O 1
ATOM 3304 N N . SER A 1 433 ? -34.706 -7.980 78.133 1.00 49.88 433 SER A N 1
ATOM 3305 C CA . SER A 1 433 ? -33.758 -6.863 78.078 1.00 49.88 433 SER A CA 1
ATOM 3306 C C . SER A 1 433 ? -32.626 -7.139 79.063 1.00 49.88 433 SER A C 1
ATOM 3308 O O . SER A 1 433 ? -32.908 -7.415 80.225 1.00 49.88 433 SER A O 1
ATOM 3310 N N . GLY A 1 434 ? -31.374 -7.001 78.614 1.00 51.81 434 GLY A N 1
ATOM 3311 C CA . GLY A 1 434 ? -30.168 -7.279 79.406 1.00 51.81 434 GLY A CA 1
ATOM 3312 C C . GLY A 1 434 ? -29.570 -8.640 79.048 1.00 51.81 434 GLY A C 1
ATOM 3313 O O . GLY A 1 434 ? -30.191 -9.671 79.265 1.00 51.81 434 GLY A O 1
ATOM 3314 N N . GLY A 1 435 ? -28.386 -8.635 78.433 1.00 51.19 435 GLY A N 1
ATOM 3315 C CA . GLY A 1 435 ? -27.734 -9.807 77.831 1.00 51.19 435 GLY A CA 1
ATOM 3316 C C . GLY A 1 435 ? -27.061 -10.777 78.807 1.00 51.19 435 GLY A C 1
ATOM 3317 O O . GLY A 1 435 ? -26.153 -11.485 78.386 1.00 51.19 435 GLY A O 1
ATOM 3318 N N . ASP A 1 436 ? -27.483 -10.813 80.072 1.00 53.44 436 ASP A N 1
ATOM 3319 C CA . ASP A 1 436 ? -26.977 -11.747 81.078 1.00 53.44 436 ASP A CA 1
ATOM 3320 C C . ASP A 1 436 ? -28.148 -12.507 81.725 1.00 53.44 436 ASP A C 1
ATOM 3322 O O . ASP A 1 436 ? -29.180 -11.925 82.074 1.00 53.44 436 ASP A O 1
ATOM 3326 N N . ILE A 1 437 ? -28.009 -13.827 81.876 1.00 58.78 437 ILE A N 1
ATOM 3327 C CA . ILE A 1 437 ? -29.042 -14.691 82.475 1.00 58.78 437 ILE A CA 1
ATOM 3328 C C . ILE A 1 437 ? -29.348 -14.254 83.913 1.00 58.78 437 ILE A C 1
ATOM 3330 O O . ILE A 1 437 ? -30.485 -14.393 84.365 1.00 58.78 437 ILE A O 1
ATOM 3334 N N . ALA A 1 438 ? -28.357 -13.677 84.599 1.00 55.53 438 ALA A N 1
ATOM 3335 C CA . ALA A 1 438 ? -28.490 -13.163 85.958 1.00 55.53 438 ALA A CA 1
ATOM 3336 C C . ALA A 1 438 ? -29.530 -12.031 86.084 1.00 55.53 438 ALA A C 1
ATOM 3338 O O . ALA A 1 438 ? -30.189 -11.928 87.117 1.00 55.53 438 ALA A O 1
ATOM 3339 N N . ASP A 1 439 ? -29.730 -11.242 85.023 1.00 52.19 439 ASP A N 1
ATOM 3340 C CA . ASP A 1 439 ? -30.616 -10.070 85.016 1.00 52.19 439 ASP A CA 1
ATOM 3341 C C . ASP A 1 439 ? -31.923 -10.297 84.241 1.00 52.19 439 ASP A C 1
ATOM 3343 O O . ASP A 1 439 ? -32.733 -9.377 84.077 1.00 52.19 439 ASP A O 1
ATOM 3347 N N . THR A 1 440 ? -32.167 -11.524 83.770 1.00 57.03 440 THR A N 1
ATOM 3348 C CA . THR A 1 440 ? -33.382 -11.853 83.017 1.00 57.03 440 THR A CA 1
ATOM 3349 C C . THR A 1 440 ? -34.609 -11.779 83.930 1.00 57.03 440 THR A C 1
ATOM 3351 O O . THR A 1 440 ? -34.921 -12.703 84.681 1.00 57.03 440 THR A O 1
ATOM 3354 N N . LYS A 1 441 ? -35.349 -10.669 83.851 1.00 58.50 441 LYS A N 1
ATOM 3355 C CA . LYS A 1 441 ? -36.648 -10.503 84.516 1.00 58.50 441 LYS A CA 1
ATOM 3356 C C . LYS A 1 441 ? -37.759 -11.051 83.623 1.00 58.50 441 LYS A C 1
ATOM 3358 O O . LYS A 1 441 ? -38.013 -10.516 82.547 1.00 58.50 441 LYS A O 1
ATOM 3363 N N . ILE A 1 442 ? -38.444 -12.098 84.080 1.00 60.34 442 ILE A N 1
ATOM 3364 C CA . ILE A 1 442 ? -39.668 -12.591 83.432 1.00 60.34 442 ILE A CA 1
ATOM 3365 C C . ILE A 1 442 ? -40.759 -11.527 83.620 1.00 60.34 442 ILE A C 1
ATOM 3367 O O . ILE A 1 442 ? -41.115 -11.197 84.749 1.00 60.34 442 ILE A O 1
ATOM 3371 N N . SER A 1 443 ? -41.271 -10.971 82.519 1.00 55.47 443 SER A N 1
ATOM 3372 C CA . SER A 1 443 ? -42.231 -9.856 82.531 1.00 55.47 443 SER A CA 1
ATOM 3373 C C . SER A 1 443 ? -43.643 -10.263 82.964 1.00 55.47 443 SER A C 1
ATOM 3375 O O . SER A 1 443 ? -44.373 -9.434 83.505 1.00 55.47 443 SER A O 1
ATOM 3377 N N . ALA A 1 444 ? -44.022 -11.530 82.775 1.00 56.31 444 ALA A N 1
ATOM 3378 C CA . ALA A 1 444 ? -45.268 -12.094 83.282 1.00 56.31 444 ALA A CA 1
ATOM 3379 C C . ALA A 1 444 ? -45.178 -13.622 83.410 1.00 56.31 444 ALA A C 1
ATOM 3381 O O . ALA A 1 444 ? -44.672 -14.300 82.517 1.00 56.31 444 ALA A O 1
ATOM 3382 N N . PHE A 1 445 ? -45.723 -14.170 84.498 1.00 55.47 445 PHE A N 1
ATOM 3383 C CA . PHE A 1 445 ? -46.060 -15.590 84.583 1.00 55.47 445 PHE A CA 1
ATOM 3384 C C . PHE A 1 445 ? -47.507 -15.770 84.124 1.00 55.47 445 PHE A C 1
ATOM 3386 O O . PHE A 1 445 ? -48.412 -15.137 84.668 1.00 55.47 445 PHE A O 1
ATOM 3393 N N . THR A 1 446 ? -47.748 -16.639 83.145 1.00 55.59 446 THR A N 1
ATOM 3394 C CA . THR A 1 446 ? -49.111 -17.053 82.796 1.00 55.59 446 THR A CA 1
ATOM 3395 C C . THR A 1 446 ? -49.669 -17.852 83.971 1.00 55.59 446 THR A C 1
ATOM 3397 O O . THR A 1 446 ? -49.124 -18.900 84.320 1.00 55.59 446 THR A O 1
ATOM 3400 N N . ALA A 1 447 ? -50.721 -17.355 84.625 1.00 53.41 447 ALA A N 1
ATOM 3401 C CA . ALA A 1 447 ? -51.343 -18.066 85.735 1.00 53.41 447 ALA A CA 1
ATOM 3402 C C . ALA A 1 447 ? -51.838 -19.441 85.255 1.00 53.41 447 ALA A C 1
ATOM 3404 O O . ALA A 1 447 ? -52.649 -19.531 84.332 1.00 53.41 447 ALA A O 1
ATOM 3405 N N . SER A 1 448 ? -51.334 -20.515 85.865 1.00 56.53 448 SER A N 1
ATOM 3406 C CA . SER A 1 448 ? -51.829 -21.864 85.595 1.00 56.53 448 SER A CA 1
ATOM 3407 C C . SER A 1 448 ? -53.246 -21.996 86.148 1.00 56.53 448 SER A C 1
ATOM 3409 O O . SER A 1 448 ? -53.473 -21.794 87.338 1.00 56.53 448 SER A O 1
ATOM 3411 N N . THR A 1 449 ? -54.199 -22.361 85.292 1.00 54.00 449 THR A N 1
ATOM 3412 C CA . THR A 1 449 ? -55.581 -22.687 85.678 1.00 54.00 449 THR A CA 1
ATOM 3413 C C . THR A 1 449 ? -55.725 -24.124 86.197 1.00 54.00 449 THR A C 1
ATOM 3415 O O . THR A 1 449 ? -56.843 -24.591 86.418 1.00 54.00 449 THR A O 1
ATOM 3418 N N . ALA A 1 450 ? -54.618 -24.852 86.386 1.00 58.78 450 ALA A N 1
ATOM 3419 C CA . ALA A 1 450 ? -54.645 -26.238 86.834 1.00 58.78 450 ALA A CA 1
ATOM 3420 C C . ALA A 1 450 ? -55.146 -26.341 88.286 1.00 58.78 450 ALA A C 1
ATOM 3422 O O . ALA A 1 450 ? -54.484 -25.906 89.228 1.00 58.78 450 ALA A O 1
ATOM 3423 N N . SER A 1 451 ? -56.326 -26.938 88.467 1.00 61.09 451 SER A N 1
ATOM 3424 C CA . SER A 1 451 ? -56.866 -27.282 89.784 1.00 61.09 451 SER A CA 1
ATOM 3425 C C . SER A 1 451 ? -56.188 -28.557 90.292 1.00 61.09 451 SER A C 1
ATOM 3427 O O . SER A 1 451 ? -56.363 -29.632 89.717 1.00 61.09 451 SER A O 1
ATOM 3429 N N . TYR A 1 452 ? -55.388 -28.440 91.354 1.00 67.06 452 TYR A N 1
ATOM 3430 C CA . TYR A 1 452 ? -54.757 -29.592 91.998 1.00 67.06 452 TYR A CA 1
ATOM 3431 C C . TYR A 1 452 ? -55.782 -30.361 92.848 1.00 67.06 452 TYR A C 1
ATOM 3433 O O . TYR A 1 452 ? -56.597 -29.739 93.534 1.00 67.06 452 TYR A O 1
ATOM 3441 N N . PRO A 1 453 ? -55.763 -31.704 92.846 1.00 72.81 453 PRO A N 1
ATOM 3442 C CA . PRO A 1 453 ? -56.731 -32.496 93.595 1.00 72.81 453 PRO A CA 1
ATOM 3443 C C . PRO A 1 453 ? -56.519 -32.352 95.112 1.00 72.81 453 PRO A C 1
ATOM 3445 O O . PRO A 1 453 ? -55.534 -32.845 95.657 1.00 72.81 453 PRO A O 1
ATOM 3448 N N . VAL A 1 454 ? -57.470 -31.718 95.807 1.00 74.31 454 VAL A N 1
ATOM 3449 C CA . VAL A 1 454 ? -57.474 -31.576 97.275 1.00 74.31 454 VAL A CA 1
ATOM 3450 C C . VAL A 1 454 ? -58.438 -32.604 97.893 1.00 74.31 454 VAL A C 1
ATOM 3452 O O . VAL A 1 454 ? -59.569 -32.741 97.406 1.00 74.31 454 VAL A O 1
ATOM 3455 N N . PRO A 1 455 ? -58.033 -33.356 98.937 1.00 77.50 455 PRO A N 1
ATOM 3456 C CA . PRO A 1 455 ? -58.960 -34.183 99.706 1.00 77.50 455 PRO A CA 1
ATOM 3457 C C . PRO A 1 455 ? -60.073 -33.323 100.318 1.00 77.50 455 PRO A C 1
ATOM 3459 O O . PRO A 1 455 ? -59.796 -32.306 100.950 1.00 77.50 455 PRO A O 1
ATOM 3462 N N . ALA A 1 456 ? -61.327 -33.721 100.126 1.00 77.88 456 ALA A N 1
ATOM 3463 C CA . ALA A 1 456 ? -62.498 -33.003 100.620 1.00 77.88 456 ALA A CA 1
ATOM 3464 C C . ALA A 1 456 ? -63.211 -33.803 101.718 1.00 77.88 456 ALA A C 1
ATOM 3466 O O . ALA A 1 456 ? -63.082 -35.027 101.808 1.00 77.88 456 ALA A O 1
ATOM 3467 N N . ALA A 1 457 ? -63.989 -33.112 102.553 1.00 70.44 457 ALA A N 1
ATOM 3468 C CA . ALA A 1 457 ? -64.836 -33.770 103.541 1.00 70.44 457 ALA A CA 1
ATOM 3469 C C . ALA A 1 457 ? -65.786 -34.764 102.843 1.00 70.44 457 ALA A C 1
ATOM 3471 O O . ALA A 1 457 ? -66.380 -34.437 101.817 1.00 70.44 457 ALA A O 1
ATOM 3472 N N . ASN A 1 458 ? -65.923 -35.966 103.411 1.00 72.88 458 ASN A N 1
ATOM 3473 C CA . ASN A 1 458 ? -66.675 -37.114 102.876 1.00 72.88 458 ASN A CA 1
ATOM 3474 C C . ASN A 1 458 ? -66.023 -37.888 101.713 1.00 72.88 458 ASN A C 1
ATOM 3476 O O . ASN A 1 458 ? -66.640 -38.821 101.195 1.00 72.88 458 ASN A O 1
ATOM 3480 N N . ASP A 1 459 ? -64.774 -37.593 101.331 1.00 78.25 459 ASP A N 1
ATOM 3481 C CA . ASP A 1 459 ? -64.012 -38.523 100.493 1.00 78.25 459 ASP A CA 1
ATOM 3482 C C . ASP A 1 459 ? -63.825 -39.857 101.236 1.00 78.25 459 ASP A C 1
ATOM 3484 O O . ASP A 1 459 ? -63.381 -39.903 102.385 1.00 78.25 459 ASP A O 1
ATOM 3488 N N . THR A 1 460 ? -64.114 -40.976 100.567 1.00 81.56 460 THR A N 1
ATOM 3489 C CA . THR A 1 460 ? -63.730 -42.288 101.109 1.00 81.56 460 THR A CA 1
ATOM 3490 C C . THR A 1 460 ? -62.209 -42.365 101.235 1.00 81.56 460 THR A C 1
ATOM 3492 O O . THR A 1 460 ? -61.488 -41.804 100.408 1.00 81.56 460 THR A O 1
ATOM 3495 N N . VAL A 1 461 ? -61.699 -43.114 102.218 1.00 80.12 461 VAL A N 1
ATOM 3496 C CA . VAL A 1 461 ? -60.249 -43.259 102.463 1.00 80.12 461 VAL A CA 1
ATOM 3497 C C . VAL A 1 461 ? -59.487 -43.607 101.175 1.00 80.12 461 VAL A C 1
ATOM 3499 O O . VAL A 1 461 ? -58.450 -43.019 100.881 1.00 80.12 461 VAL A O 1
ATOM 3502 N N . ARG A 1 462 ? -60.048 -44.489 100.337 1.00 82.88 462 ARG A N 1
ATOM 3503 C CA . ARG A 1 462 ? -59.466 -44.880 99.043 1.00 82.88 462 ARG A CA 1
ATOM 3504 C C . ARG A 1 462 ? -59.374 -43.720 98.042 1.00 82.88 462 ARG A C 1
ATOM 3506 O O . ARG A 1 462 ? -58.373 -43.605 97.342 1.00 82.88 462 ARG A O 1
ATOM 3513 N N . VAL A 1 463 ? -60.394 -42.863 97.973 1.00 77.50 463 VAL A N 1
ATOM 3514 C CA . VAL A 1 463 ? -60.408 -41.678 97.096 1.00 77.50 463 VAL A CA 1
ATOM 3515 C C . VAL A 1 463 ? -59.455 -40.605 97.624 1.00 77.50 463 VAL A C 1
ATOM 3517 O O . VAL A 1 463 ? -58.698 -40.037 96.839 1.00 77.50 463 VAL A O 1
ATOM 3520 N N . GLY A 1 464 ? -59.414 -40.395 98.943 1.00 80.56 464 GLY A N 1
ATOM 3521 C CA . GLY A 1 464 ? -58.470 -39.479 99.588 1.00 80.56 464 GLY A CA 1
ATOM 3522 C C . GLY A 1 464 ? -57.012 -39.853 99.304 1.00 80.56 464 GLY A C 1
ATOM 3523 O O . GLY A 1 464 ? -56.253 -39.031 98.792 1.00 80.56 464 GLY A O 1
ATOM 3524 N N . PHE A 1 465 ? -56.628 -41.116 99.526 1.00 81.44 465 PHE A N 1
ATOM 3525 C CA . PHE A 1 465 ? -55.280 -41.598 99.192 1.00 81.44 465 PHE A CA 1
ATOM 3526 C C . PHE A 1 465 ? -54.990 -41.570 97.684 1.00 81.44 465 PHE A C 1
ATOM 3528 O O . PHE A 1 465 ? -53.857 -41.297 97.288 1.00 81.44 465 PHE A O 1
ATOM 3535 N N . GLY A 1 466 ? -55.998 -41.787 96.833 1.00 82.88 466 GLY A N 1
ATOM 3536 C CA . GLY A 1 466 ? -55.872 -41.629 95.382 1.00 82.88 466 GLY A CA 1
ATOM 3537 C C . GLY A 1 466 ? -55.539 -40.193 94.962 1.00 82.88 466 GLY A C 1
ATOM 3538 O O . GLY A 1 466 ? -54.640 -39.988 94.147 1.00 82.88 466 GLY A O 1
ATOM 3539 N N . LYS A 1 467 ? -56.199 -39.193 95.562 1.00 83.50 467 LYS A N 1
ATOM 3540 C CA . LYS A 1 467 ? -55.909 -37.765 95.335 1.00 83.50 467 LYS A CA 1
ATOM 3541 C C . LYS A 1 467 ? -54.512 -37.382 95.827 1.00 83.50 467 LYS A C 1
ATOM 3543 O O . LYS A 1 467 ? -53.787 -36.701 95.110 1.00 83.50 467 LYS A O 1
ATOM 3548 N N . ILE A 1 468 ? -54.099 -37.885 96.993 1.00 81.44 468 ILE A N 1
ATOM 3549 C CA . ILE A 1 468 ? -52.747 -37.667 97.537 1.00 81.44 468 ILE A CA 1
ATOM 3550 C C . ILE A 1 468 ? -51.684 -38.270 96.609 1.00 81.44 468 ILE A C 1
ATOM 3552 O O . ILE A 1 468 ? -50.706 -37.607 96.272 1.00 81.44 468 ILE A O 1
ATOM 3556 N N . LYS A 1 469 ? -51.890 -39.504 96.133 1.00 84.31 469 LYS A N 1
ATOM 3557 C CA . LYS A 1 469 ? -50.997 -40.149 95.161 1.00 84.31 469 LYS A CA 1
ATOM 3558 C C . LYS A 1 469 ? -50.883 -39.328 93.876 1.00 84.31 469 LYS A C 1
ATOM 3560 O O . LYS A 1 469 ? -49.774 -39.103 93.402 1.00 84.31 469 LYS A O 1
ATOM 3565 N N . LYS A 1 470 ? -52.010 -38.837 93.353 1.00 80.38 470 LYS A N 1
ATOM 3566 C CA . LYS A 1 470 ? -52.045 -38.003 92.148 1.00 80.38 470 LYS A CA 1
ATOM 3567 C C . LYS A 1 470 ? -51.320 -36.668 92.346 1.00 80.38 470 LYS A C 1
ATOM 3569 O O . LYS A 1 470 ? -50.543 -36.284 91.484 1.00 80.38 470 LYS A O 1
ATOM 3574 N N . PHE A 1 471 ? -51.479 -36.022 93.501 1.00 82.81 471 PHE A N 1
ATOM 3575 C CA . PHE A 1 471 ? -50.731 -34.814 93.859 1.00 82.81 471 PHE A CA 1
ATOM 3576 C C . PHE A 1 471 ? -49.212 -35.045 93.856 1.00 82.81 471 PHE A C 1
ATOM 3578 O O . PHE A 1 471 ? -48.472 -34.276 93.244 1.00 82.81 471 PHE A O 1
ATOM 3585 N N . PHE A 1 472 ? -48.735 -36.133 94.468 1.00 81.06 472 PHE A N 1
ATOM 3586 C CA . PHE A 1 472 ? -47.309 -36.475 94.436 1.00 81.06 472 PHE A CA 1
ATOM 3587 C C . PHE A 1 472 ? -46.816 -36.827 93.028 1.00 81.06 472 PHE A C 1
ATOM 3589 O O . PHE A 1 472 ? -45.697 -36.469 92.665 1.00 81.06 472 PHE A O 1
ATOM 3596 N N . GLU A 1 473 ? -47.635 -37.494 92.213 1.00 80.44 473 GLU A N 1
ATOM 3597 C CA . GLU A 1 473 ? -47.317 -37.760 90.807 1.00 80.44 473 GLU A CA 1
ATOM 3598 C C . GLU A 1 473 ? -47.240 -36.470 89.981 1.00 80.44 473 GLU A C 1
ATOM 3600 O O . GLU A 1 473 ? -46.322 -36.332 89.176 1.00 80.44 473 GLU A O 1
ATOM 3605 N N . ASP A 1 474 ? -48.142 -35.516 90.207 1.00 76.94 474 ASP A N 1
ATOM 3606 C CA . ASP A 1 474 ? -48.163 -34.231 89.507 1.00 76.94 474 ASP A CA 1
ATOM 3607 C C . ASP A 1 474 ? -46.964 -33.354 89.911 1.00 76.94 474 ASP A C 1
ATOM 3609 O O . ASP A 1 474 ? -46.304 -32.792 89.036 1.00 76.94 474 ASP A O 1
ATOM 3613 N N . ILE A 1 475 ? -46.583 -33.327 91.197 1.00 76.31 475 ILE A N 1
ATOM 3614 C CA . ILE A 1 475 ? -45.339 -32.681 91.660 1.00 76.31 475 ILE A CA 1
ATOM 3615 C C . ILE A 1 475 ? -44.108 -33.355 91.054 1.00 76.31 475 ILE A C 1
ATOM 3617 O O . ILE A 1 475 ? -43.189 -32.674 90.594 1.00 76.31 475 ILE A O 1
ATOM 3621 N N . ARG A 1 476 ? -44.070 -34.691 91.031 1.00 75.38 476 ARG A N 1
ATOM 3622 C CA . ARG A 1 476 ? -42.956 -35.444 90.441 1.00 75.38 476 ARG A CA 1
ATOM 3623 C C . ARG A 1 476 ? -42.830 -35.160 88.943 1.00 75.38 476 ARG A C 1
ATOM 3625 O O . ARG A 1 476 ? -41.731 -34.935 88.450 1.00 75.38 476 ARG A O 1
ATOM 3632 N N . ASN A 1 477 ? -43.939 -35.125 88.213 1.00 72.25 477 ASN A N 1
ATOM 3633 C CA . ASN A 1 477 ? -43.928 -34.826 86.782 1.00 72.25 477 ASN A CA 1
ATOM 3634 C C . ASN A 1 477 ? -43.494 -33.375 86.519 1.00 72.25 477 ASN A C 1
ATOM 3636 O O . ASN A 1 477 ? -42.685 -33.140 85.624 1.00 72.25 477 ASN A O 1
ATOM 3640 N N . ALA A 1 478 ? -43.947 -32.420 87.339 1.00 67.81 478 ALA A N 1
ATOM 3641 C CA . ALA A 1 478 ? -43.518 -31.023 87.258 1.00 67.81 478 ALA A CA 1
ATOM 3642 C C . ALA A 1 478 ? -42.016 -30.850 87.552 1.00 67.81 478 ALA A C 1
ATOM 3644 O O . ALA A 1 478 ? -41.334 -30.088 86.874 1.00 67.81 478 ALA A O 1
ATOM 3645 N N . THR A 1 479 ? -41.477 -31.596 88.518 1.00 64.75 479 THR A N 1
ATOM 3646 C CA . THR A 1 479 ? -40.045 -31.572 88.874 1.00 64.75 479 THR A CA 1
ATOM 3647 C C . THR A 1 479 ? -39.159 -32.334 87.884 1.00 64.75 479 THR A C 1
ATOM 3649 O O . THR A 1 479 ? -37.992 -31.996 87.746 1.00 64.75 479 THR A O 1
ATOM 3652 N N . THR A 1 480 ? -39.693 -33.305 87.137 1.00 62.97 480 THR A N 1
ATOM 3653 C CA . THR A 1 480 ? -38.927 -34.045 86.111 1.00 62.97 480 THR A CA 1
ATOM 3654 C C . THR A 1 480 ? -38.638 -33.187 84.870 1.00 62.97 480 THR A C 1
ATOM 3656 O O . THR A 1 480 ? -37.621 -33.383 84.211 1.00 62.97 480 THR A O 1
ATOM 3659 N N . GLY A 1 481 ? -39.515 -32.225 84.552 1.00 56.75 481 GLY A N 1
ATOM 3660 C CA . GLY A 1 481 ? -39.333 -31.279 83.442 1.00 56.75 481 GLY A CA 1
ATOM 3661 C C . GLY A 1 481 ? -38.701 -29.937 83.832 1.00 56.75 481 GLY A C 1
ATOM 3662 O O . GLY A 1 481 ? -38.393 -29.136 82.952 1.00 56.75 481 GLY A O 1
ATOM 3663 N N . ALA A 1 482 ? -38.520 -29.670 85.128 1.00 59.56 482 ALA A N 1
ATOM 3664 C CA . ALA A 1 482 ? -37.956 -28.422 85.627 1.00 59.56 482 ALA A CA 1
ATOM 3665 C C . ALA A 1 482 ? -36.436 -28.542 85.800 1.00 59.56 482 ALA A C 1
ATOM 3667 O O . ALA A 1 482 ? -35.949 -29.416 86.512 1.00 59.56 482 ALA A O 1
ATOM 3668 N N . CYS A 1 483 ? -35.682 -27.633 85.182 1.00 54.19 483 CYS A N 1
ATOM 3669 C CA . CYS A 1 483 ? -34.256 -27.483 85.456 1.00 54.19 483 CYS A CA 1
ATOM 3670 C C . CYS A 1 483 ? -34.094 -26.643 86.730 1.00 54.19 483 CYS A C 1
ATOM 3672 O O . CYS A 1 483 ? -34.377 -25.443 86.726 1.00 54.19 483 CYS A O 1
ATOM 3674 N N . PHE A 1 484 ? -33.700 -27.265 87.843 1.00 59.22 484 PHE A N 1
ATOM 3675 C CA . PHE A 1 484 ? -33.510 -26.554 89.108 1.00 59.22 484 PHE A CA 1
ATOM 3676 C C . PHE A 1 484 ? -32.187 -25.784 89.109 1.00 59.22 484 PHE A C 1
ATOM 3678 O O . PHE A 1 484 ? -31.197 -26.229 88.537 1.00 59.22 484 PHE A O 1
ATOM 3685 N N . ILE A 1 485 ? -32.141 -24.652 89.817 1.00 51.31 485 ILE A N 1
ATOM 3686 C CA . ILE A 1 485 ? -30.960 -23.770 89.915 1.00 51.31 485 ILE A CA 1
ATOM 3687 C C . ILE A 1 485 ? -29.682 -24.548 90.289 1.00 51.31 485 ILE A C 1
ATOM 3689 O O . ILE A 1 485 ? -28.619 -24.282 89.737 1.00 51.31 485 ILE A O 1
ATOM 3693 N N . GLY A 1 486 ? -29.778 -25.576 91.140 1.00 52.22 486 GLY A N 1
ATOM 3694 C CA . GLY A 1 486 ? -28.634 -26.428 91.501 1.00 52.22 486 GLY A CA 1
ATOM 3695 C C . GLY A 1 486 ? -28.100 -27.327 90.373 1.00 52.22 486 GLY A C 1
ATOM 3696 O O . GLY A 1 486 ? -26.955 -27.756 90.433 1.00 52.22 486 GLY A O 1
ATOM 3697 N N . GLN A 1 487 ? -28.894 -27.599 89.333 1.00 53.41 487 GLN A N 1
ATOM 3698 C CA . GLN A 1 487 ? -28.460 -28.332 88.134 1.00 53.41 487 GLN A CA 1
ATOM 3699 C C . GLN A 1 487 ? -27.778 -27.410 87.115 1.00 53.41 487 GLN A C 1
ATOM 3701 O O . GLN A 1 487 ? -26.992 -27.879 86.297 1.00 53.41 487 GLN A O 1
ATOM 3706 N N . ILE A 1 488 ? -28.056 -26.106 87.183 1.00 56.03 488 ILE A N 1
ATOM 3707 C CA . ILE A 1 488 ? -27.432 -25.077 86.340 1.00 56.03 488 ILE A CA 1
ATOM 3708 C C . ILE A 1 488 ? -26.119 -24.586 86.972 1.00 56.03 488 ILE A C 1
ATOM 3710 O O . ILE A 1 488 ? -25.201 -24.190 86.259 1.00 56.03 488 ILE A O 1
ATOM 3714 N N . VAL A 1 489 ? -25.984 -24.673 88.300 1.00 52.41 489 VAL A N 1
ATOM 3715 C CA . VAL A 1 489 ? -24.794 -24.229 89.038 1.00 52.41 489 VAL A CA 1
ATOM 3716 C C . VAL A 1 489 ? -24.120 -25.409 89.741 1.00 52.41 489 VAL A C 1
ATOM 3718 O O . VAL A 1 489 ? -24.241 -25.579 90.951 1.00 52.41 489 VAL A O 1
ATOM 3721 N N . ASN A 1 490 ? -23.362 -26.223 89.004 1.00 50.41 490 ASN A N 1
ATOM 3722 C CA . ASN A 1 490 ? -22.349 -27.077 89.628 1.00 50.41 490 ASN A CA 1
ATOM 3723 C C . ASN A 1 490 ? -21.011 -26.958 88.894 1.00 50.41 490 ASN A C 1
ATOM 3725 O O . ASN A 1 490 ? -20.644 -27.789 88.069 1.00 50.41 490 ASN A O 1
ATOM 3729 N N . ASN A 1 491 ? -20.272 -25.905 89.239 1.00 51.59 491 ASN A N 1
ATOM 3730 C CA . ASN A 1 491 ? -18.895 -25.665 88.808 1.00 51.59 491 ASN A CA 1
ATOM 3731 C C . ASN A 1 491 ? -17.884 -26.489 89.644 1.00 51.59 491 ASN A C 1
ATOM 3733 O O . ASN A 1 491 ? -16.846 -25.980 90.053 1.00 51.59 491 ASN A O 1
ATOM 3737 N N . CYS A 1 492 ? -18.194 -27.758 89.939 1.00 51.81 492 CYS A N 1
ATOM 3738 C CA . CYS A 1 492 ? -17.291 -28.712 90.602 1.00 51.81 492 CYS A CA 1
ATOM 3739 C C . CYS A 1 492 ? -16.671 -28.255 91.945 1.00 51.81 492 CYS A C 1
ATOM 3741 O O . CYS A 1 492 ? -15.511 -28.563 92.216 1.00 51.81 492 CYS A O 1
ATOM 3743 N N . VAL A 1 493 ? -17.424 -27.590 92.827 1.00 51.19 493 VAL A N 1
ATOM 3744 C CA . VAL A 1 493 ? -16.976 -27.284 94.202 1.00 51.19 493 VAL A CA 1
ATOM 3745 C C . VAL A 1 493 ? -17.969 -27.872 95.200 1.00 51.19 493 VAL A C 1
ATOM 3747 O O . VAL A 1 493 ? -19.102 -27.412 95.296 1.00 51.19 493 VAL A O 1
ATOM 3750 N N . THR A 1 494 ? -17.560 -28.904 95.941 1.00 53.91 494 THR A N 1
ATOM 3751 C CA . THR A 1 494 ? -18.339 -29.425 97.078 1.00 53.91 494 THR A CA 1
ATOM 3752 C C . THR A 1 494 ? -17.793 -28.796 98.357 1.00 53.91 494 THR A C 1
ATOM 3754 O O . THR A 1 494 ? -16.591 -28.846 98.607 1.00 53.91 494 THR A O 1
ATOM 3757 N N . ASN A 1 495 ? -18.668 -28.204 99.163 1.00 53.25 495 ASN A N 1
ATOM 3758 C CA . ASN A 1 495 ? -18.344 -27.532 100.424 1.00 53.25 495 ASN A CA 1
ATOM 3759 C C . ASN A 1 495 ? -18.517 -28.441 101.659 1.00 53.25 495 ASN A C 1
ATOM 3761 O O . ASN A 1 495 ? -18.594 -27.935 102.776 1.00 53.25 495 ASN A O 1
ATOM 3765 N N . ASN A 1 496 ? -18.595 -29.767 101.485 1.00 57.12 496 ASN A N 1
ATOM 3766 C CA . ASN A 1 496 ? -18.838 -30.709 102.579 1.00 57.12 496 ASN A CA 1
ATOM 3767 C C . ASN A 1 496 ? -17.805 -31.847 102.581 1.00 57.12 496 ASN A C 1
ATOM 3769 O O . ASN A 1 496 ? -17.836 -32.730 101.728 1.00 57.12 496 ASN A O 1
ATOM 3773 N N . ALA A 1 497 ? -16.909 -31.827 103.570 1.00 55.38 497 ALA A N 1
ATOM 3774 C CA . ALA A 1 497 ? -15.788 -32.761 103.701 1.00 55.38 497 ALA A CA 1
ATOM 3775 C C . ALA A 1 497 ? -16.194 -34.214 104.030 1.00 55.38 497 ALA A C 1
ATOM 3777 O O . ALA A 1 497 ? -15.346 -35.102 103.982 1.00 55.38 497 ALA A O 1
ATOM 3778 N N . SER A 1 498 ? -17.464 -34.469 104.358 1.00 58.28 498 SER A N 1
ATOM 3779 C CA . SER A 1 498 ? -17.939 -35.784 104.817 1.00 58.28 498 SER A CA 1
ATOM 3780 C C . SER A 1 498 ? -18.641 -36.612 103.736 1.00 58.28 498 SER A C 1
ATOM 3782 O O . SER A 1 498 ? -19.116 -37.710 104.029 1.00 58.28 498 SER A O 1
ATOM 3784 N N . LEU A 1 499 ? -18.748 -36.106 102.502 1.00 54.81 499 LEU A N 1
ATOM 3785 C CA . LEU A 1 499 ? -19.371 -36.834 101.396 1.00 54.81 499 LEU A CA 1
ATOM 3786 C C . LEU A 1 499 ? -18.306 -37.435 100.467 1.00 54.81 499 LEU A C 1
ATOM 3788 O O . LEU A 1 499 ? -17.331 -36.757 100.137 1.00 54.81 499 LEU A O 1
ATOM 3792 N N . PRO A 1 500 ? -18.473 -38.696 100.026 1.00 58.91 500 PRO A N 1
ATOM 3793 C CA . PRO A 1 500 ? -17.546 -39.314 99.090 1.00 58.91 500 PRO A CA 1
ATOM 3794 C C . PRO A 1 500 ? -17.545 -38.555 97.759 1.00 58.91 500 PRO A C 1
ATOM 3796 O O . PRO A 1 500 ? -18.589 -38.102 97.284 1.00 58.91 500 PRO A O 1
ATOM 3799 N N . LEU A 1 501 ? -16.362 -38.441 97.151 1.00 60.09 501 LEU A N 1
ATOM 3800 C CA . LEU A 1 501 ? -16.194 -37.898 95.804 1.00 60.09 501 LEU A CA 1
ATOM 3801 C C . LEU A 1 501 ? -17.142 -38.626 94.839 1.00 60.09 501 LEU A C 1
ATOM 3803 O O . LEU A 1 501 ? -17.233 -39.855 94.850 1.00 60.09 501 LEU A O 1
ATOM 3807 N N . SER A 1 502 ? -17.851 -37.873 93.998 1.00 64.31 502 SER A N 1
ATOM 3808 C CA . SER A 1 502 ? -18.691 -38.453 92.947 1.00 64.31 502 SER A CA 1
ATOM 3809 C C . SER A 1 502 ? -17.863 -39.370 92.038 1.00 64.31 502 SER A C 1
ATOM 3811 O O . SER A 1 502 ? -16.655 -39.188 91.886 1.00 64.31 502 SER A O 1
ATOM 3813 N N . ALA A 1 503 ? -18.504 -40.348 91.391 1.00 58.06 503 ALA A N 1
ATOM 3814 C CA . ALA A 1 503 ? -17.813 -41.329 90.545 1.00 58.06 503 ALA A CA 1
ATOM 3815 C C . ALA A 1 503 ? -16.916 -40.682 89.465 1.00 58.06 503 ALA A C 1
ATOM 3817 O O . ALA A 1 503 ? -15.834 -41.187 89.170 1.00 58.06 503 ALA A O 1
ATOM 3818 N N . ALA A 1 504 ? -17.324 -39.526 88.927 1.00 55.84 504 ALA A N 1
ATOM 3819 C CA . ALA A 1 504 ? -16.518 -38.748 87.988 1.00 55.84 504 ALA A CA 1
ATOM 3820 C C . ALA A 1 504 ? -15.264 -38.141 88.648 1.00 55.84 504 ALA A C 1
ATOM 3822 O O . ALA A 1 504 ? -14.180 -38.193 88.073 1.00 55.84 504 ALA A O 1
ATOM 3823 N N . GLN A 1 505 ? -15.387 -37.626 89.876 1.00 63.00 505 GLN A N 1
ATOM 3824 C CA . GLN A 1 505 ? -14.266 -37.080 90.650 1.00 63.00 505 GLN A CA 1
ATOM 3825 C C . GLN A 1 505 ? -13.275 -38.173 91.075 1.00 63.00 505 GLN A C 1
ATOM 3827 O O . GLN A 1 505 ? -12.068 -37.970 90.973 1.00 63.00 505 GLN A O 1
ATOM 3832 N N . GLY A 1 506 ? -13.769 -39.346 91.488 1.00 69.50 506 GLY A N 1
ATOM 3833 C CA . GLY A 1 506 ? -12.923 -40.501 91.801 1.00 69.50 506 GLY A CA 1
ATOM 3834 C C . GLY A 1 506 ? -12.117 -40.977 90.590 1.00 69.50 506 GLY A C 1
ATOM 3835 O O . GLY A 1 506 ? -10.932 -41.278 90.723 1.00 69.50 506 GLY 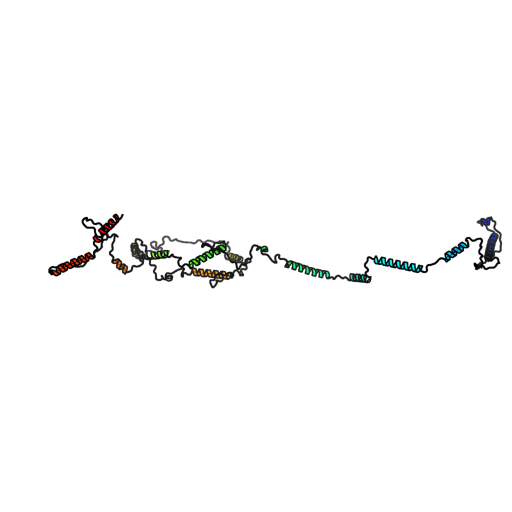A O 1
ATOM 3836 N N . LYS A 1 507 ? -12.722 -40.967 89.393 1.00 70.19 507 LYS A N 1
ATOM 3837 C CA . LYS A 1 507 ? -12.024 -41.319 88.151 1.00 70.19 507 LYS A CA 1
ATOM 3838 C C . LYS A 1 507 ? -10.925 -40.313 87.800 1.00 70.19 507 LYS A C 1
ATOM 3840 O O . LYS A 1 507 ? -9.809 -40.728 87.523 1.00 70.19 507 LYS A O 1
ATOM 3845 N N . VAL A 1 508 ? -11.214 -39.012 87.852 1.00 70.75 508 VAL A N 1
ATOM 3846 C CA . VAL A 1 508 ? -10.218 -37.966 87.548 1.00 70.75 508 VAL A CA 1
ATOM 3847 C C . VAL A 1 508 ? -9.040 -38.020 88.525 1.00 70.75 508 VAL A C 1
ATOM 3849 O O . VAL A 1 508 ? -7.892 -37.915 88.102 1.00 70.75 508 VAL A O 1
ATOM 3852 N N . LEU A 1 509 ? -9.301 -38.249 89.816 1.00 73.12 509 LEU A N 1
ATOM 3853 C CA . LEU A 1 509 ? -8.246 -38.403 90.820 1.00 73.12 509 LEU A CA 1
ATOM 3854 C C . LEU A 1 509 ? -7.400 -39.664 90.578 1.00 73.12 509 LEU A C 1
ATOM 3856 O O . LEU A 1 509 ? -6.182 -39.615 90.720 1.00 73.12 509 LEU A O 1
ATOM 3860 N N . MET A 1 510 ? -8.029 -40.774 90.179 1.00 77.38 510 MET A N 1
ATOM 3861 C CA . MET A 1 510 ? -7.331 -42.013 89.821 1.00 77.38 510 MET A CA 1
ATOM 3862 C C . MET A 1 510 ? -6.481 -41.846 88.555 1.00 77.38 510 MET A C 1
ATOM 3864 O O . MET A 1 510 ? -5.350 -42.328 88.514 1.00 77.38 510 MET A O 1
ATOM 3868 N N . ASP A 1 511 ? -6.984 -41.130 87.548 1.00 79.81 511 ASP A N 1
ATOM 3869 C CA . ASP A 1 511 ? -6.248 -40.832 86.317 1.00 79.81 511 ASP A CA 1
ATOM 3870 C C . ASP A 1 511 ? -5.009 -39.959 86.631 1.00 79.81 511 ASP A C 1
ATOM 3872 O O . ASP A 1 511 ? -3.905 -40.280 86.194 1.00 79.81 511 ASP A O 1
ATOM 3876 N N . LEU A 1 512 ? -5.154 -38.926 87.476 1.00 77.31 512 LEU A N 1
ATOM 3877 C CA . LEU A 1 512 ? -4.047 -38.083 87.965 1.00 77.31 512 LEU A CA 1
ATOM 3878 C C . LEU A 1 512 ? -3.033 -38.859 88.822 1.00 77.31 512 LEU A C 1
ATOM 3880 O O . LEU A 1 512 ? -1.829 -38.689 88.648 1.00 77.31 512 LEU A O 1
ATOM 3884 N N . TYR A 1 513 ? -3.496 -39.728 89.726 1.00 79.56 513 TYR A N 1
ATOM 3885 C CA . TYR A 1 513 ? -2.634 -40.599 90.537 1.00 79.56 513 TYR A CA 1
ATOM 3886 C C . 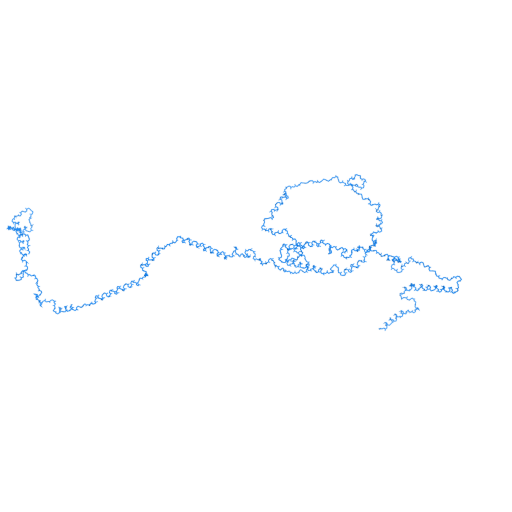TYR A 1 513 ? -1.835 -41.578 89.668 1.00 79.56 513 TYR A C 1
ATOM 3888 O O . TYR A 1 513 ? -0.646 -41.799 89.896 1.00 79.56 513 TYR A O 1
ATOM 3896 N N . THR A 1 514 ? -2.481 -42.138 88.645 1.00 82.44 514 THR A N 1
ATOM 3897 C CA . THR A 1 514 ? -1.836 -43.018 87.665 1.00 82.44 514 THR A CA 1
ATOM 3898 C C . THR A 1 514 ? -0.774 -42.254 86.878 1.00 82.44 514 THR A C 1
ATOM 3900 O O . THR A 1 514 ? 0.324 -42.762 86.678 1.00 82.44 514 THR A O 1
ATOM 3903 N N . GLN A 1 515 ? -1.062 -41.008 86.496 1.00 79.75 515 GLN A N 1
ATOM 3904 C CA . GLN A 1 515 ? -0.125 -40.147 85.780 1.00 79.75 515 GLN A CA 1
ATOM 3905 C C . GLN A 1 515 ? 1.086 -39.758 86.647 1.00 79.75 515 GLN A C 1
ATOM 3907 O O . GLN A 1 515 ? 2.216 -39.808 86.166 1.00 79.75 515 GLN A O 1
ATOM 3912 N N . LEU A 1 516 ? 0.872 -39.454 87.933 1.00 77.94 516 LEU A N 1
ATOM 3913 C CA . LEU A 1 516 ? 1.932 -39.104 88.887 1.00 77.94 516 LEU A CA 1
ATOM 3914 C C . LEU A 1 516 ? 2.891 -40.272 89.166 1.00 77.94 516 LEU A C 1
ATOM 3916 O O . LEU A 1 516 ? 4.081 -40.049 89.332 1.00 77.94 516 LEU A O 1
ATOM 3920 N N . ASN A 1 517 ? 2.387 -41.508 89.186 1.00 77.00 517 ASN A N 1
ATOM 3921 C CA . ASN A 1 517 ? 3.198 -42.709 89.429 1.00 77.00 517 ASN A CA 1
ATOM 3922 C C . ASN A 1 517 ? 3.730 -43.368 88.147 1.00 77.00 517 ASN A C 1
ATOM 3924 O O . ASN A 1 517 ? 4.278 -44.467 88.206 1.00 77.00 517 ASN A O 1
ATOM 3928 N N . SER A 1 518 ? 3.542 -42.730 86.989 1.00 75.31 518 SER A N 1
ATOM 3929 C CA . SER A 1 518 ? 3.996 -43.251 85.694 1.00 75.31 518 SER A CA 1
ATOM 3930 C C . SER A 1 518 ? 5.340 -42.685 85.212 1.00 75.31 518 SER A C 1
ATOM 3932 O O . SER A 1 518 ? 5.730 -43.000 84.092 1.00 75.31 518 SER A O 1
ATOM 3934 N N . ASN A 1 519 ? 6.063 -41.909 86.038 1.00 53.50 519 ASN A N 1
ATOM 3935 C CA . ASN A 1 519 ? 7.472 -41.535 85.823 1.00 53.50 519 ASN A CA 1
ATOM 3936 C C . ASN A 1 519 ? 8.247 -41.417 87.135 1.00 53.50 519 ASN A C 1
ATOM 3938 O O . ASN A 1 519 ? 7.832 -40.590 87.977 1.00 53.50 519 ASN A O 1
#

Secondary structure (DSSP, 8-state):
----SPPP-------PPPHHHHHH-PPTT----HHHHHHHHHHHHHHHHHHHHHHHHTS---TT--S------GGG----TTS-SS-HHHHHHHHHHHHT----TTHHHHHHHHHHHHHHHHHHHHHHT--S----HHHHHHHHHHHHT-PPPTTHHHHHHHHHHHHHHHHHHHHHHH--STTSS--GGGGT-TTS----TT---------SS-----TT--HHHHHHHHHHHHHHHHHHHH-SSTTS-HHHHHHHHHHTT-PPPPTT--SSS----HHHHHHHTTGGGTTT-----BTT---TTSTTB-TT-----PPPP----TTSPPHHHHHHHHHGGGS-SS--GGGS-S-PPPPSS-----TT--HHHHHHHHHHHHHHHHHHHH--STTTT--GGGGT-TT-----GGGPPPPHHHHHHHHTS----SSSGGG---S-------------TT--HHHHHHHHHHHHHHHHHHHHS---HHHH---S----TTSPPPHHHHHHHHHHHHHHTT-

Foldseek 3Di:
DDDPDDQDDLPLLADDDDPCCVVPPQDPPDDDPVSNVSNVSNVRSVVVVVVVVVVVVPQDADPVRDRDDDDDDPVPDDDDPPDDPDDPVRVVVVVVVVVPDDDDPCPVVVVVVVVVVVVVVVVVVVVVPDPDPDDDPVRVVVVVVVVVPDDDDPCPVVVVVVVVVVVVVVVVVVVVVVDCPPPHVDDCVNVVNNVPDPDDPFDDDDAAAADPDQDDDDPPDDPNVVVNNVVNVVVVVVVVVPDPAPPAHPVRVVVVVVCLQDDDDDPQAAQADDRDGPVRVVVVVPCVVPVPLDACQDPPDPDPPDSNDDPDDDDDDDDDDDDDDPPDDDPVRVVVVVVVVPPPDDDPCVPVCPDQAADPDADDDDGRDDPSVVVNNVVNVVVVVVVVQVDCPPPNPDDCVNVVNNVPDPQRSSHDDDDPVVVVVVVPDQDFDDPDPVPGDRPDDDDDPDDQQDDDPPDDPVRRVVSVVVNVVVVVVVVVPDDDPVNVDDPPDDPDPPDDDDPVRVVVVVVVVCVVVPD

Radius of gyration: 101.47 Å; chains: 1; bounding box: 190×122×258 Å

pLDDT: mean 74.58, std 12.75, range [45.72, 97.06]

Sequence (519 aa):
MDFEKKVPDWENIGVEPPEDLKKEGFKAGYKPPASYFNWFFNRIGESVKEIQVRLKALAFKDKAGNDDITDVAASKVTQDSTHRMITDTERTNWNDANGKKHTHSNKAILDKVTQALLDNWSAAYTHVSDTVKHITATERTNWNDANSKKHTHGNKGILDGITQVLLDNWNAAFSHVSNKSNPHGITKSQVGLGSVPNVSTNDQTPTYTTAESLENITSGEKLSLSLGKIRKAIADFISHKADAVIHVTASERTKWNAVDSKVDKVSGKQLSTNDYTTADKNKLAGITAGAEVNVQSDWNVTDTGSDAYIKNKPSTYPPSGHAHDDRYYTETEMDTKLGTKVTSSGGDGSNVITKFSQESTLSNLTSGEKLSVSLGKVMKAIADLISHIANKSNPHGITKSQVGLGSVDNTSDANKPVSTAQQTALDMKVTASGGDIADTKISAFTASTASYPVPAANDTVRVGFGKIKKFFEDIRNATTGACFIGQIVNNCVTNNASLPLSAAQGKVLMDLYTQLNSN